Protein AF-0000000081137102 (afdb_homodimer)

Secondary structure (DSSP, 8-state):
------SSSS-PPPPBHHHHHS---GGGSSS--TTHHHHHHHHHHHHHHHHHHHHHH-GGG---SSS------HHHHHHHHHHHHHHHHHHHHHHHTTB-PPPS-HHHHHHTTS---HHHHHHHHTT-SS----TT--SS-HHHHHHHHHHHHHHHTTTT-SHHHHHHHHHHHHHHHHHHHHTTSS-HHHHHHHHHHHHHHHHHHHHHHTTSS-SHHHHHHHHHS--HHHHHHTTSTTS--------------SS--SS--/------SSSS-PPPPBHHHHHS---GGGSTT--TTHHHHHHHHHHHHHHHHHHHHHHSGGG--SSS-S-----HHHHHHHHHHHHHHHHHHHHHHHTTB-PPPS-HHHHHHTTS---HHHHHHHHTT-SS----TT--SS-HHHHHHHHHHHHHHHTTTT-SHHHHHHHHHHHHHHHHHHHHTTSS-HHHHHHHHHHHHHHHHHHHHHHTTSS-SHHHHHHHHHS--HHHHHHTTSTTS--------------SS--SS--

Sequence (522 aa):
MHFERSNRDVPDPLPDFGYEVIPYFCPHIPHVPHGNVQSVVLFILYTIILSGVVLRWTPRFHPKSGTLVSNGDGRLILQHMCHLNCLVFLTRTTTVGLTGLPQPNPKCVEQQHLPVTFENALQFVMGRGFVPHACGDLIYSGHVGCTLICMAVLHRHGFMKNKIVAVGMWIVAAIGIYFTISCRSHYSVDVVLAFYFGYFLPEWYYNRSDGRVMGRVSRWIRKMEVRPEDLQIDDDDDSSSEEGDIKGCPPESKYPMSISVMHFERSNRDVPDPLPDFGYEVIPYFCPHIPHVPHGNVQSVVLFILYTIILSGVVLRWTPRFHPKSGTLVSNGDGRLILQHMCHLNCLVFLTRTTTVGLTGLPQPNPKCVEQQHLPVTFENALQFVMGRGFVPHACGDLIYSGHVGCTLICMAVLHRHGFMKNKIVAVGMWIVAAIGIYFTISCRSHYSVDVVLAFYFGYFLPEWYYNRSDGRVMGRVSRWIRKMEVRPEDLQIDDDDDSSSEEGDIKGCPPESKYPMSISV

Structure (mmCIF, N/CA/C/O backbone):
data_AF-0000000081137102-model_v1
#
loop_
_entity.id
_entity.type
_entity.pdbx_description
1 polymer 'Sphingomyelin synthase family protein'
#
loop_
_atom_site.group_PDB
_atom_site.id
_atom_site.type_symbol
_atom_site.label_atom_id
_atom_site.label_alt_id
_atom_site.label_comp_id
_atom_site.label_asym_id
_atom_site.label_entity_id
_atom_site.label_seq_id
_atom_site.pdbx_PDB_ins_code
_atom_site.Cartn_x
_atom_site.Cartn_y
_atom_site.Cartn_z
_atom_site.occupancy
_atom_site.B_iso_or_equiv
_atom_site.auth_seq_id
_atom_site.auth_comp_id
_atom_site.auth_asym_id
_atom_site.auth_atom_id
_atom_site.pdbx_PDB_model_num
ATOM 1 N N . MET A 1 1 ? -1.708 -7.621 -22.078 1 24.75 1 MET A N 1
ATOM 2 C CA . MET A 1 1 ? -0.619 -8.57 -22.266 1 24.75 1 MET A CA 1
ATOM 3 C C . MET A 1 1 ? -0.605 -9.617 -21.156 1 24.75 1 MET A C 1
ATOM 5 O O . MET A 1 1 ? -0.208 -9.32 -20.031 1 24.75 1 MET A O 1
ATOM 9 N N . HIS A 1 2 ? -1.606 -10.43 -21.203 1 30.25 2 HIS A N 1
ATOM 10 C CA . HIS A 1 2 ? -1.644 -11.594 -20.328 1 30.25 2 HIS A CA 1
ATOM 11 C C . HIS A 1 2 ? -0.41 -12.469 -20.516 1 30.25 2 HIS A C 1
ATOM 13 O O . HIS A 1 2 ? 0.005 -12.719 -21.656 1 30.25 2 HIS A O 1
ATOM 19 N N . PHE A 1 3 ? 0.604 -12.367 -19.75 1 35.81 3 PHE A N 1
ATOM 20 C CA . PHE A 1 3 ? 1.776 -13.234 -19.844 1 35.81 3 PHE A CA 1
ATOM 21 C C . PHE A 1 3 ? 1.371 -14.664 -20.188 1 35.81 3 PHE A C 1
ATOM 23 O O . PHE A 1 3 ? 0.296 -15.117 -19.781 1 35.81 3 PHE A O 1
ATOM 30 N N . GLU A 1 4 ? 1.903 -15.086 -21.391 1 34.84 4 GLU A N 1
ATOM 31 C CA . GLU A 1 4 ? 1.769 -16.484 -21.766 1 34.84 4 GLU A CA 1
ATOM 32 C C . GLU A 1 4 ? 2.008 -17.406 -20.578 1 34.84 4 GLU A C 1
ATOM 34 O O . GLU A 1 4 ? 3.023 -17.281 -19.891 1 34.84 4 GLU A O 1
ATOM 39 N N . ARG A 1 5 ? 0.958 -17.812 -20.016 1 39.78 5 ARG A N 1
ATOM 40 C CA . ARG A 1 5 ? 0.902 -18.781 -18.922 1 39.78 5 ARG A CA 1
ATOM 41 C C . ARG A 1 5 ? 1.78 -19.984 -19.234 1 39.78 5 ARG A C 1
ATOM 43 O O . ARG A 1 5 ? 2.018 -20.312 -20.391 1 39.78 5 ARG A O 1
ATOM 50 N N . SER A 1 6 ? 2.713 -20.234 -18.406 1 38.06 6 SER A N 1
ATOM 51 C CA . SER A 1 6 ? 3.574 -21.406 -18.578 1 38.06 6 SER A CA 1
ATOM 52 C C . SER A 1 6 ? 2.818 -22.547 -19.219 1 38.06 6 SER A C 1
ATOM 54 O O . SER A 1 6 ? 1.613 -22.703 -19.016 1 38.06 6 SER A O 1
ATOM 56 N N . ASN A 1 7 ? 3.248 -22.984 -20.328 1 36.75 7 ASN A N 1
ATOM 57 C CA . ASN A 1 7 ? 2.811 -24.109 -21.156 1 36.75 7 ASN A CA 1
ATOM 58 C C . ASN A 1 7 ? 2.445 -25.328 -20.312 1 36.75 7 ASN A C 1
ATOM 60 O O . ASN A 1 7 ? 2.207 -26.406 -20.859 1 36.75 7 ASN A O 1
ATOM 64 N N . ARG A 1 8 ? 3.029 -25.453 -19.078 1 42.47 8 ARG A N 1
ATOM 65 C CA . ARG A 1 8 ? 2.764 -26.766 -18.484 1 42.47 8 ARG A CA 1
ATOM 66 C C . ARG A 1 8 ? 1.302 -26.891 -18.062 1 42.47 8 ARG A C 1
ATOM 68 O O . ARG A 1 8 ? 0.62 -25.875 -17.859 1 42.47 8 ARG A O 1
ATOM 75 N N . ASP A 1 9 ? 0.658 -28.125 -18.031 1 44.38 9 ASP A N 1
ATOM 76 C CA . ASP A 1 9 ? -0.686 -28.422 -17.562 1 44.38 9 ASP A CA 1
ATOM 77 C C . ASP A 1 9 ? -1.102 -27.453 -16.453 1 44.38 9 ASP A C 1
ATOM 79 O O . ASP A 1 9 ? -0.399 -26.469 -16.172 1 44.38 9 ASP A O 1
ATOM 83 N N . VAL A 1 10 ? -1.873 -27.922 -15.375 1 46.94 10 VAL A N 1
ATOM 84 C CA . VAL A 1 10 ? -2.471 -27.188 -14.273 1 46.94 10 VAL A CA 1
ATOM 85 C C . VAL A 1 10 ? -1.374 -26.688 -13.328 1 46.94 10 VAL A C 1
ATOM 87 O O . VAL A 1 10 ? -0.709 -27.484 -12.664 1 46.94 10 VAL A O 1
ATOM 90 N N . PRO A 1 11 ? -0.691 -25.547 -13.688 1 54.84 11 PRO A N 1
ATOM 91 C CA . PRO A 1 11 ? 0.321 -25.141 -12.711 1 54.84 11 PRO A CA 1
ATOM 92 C C . PRO A 1 11 ? -0.165 -25.266 -11.273 1 54.84 11 PRO A C 1
ATOM 94 O O . PRO A 1 11 ? -1.34 -25.016 -10.984 1 54.84 11 PRO A O 1
ATOM 97 N N . ASP A 1 12 ? 0.522 -26.031 -10.453 1 64.75 12 ASP A N 1
ATOM 98 C CA . ASP A 1 12 ? 0.228 -26.156 -9.031 1 64.75 12 ASP A CA 1
ATOM 99 C C . ASP A 1 12 ? 0.169 -24.797 -8.359 1 64.75 12 ASP A C 1
ATOM 101 O O . ASP A 1 12 ? 0.988 -23.922 -8.648 1 64.75 12 ASP A O 1
ATOM 105 N N . PRO A 1 13 ? -1.028 -24.609 -7.75 1 71.62 13 PRO A N 1
ATOM 106 C CA . PRO A 1 13 ? -1.116 -23.375 -6.988 1 71.62 13 PRO A CA 1
ATOM 107 C C . PRO A 1 13 ? 0.087 -23.156 -6.07 1 71.62 13 PRO A C 1
ATOM 109 O O . PRO A 1 13 ? 0.741 -24.109 -5.668 1 71.62 13 PRO A O 1
ATOM 112 N N . LEU A 1 14 ? 0.454 -21.969 -5.898 1 77.56 14 LEU A N 1
ATOM 113 C CA . LEU A 1 14 ? 1.524 -21.609 -4.977 1 77.56 14 LEU A CA 1
ATOM 114 C C . LEU A 1 14 ? 1.165 -22 -3.545 1 77.56 14 LEU A C 1
ATOM 116 O O . LEU A 1 14 ? -0.014 -22.047 -3.189 1 77.56 14 LEU A O 1
ATOM 120 N N . PRO A 1 15 ? 2.176 -22.406 -2.832 1 79.19 15 PRO A N 1
ATOM 121 C CA . PRO A 1 15 ? 1.889 -22.594 -1.407 1 79.19 15 PRO A CA 1
ATOM 122 C C . PRO A 1 15 ? 1.303 -21.328 -0.755 1 79.19 15 PRO A C 1
ATOM 124 O O . PRO A 1 15 ? 1.811 -20.234 -0.964 1 79.19 15 PRO A O 1
ATOM 127 N N . ASP A 1 16 ? 0.213 -21.578 -0.054 1 85.25 16 ASP A N 1
ATOM 128 C CA . ASP A 1 16 ? -0.523 -20.453 0.514 1 85.25 16 ASP A CA 1
ATOM 129 C C . ASP A 1 16 ? -1.013 -20.766 1.925 1 85.25 16 ASP A C 1
ATOM 131 O O . ASP A 1 16 ? -1.565 -21.844 2.166 1 85.25 16 ASP A O 1
ATOM 135 N N . PHE A 1 17 ? -0.758 -19.812 2.814 1 83.88 17 PHE A N 1
ATOM 136 C CA . PHE A 1 17 ? -1.157 -19.969 4.207 1 83.88 17 PHE A CA 1
ATOM 137 C C . PHE A 1 17 ? -2.668 -20.125 4.324 1 83.88 17 PHE A C 1
ATOM 139 O O . PHE A 1 17 ? -3.152 -20.984 5.055 1 83.88 17 PHE A O 1
ATOM 146 N N . GLY A 1 18 ? -3.482 -19.328 3.65 1 87.19 18 GLY A N 1
ATOM 147 C CA . GLY A 1 18 ? -4.934 -19.406 3.674 1 87.19 18 GLY A CA 1
ATOM 148 C C . GLY A 1 18 ? -5.469 -20.734 3.199 1 87.19 18 GLY A C 1
ATOM 149 O O . GLY A 1 18 ? -6.461 -21.234 3.729 1 87.19 18 GLY A O 1
ATOM 150 N N . TYR A 1 19 ? -4.773 -21.266 2.246 1 83.5 19 TYR A N 1
ATOM 151 C CA . TYR A 1 19 ? -5.195 -22.562 1.709 1 83.5 19 TYR A CA 1
ATOM 152 C C . TYR A 1 19 ? -4.941 -23.672 2.711 1 83.5 19 TYR A C 1
ATOM 154 O O . TYR A 1 19 ? -5.594 -24.719 2.664 1 83.5 19 TYR A O 1
ATOM 162 N N . GLU A 1 20 ? -4.012 -23.469 3.602 1 83.75 20 GLU A N 1
ATOM 163 C CA . GLU A 1 20 ? -3.721 -24.469 4.633 1 83.75 20 GLU A CA 1
ATOM 164 C C . GLU A 1 20 ? -4.715 -24.359 5.789 1 83.75 20 GLU A C 1
ATOM 166 O O . GLU A 1 20 ? -5.031 -25.375 6.426 1 83.75 20 GLU A O 1
ATOM 171 N N . VAL A 1 21 ? -5.18 -23.188 6.047 1 86.38 21 VAL A N 1
ATOM 172 C CA . VAL A 1 21 ? -6.008 -22.938 7.223 1 86.38 21 VAL A CA 1
ATOM 173 C C . VAL A 1 21 ? -7.484 -23.016 6.844 1 86.38 21 VAL A C 1
ATOM 175 O O . VAL A 1 21 ? -8.312 -23.469 7.641 1 86.38 21 VAL A O 1
ATOM 178 N N . ILE A 1 22 ? -7.859 -22.578 5.613 1 87.81 22 ILE A N 1
ATOM 179 C CA . ILE A 1 22 ? -9.25 -22.484 5.18 1 87.81 22 ILE A CA 1
ATOM 180 C C . ILE A 1 22 ? -9.555 -23.625 4.195 1 87.81 22 ILE A C 1
ATOM 182 O O . ILE A 1 22 ? -8.891 -23.75 3.166 1 87.81 22 ILE A O 1
ATOM 186 N N . PRO A 1 23 ? -10.516 -24.422 4.57 1 83.12 23 PRO A N 1
ATOM 187 C CA . PRO A 1 23 ? -10.883 -25.531 3.67 1 83.12 23 PRO A CA 1
ATOM 188 C C . PRO A 1 23 ? -11.445 -25.031 2.342 1 83.12 23 PRO A C 1
ATOM 190 O O . PRO A 1 23 ? -12.023 -23.938 2.275 1 83.12 23 PRO A O 1
ATOM 193 N N . TYR A 1 24 ? -11.164 -25.812 1.28 1 80.56 24 TYR A N 1
ATOM 194 C CA . TYR A 1 24 ? -11.703 -25.547 -0.048 1 80.56 24 TYR A CA 1
ATOM 195 C C . TYR A 1 24 ? -13.203 -25.828 -0.101 1 80.56 24 TYR A C 1
ATOM 197 O O . TYR A 1 24 ? -13.617 -26.984 -0.088 1 80.56 24 TYR A O 1
ATOM 205 N N . PHE A 1 25 ? -14.023 -24.797 -0.009 1 73.94 25 PHE A N 1
ATOM 206 C CA . PHE A 1 25 ? -15.469 -24.953 0.11 1 73.94 25 PHE A CA 1
ATOM 207 C C . PHE A 1 25 ? -16.125 -25.016 -1.266 1 73.94 25 PHE A C 1
ATOM 209 O O . PHE A 1 25 ? -17.172 -25.641 -1.438 1 73.94 25 PHE A O 1
ATOM 216 N N . CYS A 1 26 ? -15.594 -24.375 -2.24 1 66.69 26 CYS A N 1
ATOM 217 C CA . CYS A 1 26 ? -16.328 -24.094 -3.471 1 66.69 26 CYS A CA 1
ATOM 218 C C . CYS A 1 26 ? -16.469 -25.344 -4.32 1 66.69 26 CYS A C 1
ATOM 220 O O . CYS A 1 26 ? -17.391 -25.453 -5.133 1 66.69 26 CYS A O 1
ATOM 222 N N . PRO A 1 27 ? -15.539 -26.328 -4.301 1 58.66 27 PRO A N 1
ATOM 223 C CA . PRO A 1 27 ? -15.938 -27.5 -5.078 1 58.66 27 PRO A CA 1
ATOM 224 C C . PRO A 1 27 ? -17.312 -28.031 -4.691 1 58.66 27 PRO A C 1
ATOM 226 O O . PRO A 1 27 ? -17.984 -28.688 -5.496 1 58.66 27 PRO A O 1
ATOM 229 N N . HIS A 1 28 ? -17.703 -27.781 -3.545 1 55.09 28 HIS A N 1
ATOM 230 C CA . HIS A 1 28 ? -18.953 -28.344 -3.051 1 55.09 28 HIS A CA 1
ATOM 231 C C . HIS A 1 28 ? -20.125 -27.422 -3.375 1 55.09 28 HIS A C 1
ATOM 233 O O . HIS A 1 28 ? -21.281 -27.797 -3.156 1 55.09 28 HIS A O 1
ATOM 239 N N . ILE A 1 29 ? -19.859 -26.266 -3.789 1 51.88 29 ILE A N 1
ATOM 240 C CA . ILE A 1 29 ? -20.969 -25.406 -4.211 1 51.88 29 ILE A CA 1
ATOM 241 C C . ILE A 1 29 ? -21.156 -25.516 -5.719 1 51.88 29 ILE A C 1
ATOM 243 O O . ILE A 1 29 ? -20.281 -25.125 -6.496 1 51.88 29 ILE A O 1
ATOM 247 N N . PRO A 1 30 ? -21.906 -26.547 -6.16 1 45.81 30 PRO A N 1
ATOM 248 C CA . PRO A 1 30 ? -22.078 -26.828 -7.586 1 45.81 30 PRO A CA 1
ATOM 249 C C . PRO A 1 30 ? -21.938 -25.594 -8.461 1 45.81 30 PRO A C 1
ATOM 251 O O . PRO A 1 30 ? -21.359 -25.656 -9.547 1 45.81 30 PRO A O 1
ATOM 254 N N . HIS A 1 31 ? -22.984 -24.656 -8.398 1 42.88 31 HIS A N 1
ATOM 255 C CA . HIS A 1 31 ? -23.281 -23.641 -9.414 1 42.88 31 HIS A CA 1
ATOM 256 C C . HIS A 1 31 ? -22.609 -22.312 -9.078 1 42.88 31 HIS A C 1
ATOM 258 O O . HIS A 1 31 ? -22.906 -21.297 -9.695 1 42.88 31 HIS A O 1
ATOM 264 N N . VAL A 1 32 ? -22.078 -22.172 -7.992 1 46.88 32 VAL A N 1
ATOM 265 C CA . VAL A 1 32 ? -21.625 -20.797 -7.805 1 46.88 32 VAL A CA 1
ATOM 266 C C . VAL A 1 32 ? -20.297 -20.594 -8.523 1 46.88 32 VAL A C 1
ATOM 268 O O . VAL A 1 32 ? -19.297 -21.234 -8.195 1 46.88 32 VAL A O 1
ATOM 271 N N . PRO A 1 33 ? -20.391 -20.188 -9.773 1 45.78 33 PRO A N 1
ATOM 272 C CA . PRO A 1 33 ? -19.141 -19.859 -10.438 1 45.78 33 PRO A CA 1
ATOM 273 C C . PRO A 1 33 ? -18.125 -19.203 -9.508 1 45.78 33 PRO A C 1
ATOM 275 O O . PRO A 1 33 ? -18.516 -18.578 -8.516 1 45.78 33 PRO A O 1
ATOM 278 N N . HIS A 1 34 ? -16.969 -19.469 -9.445 1 45.38 34 HIS A N 1
ATOM 279 C CA . HIS A 1 34 ? -15.766 -18.953 -8.805 1 45.38 34 HIS A CA 1
ATOM 280 C C . HIS A 1 34 ? -15.82 -17.438 -8.641 1 45.38 34 HIS A C 1
ATOM 282 O O . HIS A 1 34 ? -16.094 -16.719 -9.609 1 45.38 34 HIS A O 1
ATOM 288 N N . GLY A 1 35 ? -15.797 -16.891 -7.473 1 53.31 35 GLY A N 1
ATOM 289 C CA . GLY A 1 35 ? -15.766 -15.438 -7.312 1 53.31 35 GLY A CA 1
ATOM 290 C C . GLY A 1 35 ? -17.141 -14.828 -7.156 1 53.31 35 GLY A C 1
ATOM 291 O O . GLY A 1 35 ? -17.266 -13.633 -6.891 1 53.31 35 GLY A O 1
ATOM 292 N N . ASN A 1 36 ? -18.156 -15.719 -7.133 1 66.5 36 ASN A N 1
ATOM 293 C CA . ASN A 1 36 ? -19.516 -15.211 -7.273 1 66.5 36 ASN A CA 1
ATOM 294 C C . ASN A 1 36 ? -20.047 -14.664 -5.953 1 66.5 36 ASN A C 1
ATOM 296 O O . ASN A 1 36 ? -20.719 -13.633 -5.93 1 66.5 36 ASN A O 1
ATOM 300 N N . VAL A 1 37 ? -19.547 -15.32 -4.852 1 79.12 37 VAL A N 1
ATOM 301 C CA . VAL A 1 37 ? -20.078 -14.805 -3.596 1 79.12 37 VAL A CA 1
ATOM 302 C C . VAL A 1 37 ? -19.562 -13.383 -3.365 1 79.12 37 VAL A C 1
ATOM 304 O O . VAL A 1 37 ? -20.328 -12.492 -2.977 1 79.12 37 VAL A O 1
ATOM 307 N N . GLN A 1 38 ? -18.328 -13.227 -3.66 1 84.06 38 GLN A N 1
ATOM 308 C CA . GLN A 1 38 ? -17.75 -11.898 -3.479 1 84.06 38 GLN A CA 1
ATOM 309 C C . GLN A 1 38 ? -18.391 -10.883 -4.414 1 84.06 38 GLN A C 1
ATOM 311 O O . GLN A 1 38 ? -18.578 -9.719 -4.051 1 84.06 38 GLN A O 1
ATOM 316 N N . SER A 1 39 ? -18.75 -11.336 -5.59 1 84.19 39 SER A N 1
ATOM 317 C CA . SER A 1 39 ? -19.422 -10.453 -6.527 1 84.19 39 SER A CA 1
ATOM 318 C C . SER A 1 39 ? -20.812 -10.07 -6.02 1 84.19 39 SER A C 1
ATOM 320 O O . SER A 1 39 ? -21.25 -8.93 -6.184 1 84.19 39 SER A O 1
ATOM 322 N N . VAL A 1 40 ? -21.453 -11.031 -5.426 1 87.19 40 VAL A N 1
ATOM 323 C CA . VAL A 1 40 ? -22.781 -10.773 -4.855 1 87.19 40 VAL A CA 1
ATOM 324 C C . VAL A 1 40 ? -22.656 -9.773 -3.703 1 87.19 40 VAL A C 1
ATOM 326 O O . VAL A 1 40 ? -23.453 -8.844 -3.592 1 87.19 40 VAL A O 1
ATOM 329 N N . VAL A 1 41 ? -21.656 -9.977 -2.867 1 91.31 41 VAL A N 1
ATOM 330 C CA . VAL A 1 41 ? -21.422 -9.07 -1.746 1 91.31 41 VAL A CA 1
ATOM 331 C C . VAL A 1 41 ? -21.172 -7.66 -2.264 1 91.31 41 VAL A C 1
ATOM 333 O O . VAL A 1 41 ? -21.75 -6.695 -1.758 1 91.31 41 VAL A O 1
ATOM 336 N N . LEU A 1 42 ? -20.406 -7.551 -3.291 1 91.94 42 LEU A N 1
ATOM 337 C CA . LEU A 1 42 ? -20.109 -6.246 -3.875 1 91.94 42 LEU A CA 1
ATOM 338 C C . LEU A 1 42 ? -21.375 -5.609 -4.445 1 91.94 42 LEU A C 1
ATOM 340 O O . LEU A 1 42 ? -21.594 -4.406 -4.285 1 91.94 42 LEU A O 1
ATOM 344 N N . PHE A 1 43 ? -22.156 -6.434 -5.051 1 90.5 43 PHE A N 1
ATOM 345 C CA . PHE A 1 43 ? -23.422 -5.949 -5.602 1 90.5 43 PHE A CA 1
ATOM 346 C C . PHE A 1 43 ? -24.312 -5.383 -4.5 1 90.5 43 PHE A C 1
ATOM 348 O O . PHE A 1 43 ? -24.891 -4.309 -4.66 1 90.5 43 PHE A O 1
ATOM 355 N N . ILE A 1 44 ? -24.359 -6.035 -3.428 1 93.81 44 ILE A N 1
ATOM 356 C CA . ILE A 1 44 ? -25.172 -5.598 -2.297 1 93.81 44 ILE A CA 1
ATOM 357 C C . ILE A 1 44 ? -24.641 -4.266 -1.769 1 93.81 44 ILE A C 1
ATOM 359 O O . ILE A 1 44 ? -25.406 -3.32 -1.58 1 93.81 44 ILE A O 1
ATOM 363 N N . LEU A 1 45 ? -23.359 -4.176 -1.593 1 95.44 45 LEU A N 1
ATOM 364 C CA . LEU A 1 45 ? -22.766 -2.971 -1.024 1 95.44 45 LEU A CA 1
ATOM 365 C C . LEU A 1 45 ? -22.938 -1.784 -1.97 1 95.44 45 LEU A C 1
ATOM 367 O O . LEU A 1 45 ? -23.297 -0.687 -1.538 1 95.44 45 LEU A O 1
ATOM 371 N N . TYR A 1 46 ? -22.719 -2.025 -3.258 1 95.5 46 TYR A N 1
ATOM 372 C CA . TYR A 1 46 ? -22.906 -0.949 -4.227 1 95.5 46 TYR A CA 1
ATOM 373 C C . TYR A 1 46 ? -24.359 -0.498 -4.285 1 95.5 46 TYR A C 1
ATOM 375 O O . TYR A 1 46 ? -24.641 0.693 -4.438 1 95.5 46 TYR A O 1
ATOM 383 N N . THR A 1 47 ? -25.266 -1.419 -4.191 1 95.25 47 THR A N 1
ATOM 384 C CA . THR A 1 47 ? -26.688 -1.078 -4.199 1 95.25 47 THR A CA 1
ATOM 385 C C . THR A 1 47 ? -27.047 -0.228 -2.984 1 95.25 47 THR A C 1
ATOM 387 O O . THR A 1 47 ? -27.812 0.735 -3.098 1 95.25 47 THR A O 1
ATOM 390 N N . ILE A 1 48 ? -26.547 -0.57 -1.866 1 94.81 48 ILE A N 1
ATOM 391 C CA . ILE A 1 48 ? -26.797 0.197 -0.652 1 94.81 48 ILE A CA 1
ATOM 392 C C . ILE A 1 48 ? -26.281 1.62 -0.822 1 94.81 48 ILE A C 1
ATOM 394 O O . ILE A 1 48 ? -26.969 2.588 -0.519 1 94.81 48 ILE A O 1
ATOM 398 N N . ILE A 1 49 ? -25.078 1.779 -1.312 1 94.94 49 ILE A N 1
ATOM 399 C CA . ILE A 1 49 ? -24.469 3.094 -1.477 1 94.94 49 ILE A CA 1
ATOM 400 C C . ILE A 1 49 ? -25.25 3.898 -2.516 1 94.94 49 ILE A C 1
ATOM 402 O O . ILE A 1 49 ? -25.562 5.07 -2.293 1 94.94 49 ILE A O 1
ATOM 406 N N . LEU A 1 50 ? -25.594 3.234 -3.646 1 94.69 50 LEU A N 1
ATOM 407 C CA . LEU A 1 50 ? -26.312 3.932 -4.707 1 94.69 50 LEU A CA 1
ATOM 408 C C . LEU A 1 50 ? -27.703 4.355 -4.238 1 94.69 50 LEU A C 1
ATOM 410 O O . LEU A 1 50 ? -28.188 5.426 -4.609 1 94.69 50 LEU A O 1
ATOM 414 N N . SER A 1 51 ? -28.328 3.529 -3.459 1 93.5 51 SER A N 1
ATOM 415 C CA . SER A 1 51 ? -29.609 3.916 -2.871 1 93.5 51 SER A CA 1
ATOM 416 C C . SER A 1 51 ? -29.453 5.137 -1.97 1 93.5 51 SER A C 1
ATOM 418 O O . SER A 1 51 ? -30.297 6.031 -1.979 1 93.5 51 SER A O 1
ATOM 420 N N . GLY A 1 52 ? -28.375 5.121 -1.191 1 90.94 52 GLY A N 1
ATOM 421 C CA . GLY A 1 52 ? -28.109 6.289 -0.368 1 90.94 52 GLY A CA 1
ATOM 422 C C . GLY A 1 52 ? -27.828 7.539 -1.181 1 90.94 52 GLY A C 1
ATOM 423 O O . GLY A 1 52 ? -28.25 8.633 -0.794 1 90.94 52 GLY A O 1
ATOM 424 N N . VAL A 1 53 ? -27.156 7.375 -2.26 1 91 53 VAL A N 1
ATOM 425 C CA . VAL A 1 53 ? -26.859 8.484 -3.16 1 91 53 VAL A CA 1
ATOM 426 C C . VAL A 1 53 ? -28.172 9.086 -3.67 1 91 53 VAL A C 1
ATOM 428 O O . VAL A 1 53 ? -28.359 10.305 -3.633 1 91 53 VAL A O 1
ATOM 431 N N . VAL A 1 54 ? -29.125 8.266 -4.117 1 88.94 54 VAL A N 1
ATOM 432 C CA . VAL A 1 54 ? -30.391 8.711 -4.695 1 88.94 54 VAL A CA 1
ATOM 433 C C . VAL A 1 54 ? -31.234 9.367 -3.613 1 88.94 54 VAL A C 1
ATOM 435 O O . VAL A 1 54 ? -31.828 10.43 -3.838 1 88.94 54 VAL A O 1
ATOM 438 N N . LEU A 1 55 ? -31.266 8.828 -2.484 1 86.88 55 LEU A N 1
ATOM 439 C CA . LEU A 1 55 ? -32.094 9.328 -1.394 1 86.88 55 LEU A CA 1
ATOM 440 C C . LEU A 1 55 ? -31.594 10.672 -0.885 1 86.88 55 LEU A C 1
ATOM 442 O O . LEU A 1 55 ? -32.375 11.523 -0.472 1 86.88 55 LEU A O 1
ATOM 446 N N . ARG A 1 56 ? -30.312 10.805 -0.946 1 82.69 56 ARG A N 1
ATOM 447 C CA . ARG A 1 56 ? -29.703 12.016 -0.403 1 82.69 56 ARG A CA 1
ATOM 448 C C . ARG A 1 56 ? -29.469 13.055 -1.5 1 82.69 56 ARG A C 1
ATOM 450 O O . ARG A 1 56 ? -28.984 14.148 -1.23 1 82.69 56 ARG A O 1
ATOM 457 N N . TRP A 1 57 ? -29.594 12.578 -2.791 1 75.06 57 TRP A N 1
ATOM 458 C CA . TRP A 1 57 ? -29.453 13.484 -3.928 1 75.06 57 TRP A CA 1
ATOM 459 C C . TRP A 1 57 ? -30.641 14.43 -4.023 1 75.06 57 TRP A C 1
ATOM 461 O O . TRP A 1 57 ? -30.5 15.586 -4.422 1 75.06 57 TRP A O 1
ATOM 471 N N . THR A 1 58 ? -31.922 14.109 -3.826 1 61.72 58 THR A N 1
ATOM 472 C CA . THR A 1 58 ? -33.156 14.875 -4.016 1 61.72 58 THR A CA 1
ATOM 473 C C . THR A 1 58 ? -33.344 15.883 -2.883 1 61.72 58 THR A C 1
ATOM 475 O O . THR A 1 58 ? -33.312 15.516 -1.707 1 61.72 58 THR A O 1
ATOM 478 N N . PRO A 1 59 ? -33.062 17.281 -3.156 1 53 59 PRO A N 1
ATOM 479 C CA . PRO A 1 59 ? -33.375 18.312 -2.172 1 53 59 PRO A CA 1
ATOM 480 C C . PRO A 1 59 ? -34.625 17.984 -1.354 1 53 59 PRO A C 1
ATOM 482 O O . PRO A 1 59 ? -34.844 18.562 -0.278 1 53 59 PRO A O 1
ATOM 485 N N . ARG A 1 60 ? -35.625 17.531 -2.012 1 45.97 60 ARG A N 1
ATOM 486 C CA . ARG A 1 60 ? -36.906 17.359 -1.368 1 45.97 60 ARG A CA 1
ATOM 487 C C . ARG A 1 60 ? -36.812 16.516 -0.099 1 45.97 60 ARG A C 1
ATOM 489 O O . ARG A 1 60 ? -37.594 16.672 0.827 1 45.97 60 ARG A O 1
ATOM 496 N N . PHE A 1 61 ? -36.062 15.508 -0.193 1 41.94 61 PHE A N 1
ATOM 497 C CA . PHE A 1 61 ? -35.938 14.703 1.019 1 41.94 61 PHE A CA 1
ATOM 498 C C . PHE A 1 61 ? -34.969 15.336 2.006 1 41.94 61 PHE A C 1
ATOM 500 O O . PHE A 1 61 ? -34.281 14.625 2.748 1 41.94 61 PHE A O 1
ATOM 507 N N . HIS A 1 62 ? -34.562 16.531 1.701 1 38.84 62 HIS A N 1
ATOM 508 C CA . HIS A 1 62 ? -33.906 17.281 2.752 1 38.84 62 HIS A CA 1
ATOM 509 C C . HIS A 1 62 ? -34.781 17.391 3.998 1 38.84 62 HIS A C 1
ATOM 511 O O . HIS A 1 62 ? -35.719 18.188 4.027 1 38.84 62 HIS A O 1
ATOM 517 N N . PRO A 1 63 ? -35.156 16.344 4.723 1 38.06 63 PRO A N 1
ATOM 518 C CA . PRO A 1 63 ? -36 16.656 5.887 1 38.06 63 PRO A CA 1
ATOM 519 C C . PRO A 1 63 ? -35.531 17.938 6.602 1 38.06 63 PRO A C 1
ATOM 521 O O . PRO A 1 63 ? -34.344 18.141 6.785 1 38.06 63 PRO A O 1
ATOM 524 N N . LYS A 1 64 ? -36.25 19.094 6.465 1 36.72 64 LYS A N 1
ATOM 525 C CA . LYS A 1 64 ? -36.094 20.266 7.328 1 36.72 64 LYS A CA 1
ATOM 526 C C . LYS A 1 64 ? -35.594 19.859 8.711 1 36.72 64 LYS A C 1
ATOM 528 O O . LYS A 1 64 ? -35.344 20.719 9.562 1 36.72 64 LYS A O 1
ATOM 533 N N . SER A 1 65 ? -36.25 18.844 9.32 1 32.84 65 SER A N 1
ATOM 534 C CA . SER A 1 65 ? -36.062 18.594 10.742 1 32.84 65 SER A CA 1
ATOM 535 C C . SER A 1 65 ? -34.594 18.344 11.062 1 32.84 65 SER A C 1
ATOM 537 O O . SER A 1 65 ? -33.812 17.922 10.203 1 32.84 65 SER A O 1
ATOM 539 N N . GLY A 1 66 ? -34 18.969 12.156 1 32.97 66 GLY A N 1
ATOM 540 C CA . GLY A 1 66 ? -32.75 18.984 12.898 1 32.97 66 GLY A CA 1
ATOM 541 C C . GLY A 1 66 ? -31.953 17.688 12.797 1 32.97 66 GLY A C 1
ATOM 542 O O . GLY A 1 66 ? -30.875 17.562 13.375 1 32.97 66 GLY A O 1
ATOM 543 N N . THR A 1 67 ? -32.75 16.672 12.859 1 31.44 67 THR A N 1
ATOM 544 C CA . THR A 1 67 ? -32.062 15.461 13.281 1 31.44 67 THR A CA 1
ATOM 545 C C . THR A 1 67 ? -30.984 15.078 12.281 1 31.44 67 THR A C 1
ATOM 547 O O . THR A 1 67 ? -29.844 14.82 12.656 1 31.44 67 THR A O 1
ATOM 550 N N . LEU A 1 68 ? -31.531 14.336 11.156 1 34.34 68 LEU A N 1
ATOM 551 C CA . LEU A 1 68 ? -30.484 13.648 10.406 1 34.34 68 LEU A CA 1
ATOM 552 C C . LEU A 1 68 ? -29.719 14.633 9.531 1 34.34 68 LEU A C 1
ATOM 554 O O . LEU A 1 68 ? -30.172 15 8.445 1 34.34 68 LEU A O 1
ATOM 558 N N . VAL A 1 69 ? -29.516 15.859 9.781 1 35.12 69 VAL A N 1
ATOM 559 C CA . VAL A 1 69 ? -28.5 16.656 9.117 1 35.12 69 VAL A CA 1
ATOM 560 C C . VAL A 1 69 ? -27.422 15.742 8.539 1 35.12 69 VAL A C 1
ATOM 562 O O . VAL A 1 69 ? -26.5 15.32 9.25 1 35.12 69 VAL A O 1
ATOM 565 N N . SER A 1 70 ? -27.719 14.547 8.109 1 41.38 70 SER A N 1
ATOM 566 C CA . SER A 1 70 ? -26.766 13.703 7.418 1 41.38 70 SER A CA 1
ATOM 567 C C . SER A 1 70 ? -26.062 14.469 6.293 1 41.38 70 SER A C 1
ATOM 569 O O . SER A 1 70 ? -26.703 14.844 5.309 1 41.38 70 SER A O 1
ATOM 571 N N . ASN A 1 71 ? -25.25 15.414 6.484 1 45 71 ASN A N 1
ATOM 572 C CA . ASN A 1 71 ? -24.344 16.344 5.809 1 45 71 ASN A CA 1
ATOM 573 C C . ASN A 1 71 ? -23.766 15.727 4.543 1 45 71 ASN A C 1
ATOM 575 O O . ASN A 1 71 ? -22.906 16.344 3.893 1 45 71 ASN A O 1
ATOM 579 N N . GLY A 1 72 ? -24.125 14.5 4.125 1 55.47 72 GLY A N 1
ATOM 580 C CA . GLY A 1 72 ? -23.375 14.18 2.922 1 55.47 72 GLY A CA 1
ATOM 581 C C . GLY A 1 72 ? -24.203 14.25 1.658 1 55.47 72 GLY A C 1
ATOM 582 O O . GLY A 1 72 ? -25.297 13.672 1.595 1 55.47 72 GLY A O 1
ATOM 583 N N . ASP A 1 73 ? -24.141 15.289 0.782 1 74.38 73 ASP A N 1
ATOM 584 C CA . ASP A 1 73 ? -24.656 15.414 -0.577 1 74.38 73 ASP A CA 1
ATOM 585 C C . ASP A 1 73 ? -24.406 14.141 -1.378 1 74.38 73 ASP A C 1
ATOM 587 O O . ASP A 1 73 ? -23.297 13.586 -1.349 1 74.38 73 ASP A O 1
ATOM 591 N N . GLY A 1 74 ? -25.609 13.516 -1.798 1 86.38 74 GLY A N 1
ATOM 592 C CA . GLY A 1 74 ? -25.5 12.312 -2.615 1 86.38 74 GLY A CA 1
ATOM 593 C C . GLY A 1 74 ? -24.453 12.438 -3.705 1 86.38 74 GLY A C 1
ATOM 594 O O . GLY A 1 74 ? -23.812 11.445 -4.078 1 86.38 74 GLY A O 1
ATOM 595 N N . ARG A 1 75 ? -24.297 13.648 -4.141 1 86.31 75 ARG A N 1
ATOM 596 C CA . ARG A 1 75 ? -23.297 13.875 -5.18 1 86.31 75 ARG A CA 1
ATOM 597 C C . ARG A 1 75 ? -21.875 13.641 -4.648 1 86.31 75 ARG A C 1
ATOM 599 O O . ARG A 1 75 ? -21.031 13.102 -5.359 1 86.31 75 ARG A O 1
ATOM 606 N N . LEU A 1 76 ? -21.656 14.055 -3.402 1 89.31 76 LEU A N 1
ATOM 607 C CA . LEU A 1 76 ? -20.359 13.859 -2.783 1 89.31 76 LEU A CA 1
ATOM 608 C C . LEU A 1 76 ? -20.078 12.383 -2.543 1 89.31 76 LEU A C 1
ATOM 610 O O . LEU A 1 76 ? -18.953 11.914 -2.736 1 89.31 76 LEU A O 1
ATOM 614 N N . ILE A 1 77 ? -21.109 11.633 -2.143 1 92.19 77 ILE A N 1
ATOM 615 C CA . ILE A 1 77 ? -20.969 10.195 -1.925 1 92.19 77 ILE A CA 1
ATOM 616 C C . ILE A 1 77 ? -20.578 9.516 -3.23 1 92.19 77 ILE A C 1
ATOM 618 O O . ILE A 1 77 ? -19.641 8.703 -3.256 1 92.19 77 ILE A O 1
ATOM 622 N N . LEU A 1 78 ? -21.266 9.859 -4.297 1 92.69 78 LEU A N 1
ATOM 623 C CA . LEU A 1 78 ? -21 9.281 -5.605 1 92.69 78 LEU A CA 1
ATOM 624 C C . LEU A 1 78 ? -19.578 9.617 -6.062 1 92.69 78 LEU A C 1
ATOM 626 O O . LEU A 1 78 ? -18.875 8.758 -6.602 1 92.69 78 LEU A O 1
ATOM 630 N N . GLN A 1 79 ? -19.188 10.82 -5.844 1 92.31 79 GLN A N 1
ATOM 631 C CA . GLN A 1 79 ? -17.844 11.25 -6.23 1 92.31 79 GLN A CA 1
ATOM 632 C C . GLN A 1 79 ? -16.781 10.484 -5.453 1 92.31 79 GLN A C 1
ATOM 634 O O . GLN A 1 79 ? -15.797 10.016 -6.031 1 92.31 79 GLN A O 1
ATOM 639 N N . HIS A 1 80 ? -16.969 10.398 -4.152 1 94.44 80 HIS A N 1
ATOM 640 C CA . HIS A 1 80 ? -16.016 9.648 -3.332 1 94.44 80 HIS A CA 1
ATOM 641 C C . HIS A 1 80 ? -15.922 8.195 -3.795 1 94.44 80 HIS A C 1
ATOM 643 O O . HIS A 1 80 ? -14.82 7.645 -3.893 1 94.44 80 HIS A O 1
ATOM 649 N N . MET A 1 81 ? -17.062 7.625 -4.098 1 94.62 81 MET A N 1
ATOM 650 C CA . MET A 1 81 ? -17.094 6.242 -4.566 1 94.62 81 MET A CA 1
ATOM 651 C C . MET A 1 81 ? -16.359 6.098 -5.891 1 94.62 81 MET A C 1
ATOM 653 O O . MET A 1 81 ? -15.547 5.184 -6.055 1 94.62 81 MET A O 1
ATOM 657 N N . CYS A 1 82 ? -16.531 7.016 -6.777 1 94.38 82 CYS A N 1
ATOM 658 C CA . CYS A 1 82 ? -15.898 6.965 -8.094 1 94.38 82 CYS A CA 1
ATOM 659 C C . CYS A 1 82 ? -14.398 7.211 -7.988 1 94.38 82 CYS A C 1
ATOM 661 O O . CYS A 1 82 ? -13.602 6.461 -8.562 1 94.38 82 CYS A O 1
ATOM 663 N N . HIS A 1 83 ? -14.047 8.25 -7.242 1 95.25 83 HIS A N 1
ATOM 664 C CA . HIS A 1 83 ? -12.633 8.57 -7.098 1 95.25 83 HIS A CA 1
ATOM 665 C C . HIS A 1 83 ? -11.859 7.426 -6.453 1 95.25 83 HIS A C 1
ATOM 667 O O . HIS A 1 83 ? -10.797 7.039 -6.934 1 95.25 83 HIS A O 1
ATOM 673 N N . LEU A 1 84 ? -12.406 6.875 -5.434 1 96.94 84 LEU A N 1
ATOM 674 C CA . LEU A 1 84 ? -11.703 5.828 -4.695 1 96.94 84 LEU A CA 1
ATOM 675 C C . LEU A 1 84 ? -11.641 4.539 -5.508 1 96.94 84 LEU A C 1
ATOM 677 O O . LEU A 1 84 ? -10.625 3.842 -5.496 1 96.94 84 LEU A O 1
ATOM 681 N N . ASN A 1 85 ? -12.719 4.203 -6.23 1 95.19 85 ASN A N 1
ATOM 682 C CA . ASN A 1 85 ? -12.672 3.035 -7.102 1 95.19 85 ASN A CA 1
ATOM 683 C C . ASN A 1 85 ? -11.656 3.221 -8.227 1 95.19 85 ASN A C 1
ATOM 685 O O . ASN A 1 85 ? -10.953 2.275 -8.594 1 95.19 85 ASN A O 1
ATOM 689 N N . CYS A 1 86 ? -11.57 4.414 -8.711 1 93.75 86 CYS A N 1
ATOM 690 C CA . CYS A 1 86 ? -10.578 4.707 -9.75 1 93.75 86 CYS A CA 1
ATOM 691 C C . CYS A 1 86 ? -9.164 4.516 -9.219 1 93.75 86 CYS A C 1
ATOM 693 O O . CYS A 1 86 ? -8.305 3.986 -9.922 1 93.75 86 CYS A O 1
ATOM 695 N N . LEU A 1 87 ? -8.961 4.949 -8.016 1 95.25 87 LEU A N 1
ATOM 696 C CA . LEU A 1 87 ? -7.645 4.793 -7.414 1 95.25 87 LEU A CA 1
ATOM 697 C C . LEU A 1 87 ? -7.297 3.318 -7.242 1 95.25 87 LEU A C 1
ATOM 699 O O . LEU A 1 87 ? -6.148 2.916 -7.457 1 95.25 87 LEU A O 1
ATOM 703 N N . VAL A 1 88 ? -8.25 2.508 -6.852 1 94.75 88 VAL A N 1
ATOM 704 C CA . VAL A 1 88 ? -8.023 1.071 -6.715 1 94.75 88 VAL A CA 1
ATOM 705 C C . VAL A 1 88 ? -7.668 0.472 -8.07 1 94.75 88 VAL A C 1
ATOM 707 O O . VAL A 1 88 ? -6.703 -0.285 -8.188 1 94.75 88 VAL A O 1
ATOM 710 N N . PHE A 1 89 ? -8.367 0.877 -9.109 1 91.5 89 PHE A N 1
ATOM 711 C CA . PHE A 1 89 ? -8.117 0.34 -10.445 1 91.5 89 PHE A CA 1
ATOM 712 C C . PHE A 1 89 ? -6.762 0.793 -10.969 1 91.5 89 PHE A C 1
ATOM 714 O O . PHE A 1 89 ? -6.055 0.024 -11.617 1 91.5 89 PHE A O 1
ATOM 721 N N . LEU A 1 90 ? -6.43 1.998 -10.695 1 91.69 90 LEU A N 1
ATOM 722 C CA . LEU A 1 90 ? -5.141 2.52 -11.141 1 91.69 90 LEU A CA 1
ATOM 723 C C . LEU A 1 90 ? -3.992 1.767 -10.477 1 91.69 90 LEU A C 1
ATOM 725 O O . LEU A 1 90 ? -3.045 1.354 -11.148 1 91.69 90 LEU A O 1
ATOM 729 N N . THR A 1 91 ? -4.059 1.582 -9.188 1 93.94 91 THR A N 1
ATOM 730 C CA . THR A 1 91 ? -2.992 0.884 -8.477 1 93.94 91 THR A CA 1
ATOM 731 C C . THR A 1 91 ? -2.947 -0.587 -8.875 1 93.94 91 THR A C 1
ATOM 733 O O . THR A 1 91 ? -1.867 -1.16 -9.039 1 93.94 91 THR A O 1
ATOM 736 N N . ARG A 1 92 ? -4.066 -1.177 -9.094 1 90.75 92 ARG A N 1
ATOM 737 C CA . ARG A 1 92 ? -4.129 -2.58 -9.492 1 90.75 92 ARG A CA 1
ATOM 738 C C . ARG A 1 92 ? -3.51 -2.789 -10.867 1 90.75 92 ARG A C 1
ATOM 740 O O . ARG A 1 92 ? -2.852 -3.803 -11.109 1 90.75 92 ARG A O 1
ATOM 747 N N . THR A 1 93 ? -3.816 -1.844 -11.75 1 85.69 93 THR A N 1
ATOM 748 C CA . THR A 1 93 ? -3.275 -1.954 -13.102 1 85.69 93 THR A CA 1
ATOM 749 C C . THR A 1 93 ? -1.751 -1.975 -13.078 1 85.69 93 THR A C 1
ATOM 751 O O . THR A 1 93 ? -1.12 -2.666 -13.883 1 85.69 93 THR A O 1
ATOM 754 N N . THR A 1 94 ? -1.136 -1.365 -12.117 1 89.88 94 THR A N 1
ATOM 755 C CA . THR A 1 94 ? 0.319 -1.3 -12.039 1 89.88 94 THR A CA 1
ATOM 756 C C . THR A 1 94 ? 0.885 -2.572 -11.414 1 89.88 94 THR A C 1
ATOM 758 O O . THR A 1 94 ? 2.082 -2.844 -11.523 1 89.88 94 THR A O 1
ATOM 761 N N . THR A 1 95 ? 0.083 -3.371 -10.789 1 90.25 95 THR A N 1
ATOM 762 C CA . THR A 1 95 ? 0.611 -4.551 -10.109 1 90.25 95 THR A CA 1
ATOM 763 C C . THR A 1 95 ? 0.259 -5.82 -10.875 1 90.25 95 THR A C 1
ATOM 765 O O . THR A 1 95 ? 1.09 -6.723 -11.008 1 90.25 95 THR A O 1
ATOM 768 N N . VAL A 1 96 ? -0.93 -5.879 -11.438 1 84 96 VAL A N 1
ATOM 769 C CA . VAL A 1 96 ? -1.424 -7.105 -12.055 1 84 96 VAL A CA 1
ATOM 770 C C . VAL A 1 96 ? -0.633 -7.398 -13.328 1 84 96 VAL A C 1
ATOM 772 O O . VAL A 1 96 ? -0.402 -8.562 -13.672 1 84 96 VAL A O 1
ATOM 775 N N . GLY A 1 97 ? -0.166 -6.43 -14.016 1 77.88 97 GLY A N 1
ATOM 776 C CA . GLY A 1 97 ? 0.49 -6.625 -15.297 1 77.88 97 GLY A CA 1
ATOM 777 C C . GLY A 1 97 ? 1.986 -6.84 -15.172 1 77.88 97 GLY A C 1
ATOM 778 O O . GLY A 1 97 ? 2.666 -7.098 -16.172 1 77.88 97 GLY A O 1
ATOM 779 N N . LEU A 1 98 ? 2.516 -6.918 -13.961 1 84.69 98 LEU A N 1
ATOM 780 C CA . LEU A 1 98 ? 3.967 -6.938 -13.812 1 84.69 98 LEU A CA 1
ATOM 781 C C . LEU A 1 98 ? 4.477 -8.367 -13.633 1 84.69 98 LEU A C 1
ATOM 783 O O . LEU A 1 98 ? 5.504 -8.734 -14.203 1 84.69 98 LEU A O 1
ATOM 787 N N . THR A 1 99 ? 3.848 -9.148 -12.789 1 82.44 99 THR A N 1
ATOM 788 C CA . THR A 1 99 ? 4.246 -10.516 -12.508 1 82.44 99 THR A CA 1
ATOM 789 C C . THR A 1 99 ? 3.047 -11.461 -12.578 1 82.44 99 THR A C 1
ATOM 791 O O . THR A 1 99 ? 2.02 -11.211 -11.945 1 82.44 99 THR A O 1
ATOM 794 N N . GLY A 1 100 ? 3.199 -12.523 -13.375 1 78.44 100 GLY A N 1
ATOM 795 C CA . GLY A 1 100 ? 2.109 -13.477 -13.523 1 78.44 100 GLY A CA 1
ATOM 796 C C . GLY A 1 100 ? 2.166 -14.609 -12.516 1 78.44 100 GLY A C 1
ATOM 797 O O . GLY A 1 100 ? 3.102 -15.414 -12.523 1 78.44 100 GLY A O 1
ATOM 798 N N . LEU A 1 101 ? 1.203 -14.609 -11.656 1 77.88 101 LEU A N 1
ATOM 799 C CA . LEU A 1 101 ? 1.08 -15.727 -10.719 1 77.88 101 LEU A CA 1
ATOM 800 C C . LEU A 1 101 ? 0.168 -16.812 -11.281 1 77.88 101 LEU A C 1
ATOM 802 O O . LEU A 1 101 ? -0.802 -16.516 -11.977 1 77.88 101 LEU A O 1
ATOM 806 N N . PRO A 1 102 ? 0.519 -18.016 -10.922 1 75.44 102 PRO A N 1
ATOM 807 C CA . PRO A 1 102 ? -0.381 -19.078 -11.359 1 75.44 102 PRO A CA 1
ATOM 808 C C . PRO A 1 102 ? -1.766 -18.984 -10.719 1 75.44 102 PRO A C 1
ATOM 810 O O . PRO A 1 102 ? -1.887 -18.609 -9.555 1 75.44 102 PRO A O 1
ATOM 813 N N . GLN A 1 103 ? -2.689 -19.219 -11.539 1 72.25 103 GLN A N 1
ATOM 814 C CA . GLN A 1 103 ? -4.062 -19.172 -11.047 1 72.25 103 GLN A CA 1
ATOM 815 C C . GLN A 1 103 ? -4.328 -20.297 -10.047 1 72.25 103 GLN A C 1
ATOM 817 O O . GLN A 1 103 ? -4.035 -21.469 -10.32 1 72.25 103 GLN A O 1
ATOM 822 N N . PRO A 1 104 ? -4.812 -19.906 -8.969 1 74.75 104 PRO A N 1
ATOM 823 C CA . PRO A 1 104 ? -5.051 -20.938 -7.961 1 74.75 104 PRO A CA 1
ATOM 824 C C . PRO A 1 104 ? -6.305 -21.766 -8.25 1 74.75 104 PRO A C 1
ATOM 826 O O . PRO A 1 104 ? -6.41 -22.906 -7.793 1 74.75 104 PRO A O 1
ATOM 829 N N . ASN A 1 105 ? -7.207 -21.109 -8.945 1 70.56 105 ASN A N 1
ATOM 830 C CA . ASN A 1 105 ? -8.453 -21.812 -9.227 1 70.56 105 ASN A CA 1
ATOM 831 C C . ASN A 1 105 ? -8.328 -22.734 -10.438 1 70.56 105 ASN A C 1
ATOM 833 O O . ASN A 1 105 ? -8.078 -22.25 -11.547 1 70.56 105 ASN A O 1
ATOM 837 N N . PRO A 1 106 ? -8.508 -23.969 -10.242 1 63.5 106 PRO A N 1
ATOM 838 C CA . PRO A 1 106 ? -8.391 -24.906 -11.359 1 63.5 106 PRO A CA 1
ATOM 839 C C . PRO A 1 106 ? -9.398 -24.625 -12.477 1 63.5 106 PRO A C 1
ATOM 841 O O . PRO A 1 106 ? -9.133 -24.922 -13.641 1 63.5 106 PRO A O 1
ATOM 844 N N . LYS A 1 107 ? -10.531 -24.031 -12.102 1 61.56 107 LYS A N 1
ATOM 845 C CA . LYS A 1 107 ? -11.555 -23.781 -13.102 1 61.56 107 LYS A CA 1
ATOM 846 C C . LYS A 1 107 ? -11.148 -22.625 -14.031 1 61.56 107 LYS A C 1
ATOM 848 O O . LYS A 1 107 ? -11.594 -22.562 -15.18 1 61.56 107 LYS A O 1
ATOM 853 N N . CYS A 1 108 ? -10.336 -21.719 -13.453 1 59.78 108 CYS A N 1
ATOM 854 C CA . CYS A 1 108 ? -9.844 -20.609 -14.258 1 59.78 108 CYS A CA 1
ATOM 855 C C . CYS A 1 108 ? -8.742 -21.062 -15.203 1 59.78 108 CYS A C 1
ATOM 857 O O . CYS A 1 108 ? -8.586 -20.531 -16.297 1 59.78 108 CYS A O 1
ATOM 859 N N . VAL A 1 109 ? -8.023 -21.984 -14.773 1 53.47 109 VAL A N 1
ATOM 860 C CA . VAL A 1 109 ? -6.93 -22.5 -15.594 1 53.47 109 VAL A CA 1
ATOM 861 C C . VAL A 1 109 ? -7.484 -23.094 -16.891 1 53.47 109 VAL A C 1
ATOM 863 O O . VAL A 1 109 ? -6.891 -22.922 -17.953 1 53.47 109 VAL A O 1
ATOM 866 N N . GLU A 1 110 ? -8.633 -23.578 -16.719 1 50.97 110 GLU A N 1
ATOM 867 C CA . GLU A 1 110 ? -9.258 -24.203 -17.891 1 50.97 110 GLU A CA 1
ATOM 868 C C . GLU A 1 110 ? -9.773 -23.141 -18.859 1 50.97 110 GLU A C 1
ATOM 870 O O . GLU A 1 110 ? -9.742 -23.344 -20.078 1 50.97 110 GLU A O 1
ATOM 875 N N . GLN A 1 111 ? -10.078 -21.906 -18.281 1 47.94 111 GLN A N 1
ATOM 876 C CA . GLN A 1 111 ? -10.688 -20.859 -19.125 1 47.94 111 GLN A CA 1
ATOM 877 C C . GLN A 1 111 ? -9.625 -19.922 -19.672 1 47.94 111 GLN A C 1
ATOM 879 O O . GLN A 1 111 ? -9.867 -19.219 -20.656 1 47.94 111 GLN A O 1
ATOM 884 N N . GLN A 1 112 ? -8.453 -19.734 -19.016 1 50.09 112 GLN A N 1
ATOM 885 C CA . GLN A 1 112 ? -7.414 -18.75 -19.328 1 50.09 112 GLN A CA 1
ATOM 886 C C . GLN A 1 112 ? -6.891 -18.938 -20.75 1 50.09 112 GLN A C 1
ATOM 888 O O . GLN A 1 112 ? -6.316 -18 -21.328 1 50.09 112 GLN A O 1
ATOM 893 N N . HIS A 1 113 ? -7.059 -20.016 -21.281 1 43.34 113 HIS A N 1
ATOM 894 C CA . HIS A 1 113 ? -6.516 -20.219 -22.625 1 43.34 113 HIS A CA 1
ATOM 895 C C . HIS A 1 113 ? -7.363 -19.5 -23.672 1 43.34 113 HIS A C 1
ATOM 897 O O . HIS A 1 113 ? -7.137 -19.656 -24.875 1 43.34 113 HIS A O 1
ATOM 903 N N . LEU A 1 114 ? -8.305 -18.672 -23.156 1 44.88 114 LEU A N 1
ATOM 904 C CA . LEU A 1 114 ? -9.047 -18 -24.219 1 44.88 114 LEU A CA 1
ATOM 905 C C . LEU A 1 114 ? -8.438 -16.641 -24.516 1 44.88 114 LEU A C 1
ATOM 907 O O . LEU A 1 114 ? -8.016 -15.922 -23.609 1 44.88 114 LEU A O 1
ATOM 911 N N . PRO A 1 115 ? -8.078 -16.25 -25.766 1 44.59 115 PRO A N 1
ATOM 912 C CA . PRO A 1 115 ? -7.457 -14.992 -26.188 1 44.59 115 PRO A CA 1
ATOM 913 C C . PRO A 1 115 ? -8.18 -13.758 -25.656 1 44.59 115 PRO A C 1
ATOM 915 O O . PRO A 1 115 ? -9.414 -13.742 -25.594 1 44.59 115 PRO A O 1
ATOM 918 N N . VAL A 1 116 ? -7.59 -12.961 -24.797 1 44.91 116 VAL A N 1
ATOM 919 C CA . VAL A 1 116 ? -8.148 -11.703 -24.312 1 44.91 116 VAL A CA 1
ATOM 920 C C . VAL A 1 116 ? -8.305 -10.719 -25.469 1 44.91 116 VAL A C 1
ATOM 922 O O . VAL A 1 116 ? -7.312 -10.273 -26.047 1 44.91 116 VAL A O 1
ATOM 925 N N . THR A 1 117 ? -9.438 -10.633 -26.219 1 45.66 117 THR A N 1
ATOM 926 C CA . THR A 1 117 ? -9.75 -9.594 -27.188 1 45.66 117 THR A CA 1
ATOM 927 C C . THR A 1 117 ? -10.312 -8.359 -26.484 1 45.66 117 THR A C 1
ATOM 929 O O . THR A 1 117 ? -10.758 -8.43 -25.344 1 45.66 117 THR A O 1
ATOM 932 N N . PHE A 1 118 ? -10.062 -7.148 -27.094 1 49.59 118 PHE A N 1
ATOM 933 C CA . PHE A 1 118 ? -10.617 -5.887 -26.609 1 49.59 118 PHE A CA 1
ATOM 934 C C . PHE A 1 118 ? -12.078 -6.059 -26.219 1 49.59 118 PHE A C 1
ATOM 936 O O . PHE A 1 118 ? -12.516 -5.508 -25.203 1 49.59 118 PHE A O 1
ATOM 943 N N . GLU A 1 119 ? -12.75 -6.727 -26.969 1 48.59 119 GLU A N 1
ATOM 944 C CA . GLU A 1 119 ? -14.164 -6.961 -26.719 1 48.59 119 G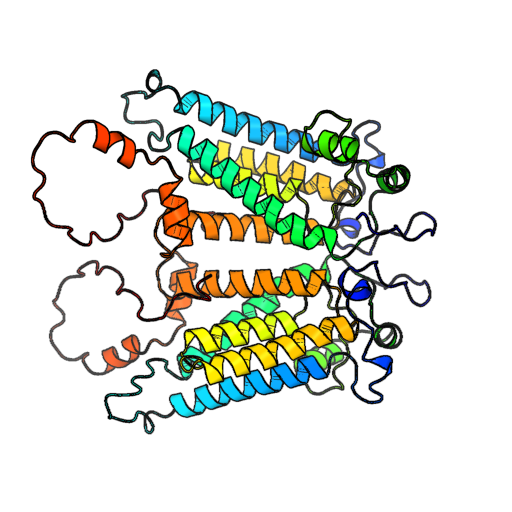LU A CA 1
ATOM 945 C C . GLU A 1 119 ? -14.367 -7.727 -25.406 1 48.59 119 GLU A C 1
ATOM 947 O O . GLU A 1 119 ? -15.273 -7.414 -24.625 1 48.59 119 GLU A O 1
ATOM 952 N N . ASN A 1 120 ? -13.469 -8.625 -25.188 1 49.53 120 ASN A N 1
ATOM 953 C CA . ASN A 1 120 ? -13.617 -9.414 -23.984 1 49.53 120 ASN A CA 1
ATOM 954 C C . ASN A 1 120 ? -13.234 -8.609 -22.734 1 49.53 120 ASN A C 1
ATOM 956 O O . ASN A 1 120 ? -13.867 -8.742 -21.688 1 49.53 120 ASN A O 1
ATOM 960 N N . ALA A 1 121 ? -12.328 -7.77 -23 1 49.5 121 ALA A N 1
ATOM 961 C CA . ALA A 1 121 ? -11.922 -6.887 -21.906 1 49.5 121 ALA A CA 1
ATOM 962 C C . ALA A 1 121 ? -13.039 -5.91 -21.547 1 49.5 121 ALA A C 1
ATOM 964 O O . ALA A 1 121 ? -13.297 -5.668 -20.375 1 49.5 121 ALA A O 1
ATOM 965 N N . LEU A 1 122 ? -13.617 -5.355 -22.594 1 47.5 122 LEU A N 1
ATOM 966 C CA . LEU A 1 122 ? -14.734 -4.441 -22.391 1 47.5 122 LEU A CA 1
ATOM 967 C C . LEU A 1 122 ? -15.922 -5.164 -21.766 1 47.5 122 LEU A C 1
ATOM 969 O O . LEU A 1 122 ? -16.594 -4.613 -20.891 1 47.5 122 LEU A O 1
ATOM 973 N N . GLN A 1 123 ? -16.203 -6.215 -22.297 1 46.38 123 GLN A N 1
ATOM 974 C CA . GLN A 1 123 ? -17.312 -6.984 -21.719 1 46.38 123 GLN A CA 1
ATOM 975 C C . GLN A 1 123 ? -17.031 -7.328 -20.266 1 46.38 123 GLN A C 1
ATOM 977 O O . GLN A 1 123 ? -17.953 -7.398 -19.453 1 46.38 123 GLN A O 1
ATOM 982 N N . PHE A 1 124 ? -15.766 -7.523 -20.078 1 45.44 124 PHE A N 1
ATOM 983 C CA . PHE A 1 124 ? -15.328 -7.805 -18.719 1 45.44 124 PHE A CA 1
ATOM 984 C C . PHE A 1 124 ? -15.617 -6.625 -17.812 1 45.44 124 PHE A C 1
ATOM 986 O O . PHE A 1 124 ? -16.125 -6.801 -16.703 1 45.44 124 PHE A O 1
ATOM 993 N N . VAL A 1 125 ? -15.25 -5.48 -18.25 1 44.56 125 VAL A N 1
ATOM 994 C CA . VAL A 1 125 ? -15.461 -4.262 -17.469 1 44.56 125 VAL A CA 1
ATOM 995 C C . VAL A 1 125 ? -16.953 -3.967 -17.375 1 44.56 125 VAL A C 1
ATOM 997 O O . VAL A 1 125 ? -17.438 -3.455 -16.359 1 44.56 125 VAL A O 1
ATOM 1000 N N . MET A 1 126 ? -17.672 -4.129 -18.484 1 39.12 126 MET A N 1
ATOM 1001 C CA . MET A 1 126 ? -19.062 -3.73 -18.578 1 39.12 126 MET A CA 1
ATOM 1002 C C . MET A 1 126 ? -19.969 -4.734 -17.875 1 39.12 126 MET A C 1
ATOM 1004 O O . MET A 1 126 ? -21.188 -4.629 -17.938 1 39.12 126 MET A O 1
ATOM 1008 N N . GLY A 1 127 ? -19.656 -5.59 -17.125 1 39.19 127 GLY A N 1
ATOM 1009 C CA . GLY A 1 127 ? -20.5 -6.469 -16.328 1 39.19 127 GLY A CA 1
ATOM 1010 C C . GLY A 1 127 ? -21.141 -7.57 -17.156 1 39.19 127 GLY A C 1
ATOM 1011 O O . GLY A 1 127 ? -22 -8.312 -16.656 1 39.19 127 GLY A O 1
ATOM 1012 N N . ARG A 1 128 ? -21.469 -7.352 -18.391 1 38.56 128 ARG A N 1
ATOM 1013 C CA . ARG A 1 128 ? -22.344 -8.258 -19.125 1 38.56 128 ARG A CA 1
ATOM 1014 C C . ARG A 1 128 ? -21.797 -9.688 -19.078 1 38.56 128 ARG A C 1
ATOM 1016 O O . ARG A 1 128 ? -22.531 -10.641 -19.328 1 38.56 128 ARG A O 1
ATOM 1023 N N . GLY A 1 129 ? -20.672 -10.07 -19.828 1 36.38 129 GLY A N 1
ATOM 1024 C CA . GLY A 1 129 ? -20.438 -11.5 -19.938 1 36.38 129 GLY A CA 1
ATOM 1025 C C . GLY A 1 129 ? -20.266 -12.18 -18.594 1 36.38 129 GLY A C 1
ATOM 1026 O O . GLY A 1 129 ? -20.031 -11.516 -17.578 1 36.38 129 GLY A O 1
ATOM 1027 N N . PHE A 1 130 ? -20.781 -13.516 -18.516 1 35.22 130 PHE A N 1
ATOM 1028 C CA . PHE A 1 130 ? -20.422 -14.477 -17.469 1 35.22 130 PHE A CA 1
ATOM 1029 C C . PHE A 1 130 ? -19.062 -14.148 -16.891 1 35.22 130 PHE A C 1
ATOM 1031 O O . PHE A 1 130 ? -18.109 -13.859 -17.625 1 35.22 130 PHE A O 1
ATOM 1038 N N . VAL A 1 131 ? -19.141 -13.523 -15.703 1 40.56 131 VAL A N 1
ATOM 1039 C CA . VAL A 1 131 ? -18.031 -13.016 -14.898 1 40.56 131 VAL A CA 1
ATOM 1040 C C . VAL A 1 131 ? -16.734 -13.727 -15.297 1 40.56 131 VAL A C 1
ATOM 1042 O O . VAL A 1 131 ? -16.562 -14.906 -15.008 1 40.56 131 VAL A O 1
ATOM 1045 N N . PRO A 1 132 ? -16.359 -13.594 -16.531 1 40.75 132 PRO A N 1
ATOM 1046 C CA . PRO A 1 132 ? -15.094 -14.266 -16.812 1 40.75 132 PRO A CA 1
ATOM 1047 C C . PRO A 1 132 ? -14.086 -14.117 -15.672 1 40.75 132 PRO A C 1
ATOM 1049 O O . PRO A 1 132 ? -14.023 -13.062 -15.031 1 40.75 132 PRO A O 1
ATOM 1052 N N . HIS A 1 133 ? -14.023 -15.055 -14.93 1 45.25 133 HIS A N 1
ATOM 1053 C CA . HIS A 1 133 ? -13.016 -15.211 -13.891 1 45.25 133 HIS A CA 1
ATOM 1054 C C . HIS A 1 133 ? -11.68 -14.609 -14.32 1 45.25 133 HIS A C 1
ATOM 1056 O O . HIS A 1 133 ? -11.172 -14.922 -15.406 1 45.25 133 HIS A O 1
ATOM 1062 N N . ALA A 1 134 ? -11.625 -13.352 -14.297 1 48.53 134 ALA A N 1
ATOM 1063 C CA . ALA A 1 134 ? -10.289 -12.812 -14.539 1 48.53 134 ALA A CA 1
ATOM 1064 C C . ALA A 1 134 ? -9.227 -13.633 -13.82 1 48.53 134 ALA A C 1
ATOM 1066 O O . ALA A 1 134 ? -8.867 -13.328 -12.68 1 48.53 134 ALA A O 1
ATOM 1067 N N . CYS A 1 135 ? -9.039 -14.797 -14.25 1 55.81 135 CYS A N 1
ATOM 1068 C CA . CYS A 1 135 ? -8.125 -15.789 -13.695 1 55.81 135 CYS A CA 1
ATOM 1069 C C . CYS A 1 135 ? -6.707 -15.242 -13.609 1 55.81 135 CYS A C 1
ATOM 1071 O O . CYS A 1 135 ? -5.93 -15.648 -12.742 1 55.81 135 CYS A O 1
ATOM 1073 N N . GLY A 1 136 ? -6.562 -14.055 -14.133 1 57.84 136 GLY A N 1
ATOM 1074 C CA . GLY A 1 136 ? -5.191 -13.57 -14.172 1 57.84 136 GLY A CA 1
ATOM 1075 C C . GLY A 1 136 ? -4.996 -12.273 -13.406 1 57.84 136 GLY A C 1
ATOM 1076 O O . GLY A 1 136 ? -3.885 -11.742 -13.352 1 57.84 136 GLY A O 1
ATOM 1077 N N . ASP A 1 137 ? -6.098 -12.023 -12.781 1 65.88 137 ASP A N 1
ATOM 1078 C CA . ASP A 1 137 ? -6.023 -10.742 -12.086 1 65.88 137 ASP A CA 1
ATOM 1079 C C . ASP A 1 137 ? -5.633 -10.93 -10.625 1 65.88 137 ASP A C 1
ATOM 1081 O O . ASP A 1 137 ? -6.473 -10.805 -9.727 1 65.88 137 ASP A O 1
ATOM 1085 N N . LEU A 1 138 ? -4.281 -11.305 -10.609 1 76.94 138 LEU A N 1
ATOM 1086 C CA . LEU A 1 138 ? -3.775 -11.531 -9.266 1 76.94 138 LEU A CA 1
ATOM 1087 C C . LEU A 1 138 ? -2.867 -10.391 -8.82 1 76.94 138 LEU A C 1
ATOM 1089 O O . LEU A 1 138 ? -2.369 -9.633 -9.648 1 76.94 138 LEU A O 1
ATOM 1093 N N . ILE A 1 139 ? -2.732 -10.086 -7.484 1 84.12 139 ILE A N 1
ATOM 1094 C CA . ILE A 1 139 ? -1.954 -9.102 -6.746 1 84.12 139 ILE A CA 1
ATOM 1095 C C . ILE A 1 139 ? -2.469 -7.699 -7.066 1 84.12 139 ILE A C 1
ATOM 1097 O O . ILE A 1 139 ? -1.979 -7.043 -7.988 1 84.12 139 ILE A O 1
ATOM 1101 N N . TYR A 1 140 ? -3.293 -7.293 -6.516 1 89.62 140 TYR A N 1
ATOM 1102 C CA . TYR A 1 140 ? -4.098 -7.777 -5.398 1 89.62 140 TYR A CA 1
ATOM 1103 C C . TYR A 1 140 ? -5.559 -7.941 -5.812 1 89.62 140 TYR A C 1
ATOM 1105 O O . TYR A 1 140 ? -5.922 -7.652 -6.953 1 89.62 140 TYR A O 1
ATOM 1113 N N . SER A 1 141 ? -6.383 -8.43 -4.988 1 89.31 141 SER A N 1
ATOM 1114 C CA . SER A 1 141 ? -7.781 -8.711 -5.293 1 89.31 141 SER A CA 1
ATOM 1115 C C . SER A 1 141 ? -8.578 -7.422 -5.473 1 89.31 141 SER A C 1
ATOM 1117 O O . SER A 1 141 ? -8.727 -6.637 -4.531 1 89.31 141 SER A O 1
ATOM 1119 N N . GLY A 1 142 ? -9.078 -7.258 -6.641 1 88.94 142 GLY A N 1
ATOM 1120 C CA . GLY A 1 142 ? -9.906 -6.094 -6.906 1 88.94 142 GLY A CA 1
ATOM 1121 C C . GLY A 1 142 ? -11.234 -6.117 -6.172 1 88.94 142 GLY A C 1
ATOM 1122 O O . GLY A 1 142 ? -11.695 -5.086 -5.68 1 88.94 142 GLY A O 1
ATOM 1123 N N . HIS A 1 143 ? -11.836 -7.324 -6.086 1 88.81 143 HIS A N 1
ATOM 1124 C CA . HIS A 1 143 ? -13.109 -7.445 -5.395 1 88.81 143 HIS A CA 1
ATOM 1125 C C . HIS A 1 143 ? -12.969 -7.094 -3.916 1 88.81 143 HIS A C 1
ATOM 1127 O O . HIS A 1 143 ? -13.797 -6.355 -3.369 1 88.81 143 HIS A O 1
ATOM 1133 N N . VAL A 1 144 ? -11.945 -7.602 -3.369 1 93.69 144 VAL A N 1
ATOM 1134 C CA . VAL A 1 144 ? -11.734 -7.285 -1.962 1 93.69 144 VAL A CA 1
ATOM 1135 C C . VAL A 1 144 ? -11.398 -5.805 -1.811 1 93.69 144 VAL A C 1
ATOM 1137 O O . VAL A 1 144 ? -11.898 -5.137 -0.901 1 93.69 144 VAL A O 1
ATOM 1140 N N . GLY A 1 145 ? -10.555 -5.305 -2.707 1 94.75 145 GLY A N 1
ATOM 1141 C CA . GLY A 1 145 ? -10.242 -3.883 -2.691 1 94.75 145 GLY A CA 1
ATOM 1142 C C . GLY A 1 145 ? -11.477 -3.004 -2.785 1 94.75 145 GLY A C 1
ATOM 1143 O O . GLY A 1 145 ? -11.648 -2.08 -1.986 1 94.75 145 GLY A O 1
ATOM 1144 N N . CYS A 1 146 ? -12.32 -3.338 -3.686 1 94.5 146 CYS A N 1
ATOM 1145 C CA . CYS A 1 146 ? -13.539 -2.557 -3.875 1 94.5 146 CYS A CA 1
ATOM 1146 C C . CYS A 1 146 ? -14.469 -2.697 -2.678 1 94.5 146 CYS A C 1
ATOM 1148 O O . CYS A 1 146 ? -15.148 -1.741 -2.301 1 94.5 146 CYS A O 1
ATOM 1150 N N . THR A 1 147 ? -14.523 -3.855 -2.117 1 95.81 147 THR A N 1
ATOM 1151 C CA . THR A 1 147 ? -15.328 -4.07 -0.919 1 95.81 147 THR A CA 1
ATOM 1152 C C . THR A 1 147 ? -14.867 -3.162 0.215 1 95.81 147 THR A C 1
ATOM 1154 O O . THR A 1 147 ? -15.688 -2.516 0.873 1 95.81 147 THR A O 1
ATOM 1157 N N . LEU A 1 148 ? -13.594 -3.074 0.372 1 97 148 LEU A N 1
ATOM 1158 C CA . LEU A 1 148 ? -13.055 -2.254 1.451 1 97 148 LEU A CA 1
ATOM 1159 C C . LEU A 1 148 ? -13.258 -0.771 1.16 1 97 148 LEU A C 1
ATOM 1161 O O . LEU A 1 148 ? -13.461 0.024 2.082 1 97 148 LEU A O 1
ATOM 1165 N N . ILE A 1 149 ? -13.188 -0.416 -0.102 1 97.19 149 ILE A N 1
ATOM 1166 C CA . ILE A 1 149 ? -13.492 0.959 -0.481 1 97.19 149 ILE A CA 1
ATOM 1167 C C . ILE A 1 149 ? -14.953 1.274 -0.148 1 97.19 149 ILE A C 1
ATOM 1169 O O . ILE A 1 149 ? -15.258 2.346 0.38 1 97.19 149 ILE A O 1
ATOM 1173 N N . CYS A 1 150 ? -15.859 0.336 -0.468 1 96.62 150 CYS A N 1
ATOM 1174 C CA . CYS A 1 150 ? -17.25 0.518 -0.102 1 96.62 150 CYS A CA 1
ATOM 1175 C C . CYS A 1 150 ? -17.406 0.726 1.4 1 96.62 150 CYS A C 1
ATOM 1177 O O . CYS A 1 150 ? -18.141 1.616 1.839 1 96.62 150 CYS A O 1
ATOM 1179 N N . MET A 1 151 ? -16.688 -0.068 2.127 1 96.62 151 MET A N 1
ATOM 1180 C CA . MET A 1 151 ? -16.766 0.047 3.58 1 96.62 151 MET A CA 1
ATOM 1181 C C . MET A 1 151 ? -16.25 1.409 4.043 1 96.62 151 MET A C 1
ATOM 1183 O O . MET A 1 151 ? -16.828 2.01 4.957 1 96.62 151 MET A O 1
ATOM 1187 N N . ALA A 1 152 ? -15.211 1.894 3.432 1 95.75 152 ALA A N 1
ATOM 1188 C CA . ALA A 1 152 ? -14.672 3.205 3.779 1 95.75 152 ALA A CA 1
ATOM 1189 C C . ALA A 1 152 ? -15.68 4.312 3.479 1 95.75 152 ALA A C 1
ATOM 1191 O O . ALA A 1 152 ? -15.859 5.234 4.277 1 95.75 152 ALA A O 1
ATOM 1192 N N . VAL A 1 153 ? -16.328 4.215 2.361 1 94.94 153 VAL A N 1
ATOM 1193 C CA . VAL A 1 153 ? -17.312 5.223 1.963 1 94.94 153 VAL A CA 1
ATOM 1194 C C . VAL A 1 153 ? -18.516 5.18 2.904 1 94.94 153 VAL A C 1
ATOM 1196 O O . VAL A 1 153 ? -19 6.223 3.336 1 94.94 153 VAL A O 1
ATOM 1199 N N . LEU A 1 154 ? -18.938 3.973 3.225 1 94.19 154 LEU A N 1
ATOM 1200 C CA . LEU A 1 154 ? -20.078 3.816 4.137 1 94.19 154 LEU A CA 1
ATOM 1201 C C . LEU A 1 154 ? -19.75 4.398 5.508 1 94.19 154 LEU A C 1
ATOM 1203 O O . LEU A 1 154 ? -20.594 5.039 6.133 1 94.19 154 LEU A O 1
ATOM 1207 N N . HIS A 1 155 ? -18.516 4.184 5.922 1 91.5 155 HIS A N 1
ATOM 1208 C CA . HIS A 1 155 ? -18.094 4.75 7.199 1 91.5 155 HIS A CA 1
ATOM 1209 C C . HIS A 1 155 ? -18 6.27 7.125 1 91.5 155 HIS A C 1
ATOM 1211 O O . HIS A 1 155 ? -18.484 6.969 8.023 1 91.5 155 HIS A O 1
ATOM 1217 N N . ARG A 1 156 ? -17.484 6.773 6.066 1 89.69 156 ARG A N 1
ATOM 1218 C CA . ARG A 1 156 ? -17.25 8.203 5.879 1 89.69 156 ARG A CA 1
ATOM 1219 C C . ARG A 1 156 ? -18.562 8.977 5.859 1 89.69 156 ARG A C 1
ATOM 1221 O O . ARG A 1 156 ? -18.641 10.078 6.402 1 89.69 156 ARG A O 1
ATOM 1228 N N . HIS A 1 157 ? -19.578 8.414 5.312 1 88.88 157 HIS A N 1
ATOM 1229 C CA . HIS A 1 157 ? -20.797 9.172 5.074 1 88.88 157 HIS A CA 1
ATOM 1230 C C . HIS A 1 157 ? -21.891 8.773 6.055 1 88.88 157 HIS A C 1
ATOM 1232 O O . HIS A 1 157 ? -23.078 9.055 5.82 1 88.88 157 HIS A O 1
ATOM 1238 N N . GLY A 1 158 ? -21.562 8.047 7.074 1 87.69 158 GLY A N 1
ATOM 1239 C CA . GLY A 1 158 ? -22.438 7.875 8.227 1 87.69 158 GLY A CA 1
ATOM 1240 C C . GLY A 1 158 ? -23.469 6.777 8.031 1 87.69 158 GLY A C 1
ATOM 1241 O O . GLY A 1 158 ? -24.5 6.762 8.703 1 87.69 158 GLY A O 1
ATOM 1242 N N . PHE A 1 159 ? -23.266 5.883 7.09 1 89.75 159 PHE A N 1
ATOM 1243 C CA . PHE A 1 159 ? -24.172 4.758 6.914 1 89.75 159 PHE A CA 1
ATOM 1244 C C . PHE A 1 159 ? -24.062 3.787 8.078 1 89.75 159 PHE A C 1
ATOM 1246 O O . PHE A 1 159 ? -24.953 2.961 8.289 1 89.75 159 PHE A O 1
ATOM 1253 N N . MET A 1 160 ? -22.969 3.918 8.812 1 90.5 160 MET A N 1
ATOM 1254 C CA . MET A 1 160 ? -22.672 2.938 9.852 1 90.5 160 MET A CA 1
ATOM 1255 C C . MET A 1 160 ? -22.656 3.588 11.234 1 90.5 160 MET A C 1
ATOM 1257 O O . MET A 1 160 ? -21.859 3.217 12.094 1 90.5 160 MET A O 1
ATOM 1261 N N . LYS A 1 161 ? -23.484 4.551 11.453 1 86.81 161 LYS A N 1
ATOM 1262 C CA . LYS A 1 161 ? -23.609 5.207 12.75 1 86.81 161 LYS A CA 1
ATOM 1263 C C . LYS A 1 161 ? -24.25 4.273 13.781 1 86.81 161 LYS A C 1
ATOM 1265 O O . LYS A 1 161 ? -23.844 4.266 14.945 1 86.81 161 LYS A O 1
ATOM 1270 N N . ASN A 1 162 ? -25.234 3.539 13.266 1 90.69 162 ASN A N 1
ATOM 1271 C CA . ASN A 1 162 ? -25.844 2.508 14.102 1 90.69 162 ASN A CA 1
ATOM 1272 C C . ASN A 1 162 ? -24.953 1.275 14.211 1 90.69 162 ASN A C 1
ATOM 1274 O O . ASN A 1 162 ? -24.578 0.688 13.195 1 90.69 162 ASN A O 1
ATOM 1278 N N . LYS A 1 163 ? -24.641 0.837 15.414 1 92.12 163 LYS A N 1
ATOM 1279 C CA . LYS A 1 163 ? -23.703 -0.253 15.672 1 92.12 163 LYS A CA 1
ATOM 1280 C C . LYS A 1 163 ? -24.188 -1.554 15.031 1 92.12 163 LYS A C 1
ATOM 1282 O O . LYS A 1 163 ? -23.391 -2.352 14.547 1 92.12 163 LYS A O 1
ATOM 1287 N N . ILE A 1 164 ? -25.469 -1.787 15.117 1 93.31 164 ILE A N 1
ATOM 1288 C CA . ILE A 1 164 ? -26.031 -3.016 14.562 1 93.31 164 ILE A CA 1
ATOM 1289 C C . ILE A 1 164 ? -25.828 -3.037 13.047 1 93.31 164 ILE A C 1
ATOM 1291 O O . ILE A 1 164 ? -25.438 -4.062 12.484 1 93.31 164 ILE A O 1
ATOM 1295 N N . VAL A 1 165 ? -26.078 -1.892 12.422 1 91.56 165 VAL A N 1
ATOM 1296 C CA . VAL A 1 165 ? -25.906 -1.781 10.977 1 91.56 165 VAL A CA 1
ATOM 1297 C C . VAL A 1 165 ? -24.422 -1.916 10.625 1 91.56 165 VAL A C 1
ATOM 1299 O O . VAL A 1 165 ? -24.062 -2.609 9.672 1 91.56 165 VAL A O 1
ATOM 1302 N N . ALA A 1 166 ? -23.641 -1.288 11.461 1 94.31 166 ALA A N 1
ATOM 1303 C CA . ALA A 1 166 ? -22.188 -1.342 11.242 1 94.31 166 ALA A CA 1
ATOM 1304 C C . ALA A 1 166 ? -21.688 -2.777 11.305 1 94.31 166 ALA A C 1
ATOM 1306 O O . ALA A 1 166 ? -20.938 -3.223 10.43 1 94.31 166 ALA A O 1
ATOM 1307 N N . VAL A 1 167 ? -22.078 -3.496 12.312 1 94.81 167 VAL A N 1
ATOM 1308 C CA . VAL A 1 167 ? -21.656 -4.879 12.5 1 94.81 167 VAL A CA 1
ATOM 1309 C C . VAL A 1 167 ? -22.203 -5.742 11.359 1 94.81 167 VAL A C 1
ATOM 1311 O O . VAL A 1 167 ? -21.484 -6.594 10.828 1 94.81 167 VAL A O 1
ATOM 1314 N N . GLY A 1 168 ? -23.422 -5.484 11 1 95.56 168 GLY A N 1
ATOM 1315 C CA . GLY A 1 168 ? -24.016 -6.219 9.891 1 95.56 168 GLY A CA 1
ATOM 1316 C C . GLY A 1 168 ? -23.266 -6.023 8.578 1 95.56 168 GLY A C 1
ATOM 1317 O O . GLY A 1 168 ? -23.016 -6.988 7.855 1 95.56 168 GLY A O 1
ATOM 1318 N N . MET A 1 169 ? -22.891 -4.801 8.297 1 95.19 169 MET A N 1
ATOM 1319 C CA . MET A 1 169 ? -22.172 -4.5 7.07 1 95.19 169 MET A CA 1
ATOM 1320 C C . MET A 1 169 ? -20.781 -5.16 7.078 1 95.19 169 MET A C 1
ATOM 1322 O O . MET A 1 169 ? -20.344 -5.688 6.059 1 95.19 169 MET A O 1
ATOM 1326 N N . TRP A 1 170 ? -20.125 -5.188 8.219 1 95.88 170 TRP A N 1
ATOM 1327 C CA . TRP A 1 170 ? -18.812 -5.801 8.328 1 95.88 170 TRP A CA 1
ATOM 1328 C C . TRP A 1 170 ? -18.906 -7.316 8.188 1 95.88 170 TRP A C 1
ATOM 1330 O O . TRP A 1 170 ? -18 -7.957 7.656 1 95.88 170 TRP A O 1
ATOM 1340 N N . ILE A 1 171 ? -20.016 -7.875 8.633 1 96.5 171 ILE A N 1
ATOM 1341 C CA . ILE A 1 171 ? -20.219 -9.312 8.484 1 96.5 171 ILE A CA 1
ATOM 1342 C C . ILE A 1 171 ? -20.375 -9.664 7.012 1 96.5 171 ILE A C 1
ATOM 1344 O O . ILE A 1 171 ? -19.781 -10.625 6.527 1 96.5 171 ILE A O 1
ATOM 1348 N N . VAL A 1 172 ? -21.156 -8.875 6.359 1 95.44 172 VAL A N 1
ATOM 1349 C CA . VAL A 1 172 ? -21.359 -9.094 4.934 1 95.44 172 VAL A CA 1
ATOM 1350 C C . VAL A 1 172 ? -20.031 -9 4.195 1 95.44 172 VAL A C 1
ATOM 1352 O O . VAL A 1 172 ? -19.703 -9.859 3.375 1 95.44 172 VAL A O 1
ATOM 1355 N N . ALA A 1 173 ? -19.25 -7.973 4.492 1 96.38 173 ALA A N 1
ATOM 1356 C CA . ALA A 1 173 ? -17.938 -7.801 3.869 1 96.38 173 ALA A CA 1
ATOM 1357 C C . ALA A 1 173 ? -17.031 -8.977 4.184 1 96.38 173 ALA A C 1
ATOM 1359 O O . ALA A 1 173 ? -16.328 -9.492 3.303 1 96.38 173 ALA A O 1
ATOM 1360 N N . ALA A 1 174 ? -17.062 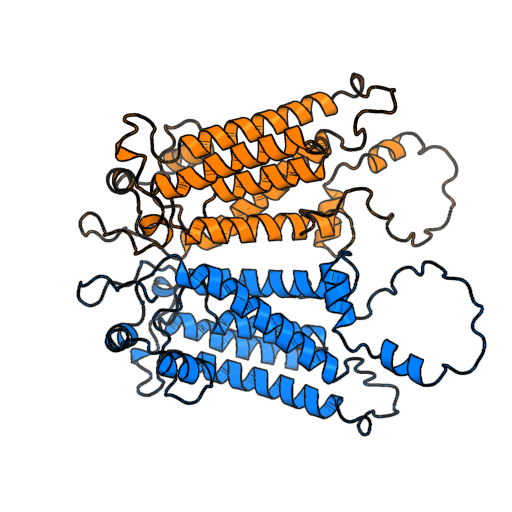-9.461 5.434 1 96.12 174 ALA A N 1
ATOM 1361 C CA . ALA A 1 174 ? -16.203 -10.555 5.879 1 96.12 174 ALA A CA 1
ATOM 1362 C C . ALA A 1 174 ? -16.547 -11.852 5.16 1 96.12 174 ALA A C 1
ATOM 1364 O O . ALA A 1 174 ? -15.672 -12.648 4.84 1 96.12 174 ALA A O 1
ATOM 1365 N N . ILE A 1 175 ? -17.781 -12.062 4.918 1 93.06 175 ILE A N 1
ATOM 1366 C CA . ILE A 1 175 ? -18.234 -13.258 4.207 1 93.06 175 ILE A CA 1
ATOM 1367 C C . ILE A 1 175 ? -17.656 -13.266 2.795 1 93.06 175 ILE A C 1
ATOM 1369 O O . ILE A 1 175 ? -17.125 -14.281 2.342 1 93.06 175 ILE A O 1
ATOM 1373 N N . GLY A 1 176 ? -17.75 -12.133 2.139 1 91.62 176 GLY A N 1
ATOM 1374 C CA . GLY A 1 176 ? -17.188 -12.047 0.802 1 91.62 176 GLY A CA 1
ATOM 1375 C C . GLY A 1 176 ? -15.695 -12.281 0.77 1 91.62 176 GLY A C 1
ATOM 1376 O O . GLY A 1 176 ? -15.195 -13.008 -0.094 1 91.62 176 GLY A O 1
ATOM 1377 N N . ILE A 1 177 ? -14.984 -11.727 1.71 1 93.44 177 ILE A N 1
ATOM 1378 C CA . ILE A 1 177 ? -13.531 -11.852 1.774 1 93.44 177 ILE A CA 1
ATOM 1379 C C . ILE A 1 177 ? -13.156 -13.297 2.094 1 93.44 177 ILE A C 1
ATOM 1381 O O . ILE A 1 177 ? -12.234 -13.852 1.492 1 93.44 177 ILE A O 1
ATOM 1385 N N . TYR A 1 178 ? -13.93 -13.914 3 1 92.25 178 TYR A N 1
ATOM 1386 C CA . TYR A 1 178 ? -13.695 -15.305 3.375 1 92.25 178 TYR A CA 1
ATOM 1387 C C . TYR A 1 178 ? -13.836 -16.234 2.168 1 92.25 178 TYR A C 1
ATOM 1389 O O . TYR A 1 178 ? -12.984 -17.094 1.942 1 92.25 178 TYR A O 1
ATOM 1397 N N . PHE A 1 179 ? -14.773 -16 1.387 1 89.19 179 PHE A N 1
ATOM 1398 C CA . PHE A 1 179 ? -15.047 -16.891 0.271 1 89.19 179 PHE A CA 1
ATOM 1399 C C . PHE A 1 179 ? -14.086 -16.641 -0.88 1 89.19 179 PHE A C 1
ATOM 1401 O O . PHE A 1 179 ? -13.906 -17.484 -1.753 1 89.19 179 PHE A O 1
ATOM 1408 N N . THR A 1 180 ? -13.453 -15.461 -0.891 1 88.75 180 THR A N 1
ATOM 1409 C CA . THR A 1 180 ? -12.414 -15.203 -1.884 1 88.75 180 THR A CA 1
ATOM 1410 C C . THR A 1 180 ? -11.25 -16.172 -1.71 1 88.75 180 THR A C 1
ATOM 1412 O O . THR A 1 180 ? -10.688 -16.656 -2.693 1 88.75 180 THR A O 1
ATOM 1415 N N . ILE A 1 181 ? -10.938 -16.516 -0.447 1 88.81 181 ILE A N 1
ATOM 1416 C CA . ILE A 1 181 ? -9.844 -17.438 -0.153 1 88.81 181 ILE A CA 1
ATOM 1417 C C . ILE A 1 181 ? -10.352 -18.875 -0.191 1 88.81 181 ILE A C 1
ATOM 1419 O O . ILE A 1 181 ? -9.695 -19.75 -0.751 1 88.81 181 ILE A O 1
ATOM 1423 N N . SER A 1 182 ? -11.562 -19.094 0.351 1 87.94 182 SER A N 1
ATOM 1424 C CA . SER A 1 182 ? -12.102 -20.453 0.453 1 87.94 182 SER A CA 1
ATOM 1425 C C . SER A 1 182 ? -12.367 -21.047 -0.927 1 87.94 182 SER A C 1
ATOM 1427 O O . SER A 1 182 ? -12.234 -22.25 -1.118 1 87.94 182 SER A O 1
ATOM 1429 N N . CYS A 1 183 ? -12.672 -20.203 -1.871 1 81.88 183 CYS A N 1
ATOM 1430 C CA . CYS A 1 183 ? -12.938 -20.703 -3.219 1 81.88 183 CYS A CA 1
ATOM 1431 C C . CYS A 1 183 ? -11.672 -20.672 -4.07 1 81.88 183 CYS A C 1
ATOM 1433 O O . CYS A 1 183 ? -11.719 -20.953 -5.266 1 81.88 183 CYS A O 1
ATOM 1435 N N . ARG A 1 184 ? -10.555 -20.297 -3.488 1 83.38 184 ARG A N 1
ATOM 1436 C CA . ARG A 1 184 ? -9.25 -20.266 -4.141 1 83.38 184 ARG A CA 1
ATOM 1437 C C . ARG A 1 184 ? -9.266 -19.359 -5.359 1 83.38 184 ARG A C 1
ATOM 1439 O O . ARG A 1 184 ? -8.703 -19.688 -6.406 1 83.38 184 ARG A O 1
ATOM 1446 N N . SER A 1 185 ? -10.023 -18.25 -5.18 1 81.75 185 SER A N 1
ATOM 1447 C CA . SER A 1 185 ? -10.039 -17.266 -6.25 1 81.75 185 SER A CA 1
ATOM 1448 C C . SER A 1 185 ? -8.797 -16.391 -6.211 1 81.75 185 SER A C 1
ATOM 1450 O O . SER A 1 185 ? -8.344 -15.891 -7.246 1 81.75 185 SER A O 1
ATOM 1452 N N . HIS A 1 186 ? -8.312 -16.172 -5.035 1 87.44 186 HIS A N 1
ATOM 1453 C CA . HIS A 1 186 ? -7.109 -15.375 -4.816 1 87.44 186 HIS A CA 1
ATOM 1454 C C . HIS A 1 186 ? -6.234 -15.992 -3.727 1 87.44 186 HIS A C 1
ATOM 1456 O O . HIS A 1 186 ? -6.723 -16.75 -2.887 1 87.44 186 HIS A O 1
ATOM 1462 N N . TYR A 1 187 ? -4.992 -15.703 -3.848 1 89.25 187 TYR A N 1
ATOM 1463 C CA . TYR A 1 187 ? -4.074 -16.062 -2.775 1 89.25 187 TYR A CA 1
ATOM 1464 C C . TYR A 1 187 ? -4.277 -15.18 -1.556 1 89.25 187 TYR A C 1
ATOM 1466 O O . TYR A 1 187 ? -4.84 -14.086 -1.662 1 89.25 187 TYR A O 1
ATOM 1474 N N . SER A 1 188 ? -3.811 -15.625 -0.389 1 91.44 188 SER A N 1
ATOM 1475 C CA . SER A 1 188 ? -3.93 -14.867 0.851 1 91.44 188 SER A CA 1
ATOM 1476 C C . SER A 1 188 ? -3.215 -13.523 0.748 1 91.44 188 SER A C 1
ATOM 1478 O O . SER A 1 188 ? -3.686 -12.523 1.29 1 91.44 188 SER A O 1
ATOM 1480 N N . VAL A 1 189 ? -2.086 -13.516 0.043 1 92.81 189 VAL A N 1
ATOM 1481 C CA . VAL A 1 189 ? -1.326 -12.281 -0.069 1 92.81 189 VAL A CA 1
ATOM 1482 C C . VAL A 1 189 ? -2.135 -11.25 -0.855 1 92.81 189 VAL A C 1
ATOM 1484 O O . VAL A 1 189 ? -2.041 -10.047 -0.594 1 92.81 189 VAL A O 1
ATOM 1487 N N . ASP A 1 190 ? -2.971 -11.703 -1.802 1 93.12 190 ASP A N 1
ATOM 1488 C CA . ASP A 1 190 ? -3.828 -10.805 -2.568 1 93.12 190 ASP A CA 1
ATOM 1489 C C . ASP A 1 190 ? -4.828 -10.094 -1.659 1 93.12 190 ASP A C 1
ATOM 1491 O O . ASP A 1 190 ? -5.102 -8.906 -1.843 1 93.12 190 ASP A O 1
ATOM 1495 N N . VAL A 1 191 ? -5.285 -10.82 -0.75 1 94.62 191 VAL A N 1
ATOM 1496 C CA . VAL A 1 191 ? -6.293 -10.297 0.164 1 94.62 191 VAL A CA 1
ATOM 1497 C C . VAL A 1 191 ? -5.645 -9.328 1.151 1 94.62 191 VAL A C 1
ATOM 1499 O O . VAL A 1 191 ? -6.164 -8.242 1.397 1 94.62 191 VAL A O 1
ATOM 1502 N N . VAL A 1 192 ? -4.508 -9.648 1.686 1 95.94 192 VAL A N 1
ATOM 1503 C CA . VAL A 1 192 ? -3.826 -8.797 2.65 1 95.94 192 VAL A CA 1
ATOM 1504 C C . VAL A 1 192 ? -3.379 -7.504 1.972 1 95.94 192 VAL A C 1
ATOM 1506 O O . VAL A 1 192 ? -3.504 -6.418 2.543 1 95.94 192 VAL A O 1
ATOM 1509 N N . LEU A 1 193 ? -2.842 -7.617 0.826 1 96.38 193 LEU A N 1
ATOM 1510 C CA . LEU A 1 193 ? -2.477 -6.418 0.08 1 96.38 193 LEU A CA 1
ATOM 1511 C C . LEU A 1 193 ? -3.701 -5.547 -0.185 1 96.38 193 LEU A C 1
ATOM 1513 O O . LEU A 1 193 ? -3.619 -4.32 -0.121 1 96.38 193 LEU A O 1
ATOM 1517 N N . ALA A 1 194 ? -4.812 -6.195 -0.476 1 96.31 194 ALA A N 1
ATOM 1518 C CA . ALA A 1 194 ? -6.047 -5.438 -0.668 1 96.31 194 ALA A CA 1
ATOM 1519 C C . ALA A 1 194 ? -6.43 -4.684 0.603 1 96.31 194 ALA A C 1
ATOM 1521 O O . ALA A 1 194 ? -6.953 -3.57 0.537 1 96.31 194 ALA A O 1
ATOM 1522 N N . PHE A 1 195 ? -6.215 -5.254 1.729 1 96.88 195 PHE A N 1
ATOM 1523 C CA . PHE A 1 195 ? -6.48 -4.578 2.992 1 96.88 195 PHE A CA 1
ATOM 1524 C C . PHE A 1 195 ? -5.586 -3.352 3.148 1 96.88 195 PHE A C 1
ATOM 1526 O O . PHE A 1 195 ? -6.043 -2.299 3.598 1 96.88 195 PHE A O 1
ATOM 1533 N N . TYR A 1 196 ? -4.336 -3.506 2.797 1 96.88 196 TYR A N 1
ATOM 1534 C CA . TYR A 1 196 ? -3.432 -2.365 2.889 1 96.88 196 TYR A CA 1
ATOM 1535 C C . TYR A 1 196 ? -3.871 -1.245 1.953 1 96.88 196 TYR A C 1
ATOM 1537 O O . TYR A 1 196 ? -3.984 -0.09 2.369 1 96.88 196 TYR A O 1
ATOM 1545 N N . PHE A 1 197 ? -4.121 -1.556 0.729 1 96.75 197 PHE A N 1
ATOM 1546 C CA . PHE A 1 197 ? -4.547 -0.536 -0.222 1 96.75 197 PHE A CA 1
ATOM 1547 C C . PHE A 1 197 ? -5.914 0.025 0.16 1 96.75 197 PHE A C 1
ATOM 1549 O O . PHE A 1 197 ? -6.164 1.222 0.004 1 96.75 197 PHE A O 1
ATOM 1556 N N . GLY A 1 198 ? -6.812 -0.871 0.667 1 96.12 198 GLY A N 1
ATOM 1557 C CA . GLY A 1 198 ? -8.125 -0.439 1.123 1 96.12 198 GLY A CA 1
ATOM 1558 C C . GLY A 1 198 ? -8.062 0.527 2.289 1 96.12 198 GLY A C 1
ATOM 1559 O O . GLY A 1 198 ? -9.016 1.27 2.539 1 96.12 198 GLY A O 1
ATOM 1560 N N . TYR A 1 199 ? -6.938 0.494 2.98 1 96.06 199 TYR A N 1
ATOM 1561 C CA . TYR A 1 199 ? -6.742 1.42 4.09 1 96.06 199 TYR A CA 1
ATOM 1562 C C . TYR A 1 199 ? -6.012 2.676 3.631 1 96.06 199 TYR A C 1
ATOM 1564 O O . TYR A 1 199 ? -6.445 3.795 3.918 1 96.06 199 TYR A O 1
ATOM 1572 N N . PHE A 1 200 ? -4.957 2.527 2.854 1 96.94 200 PHE A N 1
ATOM 1573 C CA . PHE A 1 200 ? -4.078 3.641 2.518 1 96.94 200 PHE A CA 1
ATOM 1574 C C . PHE A 1 200 ? -4.734 4.559 1.491 1 96.94 200 PHE A C 1
ATOM 1576 O O . PHE A 1 200 ? -4.578 5.777 1.552 1 96.94 200 PHE A O 1
ATOM 1583 N N . LEU A 1 201 ? -5.473 3.988 0.593 1 96.75 201 LEU A N 1
ATOM 1584 C CA . LEU A 1 201 ? -6.023 4.797 -0.488 1 96.75 201 LEU A CA 1
ATOM 1585 C C . LEU A 1 201 ? -7.09 5.754 0.038 1 96.75 201 LEU A C 1
ATOM 1587 O O . LEU A 1 201 ? -7.016 6.961 -0.198 1 96.75 201 LEU A O 1
ATOM 1591 N N . PRO A 1 202 ? -8.047 5.246 0.809 1 96.19 202 PRO A N 1
ATOM 1592 C CA . PRO A 1 202 ? -9.008 6.195 1.371 1 96.19 202 PRO A CA 1
ATOM 1593 C C . PRO A 1 202 ? -8.359 7.203 2.318 1 96.19 202 PRO A C 1
ATOM 1595 O O . PRO A 1 202 ? -8.75 8.375 2.344 1 96.19 202 PRO A O 1
ATOM 1598 N N . GLU A 1 203 ? -7.395 6.75 3.1 1 93.69 203 GLU A N 1
ATOM 1599 C CA . GLU A 1 203 ? -6.703 7.68 3.986 1 93.69 203 GLU A CA 1
ATOM 1600 C C . GLU A 1 203 ? -6 8.781 3.195 1 93.69 203 GLU A C 1
ATOM 1602 O O . GLU A 1 203 ? -6.074 9.953 3.555 1 93.69 203 GLU A O 1
ATOM 1607 N N . TRP A 1 204 ? -5.316 8.391 2.201 1 94.69 204 TRP A N 1
ATOM 1608 C CA . TRP A 1 204 ? -4.629 9.328 1.314 1 94.69 204 TRP A CA 1
ATOM 1609 C C . TRP A 1 204 ? -5.613 10.297 0.675 1 94.69 204 TRP A C 1
ATOM 1611 O O . TRP A 1 204 ? -5.375 11.508 0.651 1 94.69 204 TRP A O 1
ATOM 1621 N N . TYR A 1 205 ? -6.703 9.812 0.199 1 94.5 205 TYR A N 1
ATOM 1622 C CA . TYR A 1 205 ? -7.711 10.602 -0.503 1 94.5 205 TYR A CA 1
ATOM 1623 C C . TYR A 1 205 ? -8.43 11.547 0.454 1 94.5 205 TYR A C 1
ATOM 1625 O O . TYR A 1 205 ? -8.523 12.75 0.192 1 94.5 205 TYR A O 1
ATOM 1633 N N . TYR A 1 206 ? -8.875 11.078 1.608 1 92.44 206 TYR A N 1
ATOM 1634 C CA . TYR A 1 206 ? -9.688 11.875 2.521 1 92.44 206 TYR A CA 1
ATOM 1635 C C . TYR A 1 206 ? -8.844 12.914 3.242 1 92.44 206 TYR A C 1
ATOM 1637 O O . TYR A 1 206 ? -9.32 14 3.561 1 92.44 206 TYR A O 1
ATOM 1645 N N . ASN A 1 207 ? -7.586 12.609 3.525 1 90.12 207 ASN A N 1
ATOM 1646 C CA . ASN A 1 207 ? -6.715 13.625 4.102 1 90.12 207 ASN A CA 1
ATOM 1647 C C . ASN A 1 207 ? -6.551 14.82 3.168 1 90.12 207 ASN A C 1
ATOM 1649 O O . ASN A 1 207 ? -6.457 15.961 3.623 1 90.12 207 ASN A O 1
ATOM 1653 N N . ARG A 1 208 ? -6.566 14.578 1.978 1 89.88 208 ARG A N 1
ATOM 1654 C CA . ARG A 1 208 ? -6.406 15.641 0.992 1 89.88 208 ARG A CA 1
ATOM 1655 C C . ARG A 1 208 ? -7.738 16.328 0.7 1 89.88 208 ARG A C 1
ATOM 1657 O O . ARG A 1 208 ? -7.793 17.547 0.527 1 89.88 208 ARG A O 1
ATOM 1664 N N . SER A 1 209 ? -8.766 15.469 0.64 1 88.25 209 SER A N 1
ATOM 1665 C CA . SER A 1 209 ? -10.102 16.031 0.452 1 88.25 209 SER A CA 1
ATOM 1666 C C . SER A 1 209 ? -10.484 16.953 1.609 1 88.25 209 SER A C 1
ATOM 1668 O O . SER A 1 209 ? -11.094 18 1.401 1 88.25 209 SER A O 1
ATOM 1670 N N . ASP A 1 210 ? -10.062 16.562 2.875 1 86 210 ASP A N 1
ATOM 1671 C CA . ASP A 1 210 ? -10.414 17.312 4.074 1 86 210 ASP A CA 1
ATOM 1672 C C . ASP A 1 210 ? -9.477 18.5 4.27 1 86 210 ASP A C 1
ATOM 1674 O O . ASP A 1 210 ? -9.719 19.359 5.129 1 86 210 ASP A O 1
ATOM 1678 N N . GLY A 1 211 ? -8.414 18.578 3.541 1 82.62 211 GLY A N 1
ATOM 1679 C CA . GLY A 1 211 ? -7.504 19.703 3.633 1 82.62 211 GLY A CA 1
ATOM 1680 C C . GLY A 1 211 ? -6.422 19.5 4.676 1 82.62 211 GLY A C 1
ATOM 1681 O O . GLY A 1 211 ? -5.75 20.469 5.07 1 82.62 211 GLY A O 1
ATOM 1682 N N . ARG A 1 212 ? -6.328 18.375 5.172 1 83.56 212 ARG A N 1
ATOM 1683 C CA . ARG A 1 212 ? -5.273 18.094 6.141 1 83.56 212 ARG A CA 1
ATOM 1684 C C . ARG A 1 212 ? -3.9 18.094 5.473 1 83.56 212 ARG A C 1
ATOM 1686 O O . ARG A 1 212 ? -2.908 18.5 6.082 1 83.56 212 ARG A O 1
ATOM 1693 N N . VAL A 1 213 ? -3.893 17.578 4.293 1 85.81 213 VAL A N 1
ATOM 1694 C CA . VAL A 1 213 ? -2.703 17.625 3.451 1 85.81 213 VAL A CA 1
ATOM 1695 C C . VAL A 1 213 ? -2.941 18.578 2.279 1 85.81 213 VAL A C 1
ATOM 1697 O O . VAL A 1 213 ? -3.949 18.469 1.578 1 85.81 213 VAL A O 1
ATOM 1700 N N . MET A 1 214 ? -2.08 19.469 2.18 1 82.88 214 MET A N 1
ATOM 1701 C CA . MET A 1 214 ? -2.236 20.469 1.135 1 82.88 214 MET A CA 1
ATOM 1702 C C . MET A 1 214 ? -1.282 20.203 -0.024 1 82.88 214 MET A C 1
ATOM 1704 O O . MET A 1 214 ? -0.297 19.484 0.13 1 82.88 214 MET A O 1
ATOM 1708 N N . GLY A 1 215 ? -1.636 20.656 -1.176 1 83.44 215 GLY A N 1
ATOM 1709 C CA . GLY A 1 215 ? -0.829 20.5 -2.375 1 83.44 215 GLY A CA 1
ATOM 1710 C C . GLY A 1 215 ? -1.636 20.609 -3.656 1 83.44 215 GLY A C 1
ATOM 1711 O O . GLY A 1 215 ? -2.824 20.938 -3.621 1 83.44 215 GLY A O 1
ATOM 1712 N N . ARG A 1 216 ? -0.972 20.359 -4.664 1 83.94 216 ARG A N 1
ATOM 1713 C CA . ARG A 1 216 ? -1.613 20.484 -5.969 1 83.94 216 ARG A CA 1
ATOM 1714 C C . ARG A 1 216 ? -2.721 19.453 -6.141 1 83.94 216 ARG A C 1
ATOM 1716 O O . ARG A 1 216 ? -3.811 19.7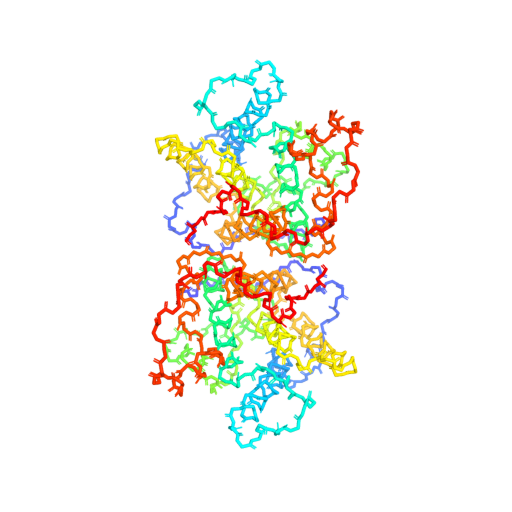81 -6.617 1 83.94 216 ARG A O 1
ATOM 1723 N N . VAL A 1 217 ? -2.41 18.25 -5.695 1 87.94 217 VAL A N 1
ATOM 1724 C CA . VAL A 1 217 ? -3.379 17.172 -5.84 1 87.94 217 VAL A CA 1
ATOM 1725 C C . VAL A 1 217 ? -4.59 17.438 -4.949 1 87.94 217 VAL A C 1
ATOM 1727 O O . VAL A 1 217 ? -5.73 17.188 -5.348 1 87.94 217 VAL A O 1
ATOM 1730 N N . SER A 1 218 ? -4.316 17.922 -3.795 1 87.44 218 SER A N 1
ATOM 1731 C CA . SER A 1 218 ? -5.398 18.266 -2.877 1 87.44 218 SER A CA 1
ATOM 1732 C C . SER A 1 218 ? -6.316 19.328 -3.465 1 87.44 218 SER A C 1
ATOM 1734 O O . SER A 1 218 ? -7.539 19.25 -3.346 1 87.44 218 SER A O 1
ATOM 1736 N N . ARG A 1 219 ? -5.695 20.328 -4.082 1 84.75 219 ARG A N 1
ATOM 1737 C CA . ARG A 1 219 ? -6.477 21.391 -4.707 1 84.75 219 ARG A CA 1
ATOM 1738 C C . ARG A 1 219 ? -7.34 20.844 -5.84 1 84.75 219 ARG A C 1
ATOM 1740 O O . ARG A 1 219 ? -8.5 21.234 -5.988 1 84.75 219 ARG A O 1
ATOM 1747 N N . TRP A 1 220 ? -6.742 20 -6.512 1 87.38 220 TRP A N 1
ATOM 1748 C CA . TRP A 1 220 ? -7.473 19.391 -7.613 1 87.38 220 TRP A CA 1
ATOM 1749 C C . TRP A 1 220 ? -8.648 18.562 -7.094 1 87.38 220 TRP A C 1
ATOM 1751 O O . TRP A 1 220 ? -9.766 18.672 -7.625 1 87.38 220 TRP A O 1
ATOM 1761 N N . ILE A 1 221 ? -8.477 17.781 -6.102 1 88.81 221 ILE A N 1
ATOM 1762 C CA . ILE A 1 221 ? -9.531 16.953 -5.512 1 88.81 221 ILE A CA 1
ATOM 1763 C C . ILE A 1 221 ? -10.648 17.844 -4.977 1 88.81 221 ILE A C 1
ATOM 1765 O O . ILE A 1 221 ? -11.828 17.594 -5.223 1 88.81 221 ILE A O 1
ATOM 1769 N N . ARG A 1 222 ? -10.312 18.891 -4.363 1 84.94 222 ARG A N 1
ATOM 1770 C CA . ARG A 1 222 ? -11.297 19.781 -3.754 1 84.94 222 ARG A CA 1
ATOM 1771 C C . ARG A 1 222 ? -12.062 20.562 -4.816 1 84.94 222 ARG A C 1
ATOM 1773 O O . ARG A 1 222 ? -13.242 20.875 -4.645 1 84.94 222 ARG A O 1
ATOM 1780 N N . LYS A 1 223 ? -11.32 20.844 -5.871 1 82.88 223 LYS A N 1
ATOM 1781 C CA . LYS A 1 223 ? -11.977 21.547 -6.973 1 82.88 223 LYS A CA 1
ATOM 1782 C C . LYS A 1 223 ? -13.008 20.641 -7.652 1 82.88 223 LYS A C 1
ATOM 1784 O O . LYS A 1 223 ? -14.039 21.125 -8.125 1 82.88 223 LYS A O 1
ATOM 1789 N N . MET A 1 224 ? -12.766 19.359 -7.598 1 82.38 224 MET A N 1
ATOM 1790 C CA . MET A 1 224 ? -13.656 18.406 -8.266 1 82.38 224 MET A CA 1
ATOM 1791 C C . MET A 1 224 ? -14.844 18.062 -7.367 1 82.38 224 MET A C 1
ATOM 1793 O O . MET A 1 224 ? -15.883 17.609 -7.852 1 82.38 224 MET A O 1
ATOM 1797 N N . GLU A 1 225 ? -14.664 18.25 -6.133 1 81.5 225 GLU A N 1
ATOM 1798 C CA . GLU A 1 225 ? -15.695 17.844 -5.188 1 81.5 225 GLU A CA 1
ATOM 1799 C C . GLU A 1 225 ? -16.781 18.891 -5.062 1 81.5 225 GLU A C 1
ATOM 1801 O O . GLU A 1 225 ? -16.484 20.094 -5.012 1 81.5 225 GLU A O 1
ATOM 1806 N N . VAL A 1 226 ? -18.016 18.5 -5.254 1 70 226 VAL A N 1
ATOM 1807 C CA . VAL A 1 226 ? -19.156 19.375 -5.031 1 70 226 VAL A CA 1
ATOM 1808 C C . VAL A 1 226 ? -19.484 19.438 -3.539 1 70 226 VAL A C 1
ATOM 1810 O O . VAL A 1 226 ? -19.969 18.469 -2.965 1 70 226 VAL A O 1
ATOM 1813 N N . ARG A 1 227 ? -18.906 20.406 -2.91 1 65.31 227 ARG A N 1
ATOM 1814 C CA . ARG A 1 227 ? -19.141 20.5 -1.472 1 65.31 227 ARG A CA 1
ATOM 1815 C C . ARG A 1 227 ? -20.359 21.359 -1.166 1 65.31 227 ARG A C 1
ATOM 1817 O O . ARG A 1 227 ? -20.688 22.266 -1.927 1 65.31 227 ARG A O 1
ATOM 1824 N N . PRO A 1 228 ? -21.141 20.844 -0.236 1 57.25 228 PRO A N 1
ATOM 1825 C CA . PRO A 1 228 ? -22.344 21.609 0.107 1 57.25 228 PRO A CA 1
ATOM 1826 C C . PRO A 1 228 ? -22.047 23.078 0.368 1 57.25 228 PRO A C 1
ATOM 1828 O O . PRO A 1 228 ? -22.891 23.938 0.103 1 57.25 228 PRO A O 1
ATOM 1831 N N . GLU A 1 229 ? -20.875 23.312 0.905 1 54.03 229 GLU A N 1
ATOM 1832 C CA . GLU A 1 229 ? -20.578 24.703 1.174 1 54.03 229 GLU A CA 1
ATOM 1833 C C . GLU A 1 229 ? -20.5 25.516 -0.118 1 54.03 229 GLU A C 1
ATOM 1835 O O . GLU A 1 229 ? -20.781 26.719 -0.121 1 54.03 229 GLU A O 1
ATOM 1840 N N . ASP A 1 230 ? -20.188 24.922 -1.179 1 51.47 230 ASP A N 1
ATOM 1841 C CA . ASP A 1 230 ? -20.078 25.609 -2.461 1 51.47 230 ASP A CA 1
ATOM 1842 C C . ASP A 1 230 ? -21.469 25.891 -3.037 1 51.47 230 ASP A C 1
ATOM 1844 O O . ASP A 1 230 ? -21.641 26.828 -3.834 1 51.47 230 ASP A O 1
ATOM 1848 N N . LEU A 1 231 ? -22.406 25.109 -2.627 1 47.53 231 LEU A N 1
ATOM 1849 C CA . LEU A 1 231 ? -23.766 25.328 -3.09 1 47.53 231 LEU A CA 1
ATOM 1850 C C . LEU A 1 231 ? -24.406 26.516 -2.385 1 47.53 231 LEU A C 1
ATOM 1852 O O . LEU A 1 231 ? -25.281 27.188 -2.943 1 47.53 231 LEU A O 1
ATOM 1856 N N . GLN A 1 232 ? -23.969 26.828 -1.234 1 44.19 232 GLN A N 1
ATOM 1857 C CA . GLN A 1 232 ? -24.609 27.953 -0.561 1 44.19 232 GLN A CA 1
ATOM 1858 C C . GLN A 1 232 ? -24.094 29.281 -1.104 1 44.19 232 GLN A C 1
ATOM 1860 O O . GLN A 1 232 ? -24.781 30.297 -1.059 1 44.19 232 GLN A O 1
ATOM 1865 N N . ILE A 1 233 ? -22.891 29.328 -1.65 1 43.78 233 ILE A N 1
ATOM 1866 C CA . ILE A 1 233 ? -22.438 30.641 -2.08 1 43.78 233 ILE A CA 1
ATOM 1867 C C . ILE A 1 233 ? -23.25 31.109 -3.291 1 43.78 233 ILE A C 1
ATOM 1869 O O . ILE A 1 233 ? -23.328 32.312 -3.568 1 43.78 233 ILE A O 1
ATOM 1873 N N . ASP A 1 234 ? -23.828 30.281 -4.098 1 40.5 234 ASP A N 1
ATOM 1874 C CA . ASP A 1 234 ? -24.516 30.906 -5.227 1 40.5 234 ASP A CA 1
ATOM 1875 C C . ASP A 1 234 ? -25.688 31.75 -4.75 1 40.5 234 ASP A C 1
ATOM 1877 O O . ASP A 1 234 ? -26.25 32.531 -5.52 1 40.5 234 ASP A O 1
ATOM 1881 N N . ASP A 1 235 ? -26.328 31.484 -3.633 1 38.66 235 ASP A N 1
ATOM 1882 C CA . ASP A 1 235 ? -27.453 32.406 -3.404 1 38.66 235 ASP A CA 1
ATOM 1883 C C . ASP A 1 235 ? -26.969 33.75 -2.939 1 38.66 235 ASP A C 1
ATOM 1885 O O . ASP A 1 235 ? -27.641 34.781 -3.145 1 38.66 235 ASP A O 1
ATOM 1889 N N . ASP A 1 236 ? -26.016 33.875 -1.936 1 37.84 236 ASP A N 1
ATOM 1890 C CA . ASP A 1 236 ? -25.812 35.188 -1.373 1 37.84 236 ASP A CA 1
ATOM 1891 C C . ASP A 1 236 ? -24.812 36 -2.197 1 37.84 236 ASP A C 1
ATOM 1893 O O . ASP A 1 236 ? -24.188 36.938 -1.688 1 37.84 236 ASP A O 1
ATOM 1897 N N . ASP A 1 237 ? -24.562 35.75 -3.457 1 37.84 237 ASP A N 1
ATOM 1898 C CA . ASP A 1 237 ? -23.656 36.656 -4.152 1 37.84 237 ASP A CA 1
ATOM 1899 C C . ASP A 1 237 ? -24.125 38.094 -4.023 1 37.84 237 ASP A C 1
ATOM 1901 O O . ASP A 1 237 ? -23.547 39 -4.648 1 37.84 237 ASP A O 1
ATOM 1905 N N . ASP A 1 238 ? -25.406 38.438 -3.699 1 35.88 238 ASP A N 1
ATOM 1906 C CA . ASP A 1 238 ? -25.5 39.844 -3.969 1 35.88 238 ASP A CA 1
ATOM 1907 C C . ASP A 1 238 ? -24.562 40.656 -3.072 1 35.88 238 ASP A C 1
ATOM 1909 O O . ASP A 1 238 ? -24.188 41.781 -3.406 1 35.88 238 ASP A O 1
ATOM 1913 N N . SER A 1 239 ? -24.75 40.594 -1.633 1 34.16 239 SER A N 1
ATOM 1914 C CA . SER A 1 239 ? -24.344 41.812 -0.982 1 34.16 239 SER A CA 1
ATOM 1915 C C . SER A 1 239 ? -22.828 41.938 -0.916 1 34.16 239 SER A C 1
ATOM 1917 O O . SER A 1 239 ? -22.25 42.906 -1.382 1 34.16 239 SER A O 1
ATOM 1919 N N . SER A 1 240 ? -22.172 42.25 0.451 1 34.97 240 SER A N 1
ATOM 1920 C CA . SER A 1 240 ? -21.047 43.062 0.875 1 34.97 240 SER A CA 1
ATOM 1921 C C . SER A 1 240 ? -19.719 42.344 0.654 1 34.97 240 SER A C 1
ATOM 1923 O O . SER A 1 240 ? -19.547 41.219 1.123 1 34.97 240 SER A O 1
ATOM 1925 N N . SER A 1 241 ? -18.953 42.5 -0.5 1 34.56 241 SER A N 1
ATOM 1926 C CA . SER A 1 241 ? -17.688 42.125 -1.122 1 34.56 241 SER A CA 1
ATOM 1927 C C . SER A 1 241 ? -16.531 42.25 -0.133 1 34.56 241 SER A C 1
ATOM 1929 O O . SER A 1 241 ? -15.398 41.844 -0.448 1 34.56 241 SER A O 1
ATOM 1931 N N . GLU A 1 242 ? -16.547 43.156 0.903 1 28.98 242 GLU A N 1
ATOM 1932 C CA . GLU A 1 242 ? -15.266 43.688 1.345 1 28.98 242 GLU A CA 1
ATOM 1933 C C . GLU A 1 242 ? -14.516 42.688 2.215 1 28.98 242 GLU A C 1
ATOM 1935 O O . GLU A 1 242 ? -13.438 42.969 2.732 1 28.98 242 GLU A O 1
ATOM 1940 N N . GLU A 1 243 ? -15.266 41.781 2.916 1 32.62 243 GLU A N 1
ATOM 1941 C CA . GLU A 1 243 ? -14.508 41.406 4.105 1 32.62 243 GLU A CA 1
ATOM 1942 C C . GLU A 1 243 ? -13.273 40.562 3.734 1 32.62 243 GLU A C 1
ATOM 1944 O O . GLU A 1 243 ? -13.328 39.719 2.838 1 32.62 243 GLU A O 1
ATOM 1949 N N . GLY A 1 244 ? -11.984 40.969 4.113 1 29.75 244 GLY A N 1
ATOM 1950 C CA . GLY A 1 244 ? -10.586 40.562 4.051 1 29.75 244 GLY A CA 1
ATOM 1951 C C . GLY A 1 244 ? -10.375 39.094 4.281 1 29.75 244 GLY A C 1
ATOM 1952 O O . GLY A 1 244 ? -11.211 38.438 4.902 1 29.75 244 GLY A O 1
ATOM 1953 N N . ASP A 1 245 ? -9.609 38.438 3.4 1 33.34 245 ASP A N 1
ATOM 1954 C CA . ASP A 1 245 ? -9.047 37.094 3.27 1 33.34 245 ASP A CA 1
ATOM 1955 C C . ASP A 1 245 ? -8.57 36.562 4.621 1 33.34 245 ASP A C 1
ATOM 1957 O O . ASP A 1 245 ? -7.449 36.844 5.047 1 33.34 245 ASP A O 1
ATOM 1961 N N . ILE A 1 246 ? -9.383 36.656 5.727 1 30.2 246 ILE A N 1
ATOM 1962 C CA . ILE A 1 246 ? -8.844 36 6.91 1 30.2 246 ILE A CA 1
ATOM 1963 C C . ILE A 1 246 ? -8.453 34.562 6.574 1 30.2 246 ILE A C 1
ATOM 1965 O O . ILE A 1 246 ? -9.25 33.812 6 1 30.2 246 ILE A O 1
ATOM 1969 N N . LYS A 1 247 ? -7.176 34.219 6.344 1 36.75 247 LYS A N 1
ATOM 1970 C CA . LYS A 1 247 ? -6.484 32.938 6.305 1 36.75 247 LYS A CA 1
ATOM 1971 C C . LYS A 1 247 ? -7.125 31.922 7.266 1 36.75 247 LYS A C 1
ATOM 1973 O O . LYS A 1 247 ? -6.801 31.906 8.453 1 36.75 247 LYS A O 1
ATOM 1978 N N . GLY A 1 248 ? -8.508 31.719 7.168 1 30.56 248 GLY A N 1
ATOM 1979 C CA . GLY A 1 248 ? -9.258 30.828 8.047 1 30.56 248 GLY A CA 1
ATOM 1980 C C . GLY A 1 248 ? -8.641 29.453 8.172 1 30.56 248 GLY A C 1
ATOM 1981 O O . GLY A 1 248 ? -8.039 28.953 7.219 1 30.56 248 GLY A O 1
ATOM 1982 N N . CYS A 1 249 ? -8.195 29.047 9.391 1 34.47 249 CYS A N 1
ATOM 1983 C CA . CYS A 1 249 ? -7.91 27.672 9.773 1 34.47 249 CYS A CA 1
ATOM 1984 C C . CYS A 1 249 ? -8.898 26.703 9.117 1 34.47 249 CYS A C 1
ATOM 1986 O O . CYS A 1 249 ? -10.102 26.953 9.117 1 34.47 249 CYS A O 1
ATOM 1988 N N . PRO A 1 250 ? -8.43 26.047 8.086 1 36.97 250 PRO A N 1
ATOM 1989 C CA . PRO A 1 250 ? -9.422 25.156 7.473 1 36.97 250 PRO A CA 1
ATOM 1990 C C . PRO A 1 250 ? -10.398 24.578 8.492 1 36.97 250 PRO A C 1
ATOM 1992 O O . PRO A 1 250 ? -10.016 24.281 9.625 1 36.97 250 PRO A O 1
ATOM 1995 N N . PRO A 1 251 ? -11.633 24.922 8.469 1 35.06 251 PRO A N 1
ATOM 1996 C CA . PRO A 1 251 ? -12.633 24.359 9.375 1 35.06 251 PRO A CA 1
ATOM 1997 C C . PRO A 1 251 ? -12.406 22.875 9.664 1 35.06 251 PRO A C 1
ATOM 1999 O O . PRO A 1 251 ? -11.82 22.156 8.844 1 35.06 251 PRO A O 1
ATOM 2002 N N . GLU A 1 252 ? -12.195 22.406 11.008 1 37.41 252 GLU A N 1
ATOM 2003 C CA . GLU A 1 252 ? -12.195 21.016 11.445 1 37.41 252 GLU A CA 1
ATOM 2004 C C . GLU A 1 252 ? -13.164 20.172 10.617 1 37.41 252 GLU A C 1
ATOM 2006 O O . GLU A 1 252 ? -14.352 20.5 10.531 1 37.41 252 GLU A O 1
ATOM 2011 N N . SER A 1 253 ? -12.719 19.719 9.562 1 38.97 253 SER A N 1
ATOM 2012 C CA . SER A 1 253 ? -13.602 18.891 8.734 1 38.97 253 SER A CA 1
ATOM 2013 C C . SER A 1 253 ? -14.477 17.984 9.594 1 38.97 253 SER A C 1
ATOM 2015 O O . SER A 1 253 ? -13.992 17.359 10.539 1 38.97 253 SER A O 1
ATOM 2017 N N . LYS A 1 254 ? -15.711 18.25 9.719 1 40.88 254 LYS A N 1
ATOM 2018 C CA . LYS A 1 254 ? -16.797 17.547 10.406 1 40.88 254 LYS A CA 1
ATOM 2019 C C . LYS A 1 254 ? -16.781 16.062 10.07 1 40.88 254 LYS A C 1
ATOM 2021 O O . LYS A 1 254 ? -17.625 15.305 10.562 1 40.88 254 LYS A O 1
ATOM 2026 N N . TYR A 1 255 ? -16.062 15.625 9.141 1 36.94 255 TYR A N 1
ATOM 2027 C CA . TYR A 1 255 ? -16.188 14.219 8.766 1 36.94 255 TYR A CA 1
ATOM 2028 C C . TYR A 1 255 ? -15.18 13.367 9.531 1 36.94 255 TYR A C 1
ATOM 2030 O O . TYR A 1 255 ? -14.031 13.766 9.719 1 36.94 255 TYR A O 1
ATOM 2038 N N . PRO A 1 256 ? -15.75 12.383 10.336 1 34.44 256 PRO A N 1
ATOM 2039 C CA . PRO A 1 256 ? -14.867 11.484 11.078 1 34.44 256 PRO A CA 1
ATOM 2040 C C . PRO A 1 256 ? -13.758 10.898 10.219 1 34.44 256 PRO A C 1
ATOM 2042 O O . PRO A 1 256 ? -13.914 10.781 9 1 34.44 256 PRO A O 1
ATOM 2045 N N . MET A 1 257 ? -12.594 11.047 10.703 1 38.34 257 MET A N 1
ATOM 2046 C CA . MET A 1 257 ? -11.406 10.453 10.094 1 38.34 257 MET A CA 1
ATOM 2047 C C . MET A 1 257 ? -11.68 9.023 9.648 1 38.34 257 MET A C 1
ATOM 2049 O O . MET A 1 257 ? -12.57 8.359 10.18 1 38.34 257 MET A O 1
ATOM 2053 N N . SER A 1 258 ? -11.055 8.555 8.609 1 37.41 258 SER A N 1
ATOM 2054 C CA . SER A 1 258 ? -11.141 7.168 8.164 1 37.41 258 SER A CA 1
ATOM 2055 C C . SER A 1 258 ? -11.164 6.207 9.344 1 37.41 258 SER A C 1
ATOM 2057 O O . SER A 1 258 ? -11.086 6.633 10.5 1 37.41 258 SER A O 1
ATOM 2059 N N . ILE A 1 259 ? -11.117 4.781 9.117 1 34 259 ILE A N 1
ATOM 2060 C CA . ILE A 1 259 ? -11.195 3.725 10.117 1 34 259 ILE A CA 1
ATOM 2061 C C . ILE A 1 259 ? -10.227 4.023 11.258 1 34 259 ILE A C 1
ATOM 2063 O O . ILE A 1 259 ? -9.016 4.086 11.047 1 34 259 ILE A O 1
ATOM 2067 N N . SER A 1 260 ? -10.617 4.891 12.117 1 32.56 260 SER A N 1
ATOM 2068 C CA . SER A 1 260 ? -9.828 5.152 13.32 1 32.56 260 SER A CA 1
ATOM 2069 C C . SER A 1 260 ? -9.25 3.861 13.891 1 32.56 260 SER A C 1
ATOM 2071 O O . SER A 1 260 ? -10 2.994 14.352 1 32.56 260 SER A O 1
ATOM 2073 N N . VAL A 1 261 ? -8.273 3.416 13.273 1 25.89 261 VAL A N 1
ATOM 2074 C CA . VAL A 1 261 ? -7.59 2.375 14.039 1 25.89 261 VAL A CA 1
ATOM 2075 C C . VAL A 1 261 ? -6.844 3.002 15.211 1 25.89 261 VAL A C 1
ATOM 2077 O O . VAL A 1 261 ? -6.172 4.027 15.055 1 25.89 261 VAL A O 1
ATOM 2080 N N . MET B 1 1 ? 8.164 -20.406 9.062 1 24.44 1 MET B N 1
ATOM 2081 C CA . MET B 1 1 ? 7.477 -21.438 8.305 1 24.44 1 MET B CA 1
ATOM 2082 C C . MET B 1 1 ? 7.668 -21.25 6.805 1 24.44 1 MET B C 1
ATOM 2084 O O . MET B 1 1 ? 7.031 -20.375 6.203 1 24.44 1 MET B O 1
ATOM 2088 N N . HIS B 1 2 ? 8.875 -21.406 6.422 1 29.53 2 HIS B N 1
ATOM 2089 C CA . HIS B 1 2 ? 9.203 -21.406 5 1 29.53 2 HIS B CA 1
ATOM 2090 C C . HIS B 1 2 ? 8.391 -22.453 4.246 1 29.53 2 HIS B C 1
ATOM 2092 O O . HIS B 1 2 ? 8.266 -23.578 4.699 1 29.53 2 HIS B O 1
ATOM 2098 N N . PHE B 1 3 ? 7.301 -22.141 3.65 1 34.62 3 PHE B N 1
ATOM 2099 C CA . PHE B 1 3 ? 6.52 -23.094 2.861 1 34.62 3 PHE B CA 1
ATOM 2100 C C . PHE B 1 3 ? 7.434 -24.016 2.066 1 34.62 3 PHE B C 1
ATOM 2102 O O . PHE B 1 3 ? 8.531 -23.625 1.664 1 34.62 3 PHE B O 1
ATOM 2109 N N . GLU B 1 4 ? 7.297 -25.328 2.412 1 34.09 4 GLU B N 1
ATOM 2110 C CA . GLU B 1 4 ? 7.945 -26.359 1.622 1 34.09 4 GLU B CA 1
ATOM 2111 C C . GLU B 1 4 ? 7.879 -26.047 0.131 1 34.09 4 GLU B C 1
ATOM 2113 O O . GLU B 1 4 ? 6.797 -25.812 -0.411 1 34.09 4 GLU B O 1
ATOM 2118 N N . ARG B 1 5 ? 8.898 -25.438 -0.307 1 39.19 5 ARG B N 1
ATOM 2119 C CA . ARG B 1 5 ? 9.125 -25.141 -1.718 1 39.19 5 ARG B CA 1
ATOM 2120 C C . ARG B 1 5 ? 8.852 -26.375 -2.584 1 39.19 5 ARG B C 1
ATOM 2122 O O . ARG B 1 5 ? 8.977 -27.5 -2.121 1 39.19 5 ARG B O 1
ATOM 2129 N N . SER B 1 6 ? 7.922 -26.266 -3.461 1 37.5 6 SER B N 1
ATOM 2130 C CA . SER B 1 6 ? 7.602 -27.359 -4.363 1 37.5 6 SER B CA 1
ATOM 2131 C C . SER B 1 6 ? 8.844 -28.188 -4.703 1 37.5 6 SER B C 1
ATOM 2133 O O . SER B 1 6 ? 9.938 -27.641 -4.812 1 37.5 6 SER B O 1
ATOM 2135 N N . ASN B 1 7 ? 8.906 -29.359 -4.312 1 35.88 7 ASN B N 1
ATOM 2136 C CA . ASN B 1 7 ? 9.875 -30.406 -4.566 1 35.88 7 ASN B CA 1
ATOM 2137 C C . ASN B 1 7 ? 10.383 -30.375 -6.004 1 35.88 7 ASN B C 1
ATOM 2139 O O . ASN B 1 7 ? 11.055 -31.297 -6.453 1 35.88 7 ASN B O 1
ATOM 2143 N N . ARG B 1 8 ? 9.57 -29.812 -6.969 1 41.25 8 ARG B N 1
ATOM 2144 C CA . ARG B 1 8 ? 10.078 -30.062 -8.312 1 41.25 8 ARG B CA 1
ATOM 2145 C C . ARG B 1 8 ? 11.375 -29.297 -8.555 1 41.25 8 ARG B C 1
ATOM 2147 O O . ARG B 1 8 ? 11.672 -28.328 -7.855 1 41.25 8 ARG B O 1
ATOM 2154 N N . ASP B 1 9 ? 12.289 -29.703 -9.484 1 43.19 9 ASP B N 1
ATOM 2155 C CA . ASP B 1 9 ? 13.469 -28.984 -9.969 1 43.19 9 ASP B CA 1
ATOM 2156 C C . ASP B 1 9 ? 13.281 -27.469 -9.875 1 43.19 9 ASP B C 1
ATOM 2158 O O . ASP B 1 9 ? 12.203 -27 -9.5 1 43.19 9 ASP B O 1
ATOM 2162 N N . VAL B 1 10 ? 14.133 -26.641 -10.641 1 46.47 10 VAL B N 1
ATOM 2163 C CA . VAL B 1 10 ? 14.227 -25.188 -10.672 1 46.47 10 VAL B CA 1
ATOM 2164 C C . VAL B 1 10 ? 12.883 -24.578 -11.094 1 46.47 10 VAL B C 1
ATOM 2166 O O . VAL B 1 10 ? 12.453 -24.75 -12.234 1 46.47 10 VAL B O 1
ATOM 2169 N N . PRO B 1 11 ? 11.914 -24.5 -10.117 1 53.91 11 PRO B N 1
ATOM 2170 C CA . PRO B 1 11 ? 10.68 -23.891 -10.617 1 53.91 11 PRO B CA 1
ATOM 2171 C C . PRO B 1 11 ? 10.93 -22.703 -11.547 1 53.91 11 PRO B C 1
ATOM 2173 O O . PRO B 1 11 ? 11.891 -21.953 -11.336 1 53.91 11 PRO B O 1
ATOM 2176 N N . A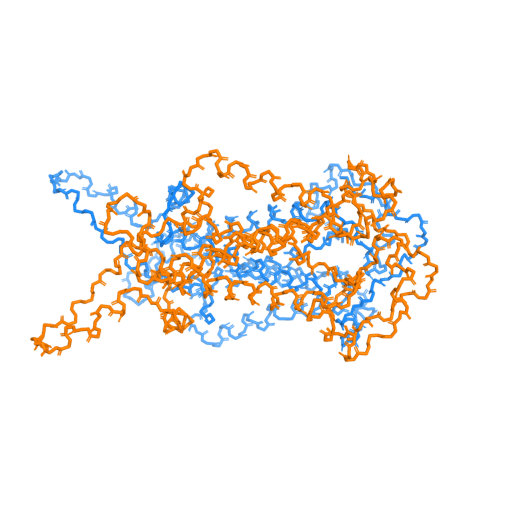SP B 1 12 ? 10.477 -22.781 -12.766 1 64.19 12 ASP B N 1
ATOM 2177 C CA . ASP B 1 12 ? 10.547 -21.672 -13.711 1 64.19 12 ASP B CA 1
ATOM 2178 C C . ASP B 1 12 ? 10.023 -20.375 -13.094 1 64.19 12 ASP B C 1
ATOM 2180 O O . ASP B 1 12 ? 9.008 -20.375 -12.398 1 64.19 12 ASP B O 1
ATOM 2184 N N . PRO B 1 13 ? 10.992 -19.422 -13.125 1 71.56 13 PRO B N 1
ATOM 2185 C CA . PRO B 1 13 ? 10.516 -18.125 -12.648 1 71.56 13 PRO B CA 1
ATOM 2186 C C . PRO B 1 13 ? 9.18 -17.719 -13.266 1 71.56 13 PRO B C 1
ATOM 2188 O O . PRO B 1 13 ? 8.836 -18.188 -14.359 1 71.56 13 PRO B O 1
ATOM 2191 N N . LEU B 1 14 ? 8.414 -17.062 -12.516 1 77.62 14 LEU B N 1
ATOM 2192 C CA . LEU B 1 14 ? 7.148 -16.531 -13.008 1 77.62 14 LEU B CA 1
ATOM 2193 C C . LEU B 1 14 ? 7.375 -15.562 -14.156 1 77.62 14 LEU B C 1
ATOM 2195 O O . LEU B 1 14 ? 8.43 -14.922 -14.234 1 77.62 14 LEU B O 1
ATOM 2199 N N . PRO B 1 15 ? 6.469 -15.617 -15.086 1 79.44 15 PRO B N 1
ATOM 2200 C CA . PRO B 1 15 ? 6.562 -14.555 -16.094 1 79.44 15 PRO B CA 1
ATOM 2201 C C . PRO B 1 15 ? 6.562 -13.156 -15.484 1 79.44 15 PRO B C 1
ATOM 2203 O O . PRO B 1 15 ? 5.746 -12.859 -14.609 1 79.44 15 PRO B O 1
ATOM 2206 N N . ASP B 1 16 ? 7.531 -12.391 -15.93 1 85.5 16 ASP B N 1
ATOM 2207 C CA . ASP B 1 16 ? 7.727 -11.07 -15.336 1 85.5 16 ASP B CA 1
ATOM 2208 C C . ASP B 1 16 ? 8.055 -10.031 -16.406 1 85.5 16 ASP B C 1
ATOM 2210 O O . ASP B 1 16 ? 8.898 -10.266 -17.266 1 85.5 16 ASP B O 1
ATOM 2214 N N . PHE B 1 17 ? 7.34 -8.922 -16.312 1 84.75 17 PHE B N 1
ATOM 2215 C CA . PHE B 1 17 ? 7.535 -7.832 -17.266 1 84.75 17 PHE B CA 1
ATOM 2216 C C . PHE B 1 17 ? 8.961 -7.309 -17.203 1 84.75 17 PHE B C 1
ATOM 2218 O O . PHE B 1 17 ? 9.594 -7.082 -18.234 1 84.75 17 PHE B O 1
ATOM 2225 N N . GLY B 1 18 ? 9.547 -7.059 -16.031 1 87.12 18 GLY B N 1
ATOM 2226 C CA . GLY B 1 18 ? 10.914 -6.578 -15.859 1 87.12 18 GLY B CA 1
ATOM 2227 C C . GLY B 1 18 ? 11.953 -7.504 -16.453 1 87.12 18 GLY B C 1
ATOM 2228 O O . GLY B 1 18 ? 12.953 -7.043 -17 1 87.12 18 GLY B O 1
ATOM 2229 N N . TYR B 1 19 ? 11.656 -8.75 -16.344 1 83.38 19 TYR B N 1
ATOM 2230 C CA . TYR B 1 19 ? 12.586 -9.734 -16.891 1 83.38 19 TYR B CA 1
ATOM 2231 C C . TYR B 1 19 ? 12.578 -9.711 -18.406 1 83.38 19 TYR B C 1
ATOM 2233 O O . TYR B 1 19 ? 13.562 -10.102 -19.047 1 83.38 19 TYR B O 1
ATOM 2241 N N . GLU B 1 20 ? 11.5 -9.258 -18.984 1 83.62 20 GLU B N 1
ATOM 2242 C CA . GLU B 1 20 ? 11.406 -9.156 -20.438 1 83.62 20 GLU B CA 1
ATOM 2243 C C . GLU B 1 20 ? 12.102 -7.891 -20.938 1 83.62 20 GLU B C 1
ATOM 2245 O O . GLU B 1 20 ? 12.648 -7.875 -22.047 1 83.62 20 GLU B O 1
ATOM 2250 N N . VAL B 1 21 ? 12.055 -6.863 -20.156 1 86.38 21 VAL B N 1
ATOM 2251 C CA . VAL B 1 21 ? 12.539 -5.562 -20.594 1 86.38 21 VAL B CA 1
ATOM 2252 C C . VAL B 1 21 ? 13.992 -5.379 -20.172 1 86.38 21 VAL B C 1
ATOM 2254 O O . VAL B 1 21 ? 14.781 -4.754 -20.875 1 86.38 21 VAL B O 1
ATOM 2257 N N . ILE B 1 22 ? 14.398 -5.926 -18.984 1 87.75 22 ILE B N 1
ATOM 2258 C CA . ILE B 1 22 ? 15.727 -5.719 -18.422 1 87.75 22 ILE B CA 1
ATOM 2259 C C . ILE B 1 22 ? 16.562 -6.984 -18.578 1 87.75 22 ILE B C 1
ATOM 2261 O O . ILE B 1 22 ? 16.156 -8.062 -18.125 1 87.75 22 ILE B O 1
ATOM 2265 N N . PRO B 1 23 ? 17.672 -6.824 -19.25 1 82.69 23 PRO B N 1
ATOM 2266 C CA . PRO B 1 23 ? 18.531 -7.992 -19.438 1 82.69 23 PRO B CA 1
ATOM 2267 C C . PRO B 1 23 ? 19.109 -8.516 -18.125 1 82.69 23 PRO B C 1
ATOM 2269 O O . PRO B 1 23 ? 19.266 -7.754 -17.156 1 82.69 23 PRO B O 1
ATOM 2272 N N . TYR B 1 24 ? 19.297 -9.836 -18.078 1 79.75 24 TYR B N 1
ATOM 2273 C CA . TYR B 1 24 ? 19.906 -10.492 -16.938 1 79.75 24 TYR B CA 1
ATOM 2274 C C . TYR B 1 24 ? 21.406 -10.188 -16.859 1 79.75 24 TYR B C 1
ATOM 2276 O O . TYR B 1 24 ? 22.188 -10.719 -17.656 1 79.75 24 TYR B O 1
ATOM 2284 N N . PHE B 1 25 ? 21.734 -9.227 -16.047 1 73.38 25 PHE B N 1
ATOM 2285 C CA . PHE B 1 25 ? 23.109 -8.734 -16 1 73.38 25 PHE B CA 1
ATOM 2286 C C . PHE B 1 25 ? 23.969 -9.578 -15.07 1 73.38 25 PHE B C 1
ATOM 2288 O O . PHE B 1 25 ? 25.172 -9.703 -15.273 1 73.38 25 PHE B O 1
ATOM 2295 N N . CYS B 1 26 ? 23.422 -10.148 -14.047 1 65.88 26 CYS B N 1
ATOM 2296 C CA . CYS B 1 26 ? 24.219 -10.656 -12.93 1 65.88 26 CYS B CA 1
ATOM 2297 C C . CYS B 1 26 ? 24.922 -11.953 -13.297 1 65.88 26 CYS B C 1
ATOM 2299 O O . CYS B 1 26 ? 25.922 -12.328 -12.672 1 65.88 26 CYS B O 1
ATOM 2301 N N . PRO B 1 27 ? 24.406 -12.828 -14.219 1 58.47 27 PRO B N 1
ATOM 2302 C CA . PRO B 1 27 ? 25.297 -13.945 -14.516 1 58.47 27 PRO B CA 1
ATOM 2303 C C . PRO B 1 27 ? 26.703 -13.484 -14.891 1 58.47 27 PRO B C 1
ATOM 2305 O O . PRO B 1 27 ? 27.672 -14.234 -14.727 1 58.47 27 PRO B O 1
ATOM 2308 N N . HIS B 1 28 ? 26.844 -12.367 -15.398 1 54.06 28 HIS B N 1
ATOM 2309 C CA . HIS B 1 28 ? 28.125 -11.906 -15.906 1 54.06 28 HIS B CA 1
ATOM 2310 C C . HIS B 1 28 ? 28.938 -11.242 -14.805 1 54.06 28 HIS B C 1
ATOM 2312 O O . HIS B 1 28 ? 30.109 -10.906 -15.008 1 54.06 28 HIS B O 1
ATOM 2318 N N . ILE B 1 29 ? 28.375 -10.961 -13.734 1 50.66 29 ILE B N 1
ATOM 2319 C CA . ILE B 1 29 ? 29.156 -10.43 -12.625 1 50.66 29 ILE B CA 1
ATOM 2320 C C . ILE B 1 29 ? 29.562 -11.57 -11.688 1 50.66 29 ILE B C 1
ATOM 2322 O O . ILE B 1 29 ? 28.703 -12.195 -11.055 1 50.66 29 ILE B O 1
ATOM 2326 N N . PRO B 1 30 ? 30.703 -12.242 -11.992 1 46.28 30 PRO B N 1
ATOM 2327 C CA . PRO B 1 30 ? 31.109 -13.445 -11.266 1 46.28 30 PRO B CA 1
ATOM 2328 C C . PRO B 1 30 ? 30.609 -13.461 -9.828 1 46.28 30 PRO B C 1
ATOM 2330 O O . PRO B 1 30 ? 30.219 -14.516 -9.32 1 46.28 30 PRO B O 1
ATOM 2333 N N . HIS B 1 31 ? 31.25 -12.539 -8.938 1 42.28 31 HIS B N 1
ATOM 2334 C CA . HIS B 1 31 ? 31.234 -12.625 -7.48 1 42.28 31 HIS B CA 1
ATOM 2335 C C . HIS B 1 31 ? 30.125 -11.766 -6.891 1 42.28 31 HIS B C 1
ATOM 2337 O O . HIS B 1 31 ? 30.141 -11.461 -5.695 1 42.28 31 HIS B O 1
ATOM 2343 N N . VAL B 1 32 ? 29.484 -11.047 -7.625 1 46.66 32 VAL B N 1
ATOM 2344 C CA . VAL B 1 32 ? 28.562 -10.227 -6.848 1 46.66 32 VAL B CA 1
ATOM 2345 C C . VAL B 1 32 ? 27.391 -11.086 -6.367 1 46.66 32 VAL B C 1
ATOM 2347 O O . VAL B 1 32 ? 26.609 -11.594 -7.176 1 46.66 32 VAL B O 1
ATOM 2350 N N . PRO B 1 33 ? 27.578 -11.742 -5.27 1 45.72 33 PRO B N 1
ATOM 2351 C CA . PRO B 1 33 ? 26.391 -12.414 -4.719 1 45.72 33 PRO B CA 1
ATOM 2352 C C . PRO B 1 33 ? 25.094 -11.648 -4.992 1 45.72 33 PRO B C 1
ATOM 2354 O O . PRO B 1 33 ? 25.125 -10.438 -5.195 1 45.72 33 PRO B O 1
ATOM 2357 N N . HIS B 1 34 ? 24.062 -12.219 -5.281 1 46.31 34 HIS B N 1
ATOM 2358 C CA . HIS B 1 34 ? 22.656 -11.883 -5.5 1 46.31 34 HIS B CA 1
ATOM 2359 C C . HIS B 1 34 ? 22.188 -10.805 -4.527 1 46.31 34 HIS B C 1
ATOM 2361 O 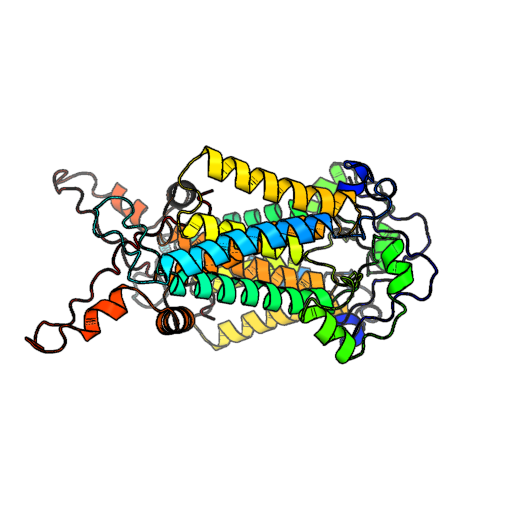O . HIS B 1 34 ? 22.266 -10.984 -3.311 1 46.31 34 HIS B O 1
ATOM 2367 N N . GLY B 1 35 ? 21.812 -9.617 -4.98 1 54.06 35 GLY B N 1
ATOM 2368 C CA . GLY B 1 35 ? 21.281 -8.594 -4.094 1 54.06 35 GLY B CA 1
ATOM 2369 C C . GLY B 1 35 ? 22.359 -7.688 -3.516 1 54.06 35 GLY B C 1
ATOM 2370 O O . GLY B 1 35 ? 22.062 -6.809 -2.701 1 54.06 35 GLY B O 1
ATOM 2371 N N . ASN B 1 36 ? 23.594 -7.887 -3.998 1 65.12 36 ASN B N 1
ATOM 2372 C CA . ASN B 1 36 ? 24.719 -7.238 -3.33 1 65.12 36 ASN B CA 1
ATOM 2373 C C . ASN B 1 36 ? 24.781 -5.754 -3.678 1 65.12 36 ASN B C 1
ATOM 2375 O O . ASN B 1 36 ? 25.078 -4.922 -2.812 1 65.12 36 ASN B O 1
ATOM 2379 N N . VAL B 1 37 ? 24.375 -5.52 -4.953 1 79.19 37 VAL B N 1
ATOM 2380 C CA . VAL B 1 37 ? 24.469 -4.102 -5.289 1 79.19 37 VAL B CA 1
ATOM 2381 C C . VAL B 1 37 ? 23.469 -3.309 -4.453 1 79.19 37 VAL B C 1
ATOM 2383 O O . VAL B 1 37 ? 23.797 -2.246 -3.92 1 79.19 37 VAL B O 1
ATOM 2386 N N . GLN B 1 38 ? 22.328 -3.885 -4.34 1 84 38 GLN B N 1
ATOM 2387 C CA . GLN B 1 38 ? 21.312 -3.201 -3.559 1 84 38 GLN B CA 1
ATOM 2388 C C . GLN B 1 38 ? 21.719 -3.104 -2.09 1 84 38 GLN B C 1
ATOM 2390 O O . GLN B 1 38 ? 21.422 -2.111 -1.423 1 84 38 GLN B O 1
ATOM 2395 N N . SER B 1 39 ? 22.391 -4.121 -1.617 1 84.31 39 SER B N 1
ATOM 2396 C CA . SER B 1 39 ? 22.875 -4.086 -0.24 1 84.31 39 SER B CA 1
ATOM 2397 C C . SER B 1 39 ? 23.938 -3.008 -0.053 1 84.31 39 SER B C 1
ATOM 2399 O O . SER B 1 39 ? 23.969 -2.332 0.977 1 84.31 39 SER B O 1
ATOM 2401 N N . VAL B 1 40 ? 24.766 -2.875 -1.026 1 87.19 40 VAL B N 1
ATOM 2402 C CA . VAL B 1 40 ? 25.797 -1.845 -0.984 1 87.19 40 VAL B CA 1
ATOM 2403 C C . VAL B 1 40 ? 25.141 -0.462 -1.001 1 87.19 40 VAL B C 1
ATOM 2405 O O . VAL B 1 40 ? 25.547 0.427 -0.246 1 87.19 40 VAL B O 1
ATOM 2408 N N . VAL B 1 41 ? 24.156 -0.292 -1.856 1 91.12 41 VAL B N 1
ATOM 2409 C CA . VAL B 1 41 ? 23.438 0.977 -1.943 1 91.12 41 VAL B CA 1
ATOM 2410 C C . VAL B 1 41 ? 22.797 1.304 -0.594 1 91.12 41 VAL B C 1
ATOM 2412 O O . VAL B 1 41 ? 22.906 2.432 -0.105 1 91.12 41 VAL B O 1
ATOM 2415 N N . LEU B 1 42 ? 22.219 0.32 0.018 1 92.12 42 LEU B N 1
ATOM 2416 C CA . LEU B 1 42 ? 21.594 0.521 1.319 1 92.12 42 LEU B CA 1
ATOM 2417 C C . LEU B 1 42 ? 22.625 0.896 2.373 1 92.12 42 LEU B C 1
ATOM 2419 O O . LEU B 1 42 ? 22.391 1.773 3.203 1 92.12 42 LEU B O 1
ATOM 2423 N N . PHE B 1 43 ? 23.75 0.246 2.283 1 90.56 43 PHE B N 1
ATOM 2424 C CA . PHE B 1 43 ? 24.828 0.55 3.207 1 90.56 43 PHE B CA 1
ATOM 2425 C C . PHE B 1 43 ? 25.266 2.004 3.068 1 90.56 43 PHE B C 1
ATOM 2427 O O . PHE B 1 43 ? 25.469 2.697 4.07 1 90.56 43 PHE B O 1
ATOM 2434 N N . ILE B 1 44 ? 25.375 2.453 1.901 1 93.88 44 ILE B N 1
ATOM 2435 C CA . ILE B 1 44 ? 25.781 3.828 1.633 1 93.88 44 ILE B CA 1
ATOM 2436 C C . ILE B 1 44 ? 24.734 4.793 2.201 1 93.88 44 ILE B C 1
ATOM 2438 O O . ILE B 1 44 ? 25.078 5.738 2.914 1 93.88 44 ILE B O 1
ATOM 2442 N N . LEU B 1 45 ? 23.484 4.535 1.943 1 95.44 45 LEU B N 1
ATOM 2443 C CA . LEU B 1 45 ? 22.422 5.434 2.381 1 95.44 45 LEU B CA 1
ATOM 2444 C C . LEU B 1 45 ? 22.328 5.457 3.902 1 95.44 45 LEU B C 1
ATOM 2446 O O . LEU B 1 45 ? 22.203 6.523 4.504 1 95.44 45 LEU B O 1
ATOM 2450 N N . TYR B 1 46 ? 22.438 4.277 4.516 1 95.62 46 TYR B N 1
ATOM 2451 C CA . TYR B 1 46 ? 22.375 4.223 5.973 1 95.62 46 TYR B CA 1
ATOM 2452 C C . TYR B 1 46 ? 23.578 4.941 6.59 1 95.62 46 TYR B C 1
ATOM 2454 O O . TYR B 1 46 ? 23.438 5.605 7.621 1 95.62 46 TYR B O 1
ATOM 2462 N N . THR B 1 47 ? 24.719 4.816 5.992 1 95.31 47 THR B N 1
ATOM 2463 C CA . THR B 1 47 ? 25.906 5.496 6.492 1 95.31 47 THR B CA 1
ATOM 2464 C C . THR B 1 47 ? 25.75 7.012 6.402 1 95.31 47 THR B C 1
ATOM 2466 O O . THR B 1 47 ? 26.125 7.734 7.32 1 95.31 47 THR B O 1
ATOM 2469 N N . ILE B 1 48 ? 25.219 7.484 5.344 1 94.81 48 ILE B N 1
ATOM 2470 C CA . ILE B 1 48 ? 24.984 8.914 5.176 1 94.81 48 ILE B CA 1
ATOM 2471 C C . ILE B 1 48 ? 24.031 9.414 6.262 1 94.81 48 ILE B C 1
ATOM 2473 O O . ILE B 1 48 ? 24.297 10.43 6.902 1 94.81 48 ILE B O 1
ATOM 2477 N N . ILE B 1 49 ? 22.953 8.711 6.508 1 94.88 49 ILE B N 1
ATOM 2478 C CA . ILE B 1 49 ? 21.969 9.117 7.492 1 94.88 49 ILE B CA 1
ATOM 2479 C C . ILE B 1 49 ? 22.578 9.07 8.891 1 94.88 49 ILE B C 1
ATOM 2481 O O . ILE B 1 49 ? 22.422 10.008 9.68 1 94.88 49 ILE B O 1
ATOM 2485 N N . LEU B 1 50 ? 23.312 7.973 9.18 1 94.75 50 LEU B N 1
ATOM 2486 C CA . LEU B 1 50 ? 23.922 7.824 10.508 1 94.75 50 LEU B CA 1
ATOM 2487 C C . LEU B 1 50 ? 24.969 8.906 10.75 1 94.75 50 LEU B C 1
ATOM 2489 O O . LEU B 1 50 ? 25.109 9.406 11.867 1 94.75 50 LEU B O 1
ATOM 2493 N N . SER B 1 51 ? 25.703 9.227 9.727 1 93.25 51 SER B N 1
ATOM 2494 C CA . SER B 1 51 ? 26.641 10.336 9.844 1 93.25 51 SER B CA 1
ATOM 2495 C C . SER B 1 51 ? 25.938 11.648 10.156 1 93.25 51 SER B C 1
ATOM 2497 O O . SER B 1 51 ? 26.406 12.438 10.969 1 93.25 51 SER B O 1
ATOM 2499 N N . GLY B 1 52 ? 24.828 11.852 9.469 1 90.81 52 GLY B N 1
ATOM 2500 C CA . GLY B 1 52 ? 24.016 13.031 9.766 1 90.81 52 GLY B CA 1
ATOM 2501 C C . GLY B 1 52 ? 23.469 13.039 11.188 1 90.81 52 GLY B C 1
ATOM 2502 O O . GLY B 1 52 ? 23.406 14.086 11.828 1 90.81 52 GLY B O 1
ATOM 2503 N N . VAL B 1 53 ? 23.078 11.883 11.641 1 90.94 53 VAL B N 1
ATOM 2504 C CA . VAL B 1 53 ? 22.594 11.742 13.008 1 90.94 53 VAL B CA 1
ATOM 2505 C C . VAL B 1 53 ? 23.672 12.156 14 1 90.94 53 VAL B C 1
ATOM 2507 O O . VAL B 1 53 ? 23.422 12.938 14.914 1 90.94 53 VAL B O 1
ATOM 2510 N N . VAL B 1 54 ? 24.906 11.688 13.836 1 88.69 54 VAL B N 1
ATOM 2511 C CA . VAL B 1 54 ? 26.016 11.953 14.742 1 88.69 54 VAL B CA 1
ATOM 2512 C C . VAL B 1 54 ? 26.391 13.43 14.68 1 88.69 54 VAL B C 1
ATOM 2514 O O . VAL B 1 54 ? 26.609 14.062 15.711 1 88.69 54 VAL B O 1
ATOM 2517 N N . LEU B 1 55 ? 26.422 13.977 13.547 1 86.5 55 LEU B N 1
ATOM 2518 C CA . LEU B 1 55 ? 26.828 15.359 13.352 1 86.5 55 LEU B CA 1
ATOM 2519 C C . LEU B 1 55 ? 25.797 16.312 13.945 1 86.5 55 LEU B C 1
ATOM 2521 O O . LEU B 1 55 ? 26.156 17.391 14.453 1 86.5 55 LEU B O 1
ATOM 2525 N N . ARG B 1 56 ? 24.578 15.914 13.875 1 82.44 56 ARG B N 1
ATOM 2526 C CA . ARG B 1 56 ? 23.516 16.797 14.336 1 82.44 56 ARG B CA 1
ATOM 2527 C C . ARG B 1 56 ? 23.125 16.469 15.773 1 82.44 56 ARG B C 1
ATOM 2529 O O . ARG B 1 56 ? 22.25 17.125 16.344 1 82.44 56 ARG B O 1
ATOM 2536 N N . TRP B 1 57 ? 23.625 15.281 16.281 1 74.75 57 TRP B N 1
ATOM 2537 C CA . TRP B 1 57 ? 23.375 14.891 17.656 1 74.75 57 TRP B CA 1
ATOM 2538 C C . TRP B 1 57 ? 24.141 15.781 18.625 1 74.75 57 TRP B C 1
ATOM 2540 O O . TRP B 1 57 ? 23.656 16.078 19.719 1 74.75 57 TRP B O 1
ATOM 2550 N N . THR B 1 58 ? 25.422 16.203 18.438 1 61.16 58 THR B N 1
ATOM 2551 C CA . THR B 1 58 ? 26.312 16.922 19.328 1 61.16 58 THR B CA 1
ATOM 2552 C C . THR B 1 58 ? 25.922 18.406 19.391 1 61.16 58 THR B C 1
ATOM 2554 O O . THR B 1 58 ? 25.797 19.047 18.344 1 61.16 58 THR B O 1
ATOM 2557 N N . PRO B 1 59 ? 25.25 18.891 20.547 1 52.41 59 PRO B N 1
ATOM 2558 C CA . PRO B 1 59 ? 25.016 20.328 20.734 1 52.41 59 PRO B CA 1
ATOM 2559 C C . PRO B 1 59 ? 26.125 21.188 20.141 1 52.41 59 PRO B C 1
ATOM 2561 O O . PRO B 1 59 ? 25.922 22.375 19.875 1 52.41 59 PRO B O 1
ATOM 2564 N N . ARG B 1 60 ? 27.328 20.781 20.344 1 47.19 60 ARG B N 1
ATOM 2565 C CA . ARG B 1 60 ? 28.469 21.625 19.984 1 47.19 60 ARG B CA 1
ATOM 2566 C C . ARG B 1 60 ? 28.422 22.016 18.516 1 47.19 60 ARG B C 1
ATOM 2568 O O . ARG B 1 60 ? 29 23.031 18.125 1 47.19 60 ARG B O 1
ATOM 2575 N N . PHE B 1 61 ? 28.078 21.047 17.719 1 42.88 61 PHE B N 1
ATOM 2576 C CA . PHE B 1 61 ? 28.047 21.406 16.297 1 42.88 61 PHE B CA 1
ATOM 2577 C C . PHE B 1 61 ? 26.766 22.156 15.961 1 42.88 61 PHE B C 1
ATOM 2579 O O . PHE B 1 61 ? 26.281 22.078 14.828 1 42.88 61 PHE B O 1
ATOM 2586 N N . HIS B 1 62 ? 26 22.453 16.953 1 39.38 62 HIS B N 1
ATOM 2587 C CA . HIS B 1 62 ? 24.938 23.406 16.672 1 39.38 62 HIS B CA 1
ATOM 2588 C C . HIS B 1 62 ? 25.5 24.688 16.047 1 39.38 62 HIS B C 1
ATOM 2590 O O . HIS B 1 62 ? 26.047 25.531 16.766 1 39.38 62 HIS B O 1
ATOM 2596 N N . PRO B 1 63 ? 26.156 24.688 14.828 1 38.56 63 PRO B N 1
ATOM 2597 C CA . PRO B 1 63 ? 26.625 26 14.398 1 38.56 63 PRO B CA 1
ATOM 2598 C C . PRO B 1 63 ? 25.656 27.125 14.75 1 38.56 63 PRO B C 1
ATOM 2600 O O . PRO B 1 63 ? 24.438 26.953 14.609 1 38.56 63 PRO B O 1
ATOM 2603 N N . LYS B 1 64 ? 25.938 27.984 15.742 1 37.91 64 LYS B N 1
ATOM 2604 C CA . LYS B 1 64 ? 25.25 29.25 15.906 1 37.91 64 LYS B CA 1
ATOM 2605 C C . LYS B 1 64 ? 24.75 29.781 14.57 1 37.91 64 LYS B C 1
ATOM 2607 O O . LYS B 1 64 ? 24.078 30.828 14.516 1 37.91 64 LYS B O 1
ATOM 2612 N N . SER B 1 65 ? 25.641 29.797 13.516 1 33.19 65 SER B N 1
ATOM 2613 C CA . SER B 1 65 ? 25.375 30.547 12.297 1 33.19 65 SER B CA 1
ATOM 2614 C C . SER B 1 65 ? 24.109 30.047 11.609 1 33.19 65 SER B C 1
ATOM 2616 O O . SER B 1 65 ? 23.719 28.875 11.781 1 33.19 65 SER B O 1
ATOM 2618 N N . GLY B 1 66 ? 23.141 30.922 11.109 1 33.5 66 GLY B N 1
ATOM 2619 C CA . GLY B 1 66 ? 21.891 30.953 10.367 1 33.5 66 GLY B CA 1
ATOM 2620 C C . GLY B 1 66 ? 21.766 29.812 9.367 1 33.5 66 GLY B C 1
ATOM 2621 O O . GLY B 1 66 ? 20.781 29.75 8.625 1 33.5 66 GLY B O 1
ATOM 2622 N N . THR B 1 67 ? 22.859 29.578 8.734 1 31.11 67 THR B N 1
ATOM 2623 C CA . THR B 1 67 ? 22.688 28.922 7.445 1 31.11 67 THR B CA 1
ATOM 2624 C C . THR B 1 67 ? 22.156 27.5 7.625 1 31.11 67 THR B C 1
ATOM 2626 O O . THR B 1 67 ? 21.406 27 6.789 1 31.11 67 THR B O 1
ATOM 2629 N N . LEU B 1 68 ? 23.125 26.594 8.062 1 35.56 68 LEU B N 1
ATOM 2630 C CA . LEU B 1 68 ? 22.734 25.203 7.824 1 35.56 68 LEU B CA 1
ATOM 2631 C C . LEU B 1 68 ? 21.422 24.891 8.555 1 35.56 68 LEU B C 1
ATOM 2633 O O . LEU B 1 68 ? 21.172 25.422 9.641 1 35.56 68 LEU B O 1
ATOM 2637 N N . VAL B 1 69 ? 20.516 24 7.871 1 37.19 69 VAL B N 1
ATOM 2638 C CA . VAL B 1 69 ? 19.156 23.531 8.148 1 37.19 69 VAL B CA 1
ATOM 2639 C C . VAL B 1 69 ? 19.078 22.984 9.562 1 37.19 69 VAL B C 1
ATOM 2641 O O . VAL B 1 69 ? 19.672 21.938 9.867 1 37.19 69 VAL B O 1
ATOM 2644 N N . SER B 1 70 ? 19.328 23.688 10.672 1 39.97 70 SER B N 1
ATOM 2645 C CA . SER B 1 70 ? 19.188 23.562 12.117 1 39.97 70 SER B CA 1
ATOM 2646 C C . SER B 1 70 ? 18.188 22.469 12.492 1 39.97 70 SER B C 1
ATOM 2648 O O . SER B 1 70 ? 18.25 21.906 13.586 1 39.97 70 SER B O 1
ATOM 2650 N N . ASN B 1 71 ? 16.875 22.438 11.977 1 45.09 71 ASN B N 1
ATOM 2651 C CA . ASN B 1 71 ? 15.711 22.016 12.742 1 45.09 71 ASN B CA 1
ATOM 2652 C C . ASN B 1 71 ? 15.688 20.5 12.93 1 45.09 71 ASN B C 1
ATOM 2654 O O . ASN B 1 71 ? 14.711 19.953 13.453 1 45.09 71 ASN B O 1
ATOM 2658 N N . GLY B 1 72 ? 16.719 19.719 12.5 1 55.06 72 GLY B N 1
ATOM 2659 C CA . GLY B 1 72 ? 16.344 18.375 12.914 1 55.06 72 GLY B CA 1
ATOM 2660 C C . GLY B 1 72 ? 17.328 17.75 13.875 1 55.06 72 GLY B C 1
ATOM 2661 O O . GLY B 1 72 ? 18.531 17.719 13.617 1 55.06 72 GLY B O 1
ATOM 2662 N N . ASP B 1 73 ? 17.078 17.625 15.211 1 73.56 73 ASP B N 1
ATOM 2663 C CA . ASP B 1 73 ? 17.766 16.859 16.25 1 73.56 73 ASP B CA 1
ATOM 2664 C C . ASP B 1 73 ? 18.109 15.461 15.758 1 73.56 73 ASP B C 1
ATOM 2666 O O . ASP B 1 73 ? 17.266 14.789 15.156 1 73.56 73 ASP B O 1
ATOM 2670 N N . GLY B 1 74 ? 19.484 15.188 15.719 1 86.31 74 GLY B N 1
ATOM 2671 C CA . GLY B 1 74 ? 19.922 13.859 15.328 1 86.31 74 GLY B CA 1
ATOM 2672 C C . GLY B 1 74 ? 19.109 12.75 15.945 1 86.31 74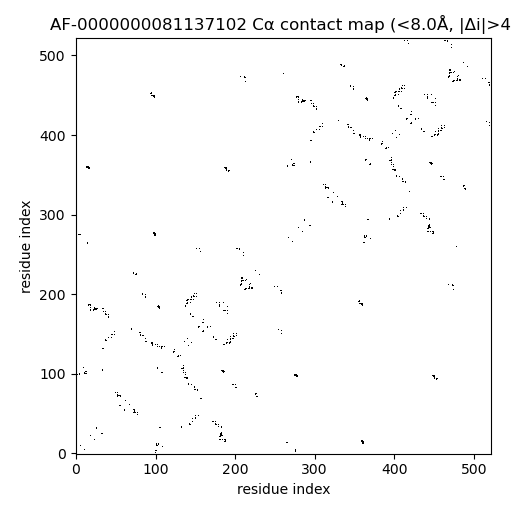 GLY B C 1
ATOM 2673 O O . GLY B 1 74 ? 18.938 11.688 15.336 1 86.31 74 GLY B O 1
ATOM 2674 N N . ARG B 1 75 ? 18.594 13.047 17.078 1 86.12 75 ARG B N 1
ATOM 2675 C CA . ARG B 1 75 ? 17.766 12.047 17.75 1 86.12 75 ARG B CA 1
ATOM 2676 C C . ARG B 1 75 ? 16.453 11.82 17 1 86.12 75 ARG B C 1
ATOM 2678 O O . ARG B 1 75 ? 15.977 10.688 16.906 1 86.12 75 ARG B O 1
ATOM 2685 N N . LEU B 1 76 ? 15.898 12.906 16.469 1 89.25 76 LEU B N 1
ATOM 2686 C CA . LEU B 1 76 ? 14.656 12.797 15.711 1 89.25 76 LEU B CA 1
ATOM 2687 C C . LEU B 1 76 ? 14.883 12.047 14.406 1 89.25 76 LEU B C 1
ATOM 2689 O O . LEU B 1 76 ? 14.031 11.25 13.992 1 89.25 76 LEU B O 1
ATOM 2693 N N . ILE B 1 77 ? 16.016 12.289 13.766 1 92.19 77 ILE B N 1
ATOM 2694 C CA . ILE B 1 77 ? 16.359 11.586 12.531 1 92.19 77 ILE B CA 1
ATOM 2695 C C . ILE B 1 77 ? 16.438 10.086 12.789 1 92.19 77 ILE B C 1
ATOM 2697 O O . ILE B 1 77 ? 15.875 9.289 12.047 1 92.19 77 ILE B O 1
ATOM 2701 N N . LEU B 1 78 ? 17.141 9.727 13.844 1 92.69 78 LEU B N 1
ATOM 2702 C CA . LEU B 1 78 ? 17.312 8.328 14.211 1 92.69 78 LEU B CA 1
ATOM 2703 C C . LEU B 1 78 ? 15.953 7.684 14.516 1 92.69 78 LEU B C 1
ATOM 2705 O O . LEU B 1 78 ? 15.695 6.547 14.109 1 92.69 78 LEU B O 1
ATOM 2709 N N . GLN B 1 79 ? 15.148 8.391 15.211 1 92.38 79 GLN B N 1
ATOM 2710 C CA . GLN B 1 79 ? 13.82 7.875 15.555 1 92.38 79 GLN B CA 1
ATOM 2711 C C . GLN B 1 79 ? 12.977 7.656 14.305 1 92.38 79 GLN B C 1
ATOM 2713 O O . GLN B 1 79 ? 12.328 6.617 14.164 1 92.38 79 GLN B O 1
ATOM 2718 N N . HIS B 1 80 ? 12.961 8.656 13.43 1 94.44 80 HIS B N 1
ATOM 2719 C CA . HIS B 1 80 ? 12.227 8.516 12.18 1 94.44 80 HIS B CA 1
ATOM 2720 C C . HIS B 1 80 ? 12.711 7.309 11.383 1 94.44 80 HIS B C 1
ATOM 2722 O O . HIS B 1 80 ? 11.906 6.539 10.852 1 94.44 80 HIS B O 1
ATOM 2728 N N . MET B 1 81 ? 14.016 7.156 11.344 1 94.56 81 MET B N 1
ATOM 2729 C CA . MET B 1 81 ? 14.602 6.031 10.617 1 94.56 81 MET B CA 1
ATOM 2730 C C . MET B 1 81 ? 14.188 4.703 11.242 1 94.56 81 MET B C 1
ATOM 2732 O O . MET B 1 81 ? 13.781 3.781 10.531 1 94.56 81 MET B O 1
ATOM 2736 N N . CYS B 1 82 ? 14.18 4.617 12.523 1 94.38 82 CYS B N 1
ATOM 2737 C CA . CYS B 1 82 ? 13.836 3.383 13.227 1 94.38 82 CYS B CA 1
ATOM 2738 C C . CYS B 1 82 ? 12.352 3.078 13.094 1 94.38 82 CYS B C 1
ATOM 2740 O O . CYS B 1 82 ? 11.969 1.951 12.773 1 94.38 82 CYS B O 1
ATOM 2742 N N . HIS B 1 83 ? 11.539 4.102 13.336 1 95.31 83 HIS B N 1
ATOM 2743 C CA . HIS B 1 83 ? 10.102 3.895 13.258 1 95.31 83 HIS B CA 1
ATOM 2744 C C . HIS B 1 83 ? 9.688 3.457 11.852 1 95.31 83 HIS B C 1
ATOM 2746 O O . HIS B 1 83 ? 8.914 2.506 11.703 1 95.31 83 HIS B O 1
ATOM 2752 N N . LEU B 1 84 ? 10.188 4.105 10.883 1 97 84 LEU B N 1
ATOM 2753 C CA . LEU B 1 84 ? 9.781 3.816 9.508 1 97 84 LEU B CA 1
ATOM 2754 C C . LEU B 1 84 ? 10.312 2.459 9.055 1 97 84 LEU B C 1
ATOM 2756 O O . LEU B 1 84 ? 9.617 1.716 8.359 1 97 84 LEU B O 1
ATOM 2760 N N . ASN B 1 85 ? 11.547 2.107 9.438 1 95.19 85 ASN B N 1
ATOM 2761 C CA . ASN B 1 85 ? 12.055 0.776 9.117 1 95.19 85 ASN B CA 1
ATOM 2762 C C . ASN B 1 85 ? 11.242 -0.314 9.812 1 95.19 85 ASN B C 1
ATOM 2764 O O . ASN B 1 85 ? 10.984 -1.369 9.227 1 95.19 85 ASN B O 1
ATOM 2768 N N . CYS B 1 86 ? 10.836 -0.038 11.008 1 93.94 86 CYS B N 1
ATOM 2769 C CA . CYS B 1 86 ? 9.992 -0.987 11.727 1 93.94 86 CYS B CA 1
ATOM 2770 C C . CYS B 1 86 ? 8.664 -1.195 11.008 1 93.94 86 CYS B C 1
ATOM 2772 O O . CYS B 1 86 ? 8.172 -2.322 10.922 1 93.94 86 CYS B O 1
ATOM 2774 N N . LEU B 1 87 ? 8.117 -0.117 10.539 1 95.19 87 LEU B N 1
ATOM 2775 C CA . LEU B 1 87 ? 6.848 -0.214 9.82 1 95.19 87 LEU B CA 1
ATOM 2776 C C . LEU B 1 87 ? 7.008 -1.04 8.547 1 95.19 87 LEU B C 1
ATOM 2778 O O . LEU B 1 87 ? 6.125 -1.826 8.203 1 95.19 87 LEU B O 1
ATOM 2782 N N . VAL B 1 88 ? 8.102 -0.873 7.848 1 94.75 88 VAL B N 1
ATOM 2783 C CA . VAL B 1 88 ? 8.367 -1.661 6.648 1 94.75 88 VAL B CA 1
ATOM 2784 C C . VAL B 1 88 ? 8.469 -3.141 7.012 1 94.75 88 VAL B C 1
ATOM 2786 O O . VAL B 1 88 ? 7.855 -3.99 6.359 1 94.75 88 VAL B O 1
ATOM 2789 N N . PHE B 1 89 ? 9.141 -3.447 8.094 1 91.62 89 PHE B N 1
ATOM 2790 C CA . PHE B 1 89 ? 9.32 -4.832 8.508 1 91.62 89 PHE B CA 1
ATOM 2791 C C . PHE B 1 89 ? 8 -5.438 8.969 1 91.62 89 PHE B C 1
ATOM 2793 O O . PHE B 1 89 ? 7.723 -6.609 8.695 1 91.62 89 PHE B O 1
ATOM 2800 N N . LEU B 1 90 ? 7.234 -4.664 9.641 1 91.75 90 LEU B N 1
ATOM 2801 C CA . LEU B 1 90 ? 5.938 -5.148 10.109 1 91.75 90 LEU B CA 1
ATOM 2802 C C . LEU B 1 90 ? 5.027 -5.477 8.93 1 91.75 90 LEU B C 1
ATOM 2804 O O . LEU B 1 90 ? 4.402 -6.539 8.906 1 91.75 90 LEU B O 1
ATOM 2808 N N . THR B 1 91 ? 4.941 -4.598 7.969 1 93.94 91 THR B N 1
ATOM 2809 C CA . THR B 1 91 ? 4.082 -4.832 6.812 1 93.94 91 THR B CA 1
ATOM 2810 C C . THR B 1 91 ? 4.617 -5.98 5.965 1 93.94 91 THR B C 1
ATOM 2812 O O . THR B 1 91 ? 3.844 -6.797 5.457 1 93.94 91 THR B O 1
ATOM 2815 N N . ARG B 1 92 ? 5.883 -6.086 5.848 1 90.75 92 ARG B N 1
ATOM 2816 C CA . ARG B 1 92 ? 6.496 -7.152 5.062 1 90.75 92 ARG B CA 1
ATOM 2817 C C . ARG B 1 92 ? 6.227 -8.516 5.684 1 90.75 92 ARG B C 1
ATOM 2819 O O . ARG B 1 92 ? 6.012 -9.5 4.973 1 90.75 92 ARG B O 1
ATOM 2826 N N . THR B 1 93 ? 6.34 -8.531 7.016 1 85.88 93 THR B N 1
ATOM 2827 C CA . THR B 1 93 ? 6.105 -9.797 7.711 1 85.88 93 THR B CA 1
ATOM 2828 C C . THR B 1 93 ? 4.703 -10.32 7.422 1 85.88 93 THR B C 1
ATOM 2830 O O . THR B 1 93 ? 4.496 -11.531 7.312 1 85.88 93 THR B O 1
ATOM 2833 N N . THR B 1 94 ? 3.756 -9.484 7.164 1 89.94 94 THR B N 1
ATOM 2834 C CA . THR B 1 94 ? 2.379 -9.898 6.926 1 89.94 94 THR B CA 1
ATOM 2835 C C . THR B 1 94 ? 2.189 -10.336 5.477 1 89.94 94 THR B C 1
ATOM 2837 O O . THR B 1 94 ? 1.192 -10.977 5.141 1 89.94 94 THR B O 1
ATOM 2840 N N . THR B 1 95 ? 3.107 -10.039 4.602 1 90.31 95 THR B N 1
ATOM 2841 C CA . THR B 1 95 ? 2.92 -10.383 3.197 1 90.31 95 THR B CA 1
ATOM 2842 C C . THR B 1 95 ? 3.812 -11.547 2.799 1 90.31 95 THR B C 1
ATOM 2844 O O . THR B 1 95 ? 3.379 -12.453 2.078 1 90.31 95 THR B O 1
ATOM 2847 N N . VAL B 1 96 ? 5.023 -11.586 3.311 1 83.94 96 VAL B N 1
ATOM 2848 C CA . VAL B 1 96 ? 6.008 -12.57 2.875 1 83.94 96 VAL B CA 1
ATOM 2849 C C . VAL B 1 96 ? 5.59 -13.961 3.348 1 83.94 96 VAL B C 1
ATOM 2851 O O . VAL B 1 96 ? 5.836 -14.961 2.66 1 83.94 96 VAL B O 1
ATOM 2854 N N . GLY B 1 97 ? 4.945 -14.094 4.438 1 77.94 97 GLY B N 1
ATOM 2855 C CA . GLY B 1 97 ? 4.621 -15.391 5.008 1 77.94 97 GLY B CA 1
ATOM 2856 C C . GLY B 1 97 ? 3.293 -15.945 4.523 1 77.94 97 GLY B C 1
ATOM 2857 O O . GLY B 1 97 ? 2.922 -17.062 4.859 1 77.94 97 GLY B O 1
ATOM 2858 N N . LEU B 1 98 ? 2.635 -15.258 3.592 1 84.81 98 LEU B N 1
ATOM 2859 C CA . LEU B 1 98 ? 1.278 -15.664 3.242 1 84.81 98 LEU B CA 1
ATOM 2860 C C . LEU B 1 98 ? 1.274 -16.516 1.981 1 84.81 98 LEU B C 1
ATOM 2862 O O . LEU B 1 98 ? 0.551 -17.516 1.904 1 84.81 98 LEU B O 1
ATOM 2866 N N . THR B 1 99 ? 1.977 -16.109 0.967 1 82.5 99 THR B N 1
ATOM 2867 C CA . THR B 1 99 ? 2.037 -16.828 -0.306 1 82.5 99 THR B CA 1
ATOM 2868 C C . THR B 1 99 ? 3.484 -16.984 -0.764 1 82.5 99 THR B C 1
ATOM 2870 O O . THR B 1 99 ? 4.238 -16.016 -0.82 1 82.5 99 THR B O 1
ATOM 2873 N N . GLY B 1 100 ? 3.848 -18.234 -1.074 1 78.25 100 GLY B N 1
ATOM 2874 C CA . GLY B 1 100 ? 5.211 -18.5 -1.505 1 78.25 100 GLY B CA 1
ATOM 2875 C C . GLY B 1 100 ? 5.391 -18.406 -3.008 1 78.25 100 GLY B C 1
ATOM 2876 O O . GLY B 1 100 ? 4.84 -19.219 -3.754 1 78.25 100 GLY B O 1
ATOM 2877 N N . LEU B 1 101 ? 6.125 -17.422 -3.414 1 77.81 101 LEU B N 1
ATOM 2878 C CA . LEU B 1 101 ? 6.473 -17.312 -4.828 1 77.81 101 LEU B CA 1
ATOM 2879 C C . LEU B 1 101 ? 7.781 -18.047 -5.121 1 77.81 101 LEU B C 1
ATOM 2881 O O . LEU B 1 101 ? 8.688 -18.062 -4.285 1 77.81 101 LEU B O 1
ATOM 2885 N N . PRO B 1 102 ? 7.809 -18.578 -6.316 1 75.38 102 PRO B N 1
ATOM 2886 C CA . PRO B 1 102 ? 9.078 -19.203 -6.684 1 75.38 102 PRO B CA 1
ATOM 2887 C C . PRO B 1 102 ? 10.227 -18.188 -6.789 1 75.38 102 PRO B C 1
ATOM 2889 O O . PRO B 1 102 ? 10.016 -17.062 -7.246 1 75.38 102 PRO B O 1
ATOM 2892 N N . GLN B 1 103 ? 11.297 -18.625 -6.297 1 72.19 103 GLN B N 1
ATOM 2893 C CA . GLN B 1 103 ? 12.469 -17.75 -6.352 1 72.19 103 GLN B CA 1
ATOM 2894 C C . GLN B 1 103 ? 12.945 -17.562 -7.789 1 72.19 103 GLN B C 1
ATOM 2896 O O . GLN B 1 103 ? 13.125 -18.531 -8.531 1 72.19 103 GLN B O 1
ATOM 2901 N N . PRO B 1 104 ? 13.07 -16.359 -8.102 1 74.75 104 PRO B N 1
ATOM 2902 C CA . PRO B 1 104 ? 13.484 -16.109 -9.484 1 74.75 104 PRO B CA 1
ATOM 2903 C C . PRO B 1 104 ? 14.969 -16.359 -9.711 1 74.75 104 PRO B C 1
ATOM 2905 O O . PRO B 1 104 ? 15.391 -16.641 -10.844 1 74.75 104 PRO B O 1
ATOM 2908 N N . ASN B 1 105 ? 15.688 -16.203 -8.633 1 70.44 105 ASN B N 1
ATOM 2909 C CA . ASN B 1 105 ? 17.125 -16.375 -8.781 1 70.44 105 ASN B CA 1
ATOM 2910 C C . ASN B 1 105 ? 17.531 -17.844 -8.703 1 70.44 105 ASN B C 1
ATOM 2912 O O . ASN B 1 105 ? 17.297 -18.5 -7.68 1 70.44 105 ASN B O 1
ATOM 2916 N N . PRO B 1 106 ? 18.078 -18.344 -9.734 1 63.62 106 PRO B N 1
ATOM 2917 C CA . PRO B 1 106 ? 18.484 -19.75 -9.734 1 63.62 106 PRO B CA 1
ATOM 2918 C C . PRO B 1 106 ? 19.5 -20.078 -8.641 1 63.62 106 PRO B C 1
ATOM 2920 O O . PRO B 1 106 ? 19.547 -21.203 -8.148 1 63.62 106 PRO B O 1
ATOM 2923 N N . LYS B 1 107 ? 20.281 -19.078 -8.25 1 61.56 107 LYS B N 1
ATOM 2924 C CA . LYS B 1 107 ? 21.297 -19.328 -7.242 1 61.56 107 LYS B CA 1
ATOM 2925 C C . LYS B 1 107 ? 20.688 -19.516 -5.859 1 61.56 107 LYS B C 1
ATOM 2927 O O . LYS B 1 107 ? 21.25 -20.188 -5.004 1 61.56 107 LYS B O 1
ATOM 2932 N N . CYS B 1 108 ? 19.531 -18.828 -5.676 1 59.81 108 CYS B N 1
ATOM 2933 C CA . CYS B 1 108 ? 18.828 -18.969 -4.406 1 59.81 108 CYS B CA 1
ATOM 2934 C C . CYS B 1 108 ? 18.109 -20.312 -4.324 1 59.81 108 CYS B C 1
ATOM 2936 O O . CYS B 1 108 ? 17.953 -20.875 -3.24 1 59.81 108 CYS B O 1
ATOM 2938 N N . VAL B 1 109 ? 17.688 -20.766 -5.41 1 53.84 109 VAL B N 1
ATOM 2939 C CA . VAL B 1 109 ? 16.984 -22.031 -5.449 1 53.84 109 VAL B CA 1
ATOM 2940 C C . VAL B 1 109 ? 17.906 -23.156 -4.965 1 53.84 109 VAL B C 1
ATOM 2942 O O . VAL B 1 109 ? 17.469 -24.062 -4.25 1 53.84 109 VAL B O 1
ATOM 2945 N N . GLU B 1 110 ? 19.109 -22.938 -5.277 1 51.16 110 GLU B N 1
ATOM 2946 C CA . GLU B 1 110 ? 20.094 -23.953 -4.891 1 51.16 110 GLU B CA 1
ATOM 2947 C C . GLU B 1 110 ? 20.375 -23.906 -3.395 1 51.16 110 GLU B C 1
ATOM 2949 O O . GLU B 1 110 ? 20.625 -24.938 -2.77 1 51.16 110 GLU B O 1
ATOM 2954 N N . GLN B 1 111 ? 20.156 -22.656 -2.799 1 48.59 111 GLN B N 1
ATOM 2955 C CA . GLN B 1 111 ? 20.516 -22.484 -1.396 1 48.59 111 GLN B CA 1
ATOM 2956 C C . GLN B 1 111 ? 19.297 -22.703 -0.489 1 48.59 111 GLN B C 1
ATOM 2958 O O . GLN B 1 111 ? 19.453 -22.938 0.713 1 48.59 111 GLN B O 1
ATOM 2963 N N . GLN B 1 112 ? 18.047 -22.547 -0.976 1 50.06 112 GLN B N 1
ATOM 2964 C CA . GLN B 1 112 ? 16.797 -22.578 -0.217 1 50.06 112 GLN B CA 1
ATOM 2965 C C . GLN B 1 112 ? 16.609 -23.906 0.504 1 50.06 112 GLN B C 1
ATOM 2967 O O . GLN B 1 112 ? 15.867 -23.984 1.486 1 50.06 112 GLN B O 1
ATOM 2972 N N . HIS B 1 113 ? 17.219 -24.891 0.078 1 43.28 113 HIS B N 1
ATOM 2973 C CA . HIS B 1 113 ? 17 -26.188 0.714 1 43.28 113 HIS B CA 1
ATOM 2974 C C . HIS B 1 113 ? 17.75 -26.281 2.039 1 43.28 113 HIS B C 1
ATOM 2976 O O . HIS B 1 113 ? 17.812 -27.344 2.648 1 43.28 113 HIS B O 1
ATOM 2982 N N . LEU B 1 114 ? 18.266 -25.125 2.467 1 45.09 114 LEU B N 1
ATOM 2983 C CA . LEU B 1 114 ? 18.938 -25.297 3.758 1 45.09 114 LEU B CA 1
ATOM 2984 C C . LEU B 1 114 ? 17.969 -24.984 4.902 1 45.09 114 LEU B C 1
ATOM 2986 O O . LEU B 1 114 ? 17.156 -24.062 4.812 1 45.09 114 LEU B O 1
ATOM 2990 N N . PRO B 1 115 ? 17.719 -25.844 5.926 1 44.78 115 PRO B N 1
ATOM 2991 C CA . PRO B 1 115 ? 16.797 -25.688 7.062 1 44.78 115 PRO B CA 1
ATOM 2992 C C . PRO B 1 115 ? 16.953 -24.344 7.766 1 44.78 115 PRO B C 1
ATOM 2994 O O . PRO B 1 115 ? 18.078 -23.844 7.922 1 44.78 115 PRO B O 1
ATOM 2997 N N . VAL B 1 116 ? 15.969 -23.469 7.766 1 44.97 116 VAL B N 1
ATOM 2998 C CA . VAL B 1 116 ? 15.977 -22.219 8.5 1 44.97 116 VAL B CA 1
ATOM 2999 C C . VAL B 1 116 ? 16.016 -22.484 10 1 44.97 116 VAL B C 1
ATOM 3001 O O . VAL B 1 116 ? 15.062 -23.031 10.562 1 44.97 116 VAL B O 1
ATOM 3004 N N . THR B 1 117 ? 17.156 -22.625 10.68 1 46.12 117 THR B N 1
ATOM 3005 C CA . THR B 1 117 ? 17.281 -22.688 12.133 1 46.12 117 THR B CA 1
ATOM 3006 C C . THR B 1 117 ? 17.25 -21.281 12.727 1 46.12 117 THR B C 1
ATOM 3008 O O . THR B 1 117 ? 17.469 -20.297 12.016 1 46.12 117 THR B O 1
ATOM 3011 N N . PHE B 1 118 ? 16.75 -21.156 13.992 1 49.91 118 PHE B N 1
ATOM 3012 C CA . PHE B 1 118 ? 16.734 -19.906 14.742 1 49.91 118 PHE B CA 1
ATOM 3013 C C . PHE B 1 118 ? 18.047 -19.156 14.57 1 49.91 118 PHE B C 1
ATOM 3015 O O . PHE B 1 118 ? 18.047 -17.938 14.414 1 49.91 118 PHE B O 1
ATOM 3022 N N . GLU B 1 119 ? 19.047 -19.828 14.633 1 49.03 119 GLU B N 1
ATOM 3023 C CA . GLU B 1 119 ? 20.375 -19.234 14.492 1 49.03 119 GLU B CA 1
ATOM 3024 C C . GLU B 1 119 ? 20.547 -18.609 13.117 1 49.03 119 GLU B C 1
ATOM 3026 O O . GLU B 1 119 ? 21.109 -17.516 12.992 1 49.03 119 GLU B O 1
ATOM 3031 N N . ASN B 1 120 ? 20 -19.281 12.164 1 50 120 ASN B N 1
ATOM 3032 C CA . ASN B 1 120 ? 20.156 -18.75 10.812 1 50 120 ASN B CA 1
ATOM 3033 C C . ASN B 1 120 ? 19.281 -17.531 10.586 1 50 120 ASN B C 1
ATOM 3035 O O . ASN B 1 120 ? 19.688 -16.578 9.914 1 50 120 ASN B O 1
ATOM 3039 N N . ALA B 1 121 ? 18.203 -17.594 11.266 1 49.53 121 ALA B N 1
ATOM 3040 C CA . ALA B 1 121 ? 17.312 -16.453 11.195 1 49.53 121 ALA B CA 1
ATOM 3041 C C . ALA B 1 121 ? 17.922 -15.234 11.883 1 49.53 121 ALA B C 1
ATOM 3043 O O . ALA B 1 121 ? 17.828 -14.117 11.367 1 49.53 121 ALA B O 1
ATOM 3044 N N . LEU B 1 122 ? 18.453 -15.492 13.055 1 47.62 122 LEU B N 1
ATOM 3045 C CA . LEU B 1 122 ? 19.125 -14.422 13.789 1 47.62 122 LEU B CA 1
ATOM 3046 C C . LEU B 1 122 ? 20.328 -13.898 13.016 1 47.62 122 LEU B C 1
ATOM 3048 O O . LEU B 1 122 ? 20.578 -12.695 12.984 1 47.62 122 LEU B O 1
ATOM 3052 N N . GLN B 1 123 ? 21.078 -14.766 12.594 1 46.78 123 GLN B N 1
ATOM 3053 C CA . GLN B 1 123 ? 22.219 -14.344 11.797 1 46.78 123 GLN B CA 1
ATOM 3054 C C . GLN B 1 123 ? 21.781 -13.539 10.578 1 46.78 123 GLN B C 1
ATOM 3056 O O . GLN B 1 123 ? 22.469 -12.609 10.156 1 46.78 123 GLN B O 1
ATOM 3061 N N . PHE B 1 124 ? 20.672 -13.984 10.156 1 45.44 124 PHE B N 1
ATOM 3062 C CA . PHE B 1 124 ? 20.078 -13.273 9.031 1 45.44 124 PHE B CA 1
ATOM 3063 C C . PHE B 1 124 ? 19.75 -11.836 9.406 1 45.44 124 PHE B C 1
ATOM 3065 O O . PHE B 1 124 ? 20.047 -10.906 8.656 1 45.44 124 PHE B O 1
ATOM 3072 N N . VAL B 1 125 ? 19.109 -11.688 10.516 1 44.34 125 VAL B N 1
ATOM 3073 C CA . VAL B 1 125 ? 18.719 -10.367 11.008 1 44.34 125 VAL B CA 1
ATOM 3074 C C . VAL B 1 125 ? 19.969 -9.57 11.391 1 44.34 125 VAL B C 1
ATOM 3076 O O . VAL B 1 125 ? 20.016 -8.352 11.211 1 44.34 125 VAL B O 1
ATOM 3079 N N . MET B 1 126 ? 20.906 -10.227 12.047 1 39.06 126 MET B N 1
ATOM 3080 C CA . MET B 1 126 ? 22.062 -9.555 12.617 1 39.06 126 MET B CA 1
ATOM 3081 C C . MET B 1 126 ? 23.078 -9.227 11.539 1 39.06 126 MET B C 1
ATOM 3083 O O . MET B 1 126 ? 24.188 -8.758 11.836 1 39.06 126 MET B O 1
ATOM 3087 N N . GLY B 1 127 ? 22.938 -9.234 10.375 1 38.91 127 GLY B N 1
ATOM 3088 C CA . GLY B 1 127 ? 23.859 -8.82 9.32 1 38.91 127 GLY B CA 1
ATOM 3089 C C . GLY B 1 127 ? 25 -9.797 9.102 1 38.91 127 GLY B C 1
ATOM 3090 O O . GLY B 1 127 ? 25.922 -9.516 8.336 1 38.91 127 GLY B O 1
ATOM 3091 N N . ARG B 1 128 ? 25.516 -10.453 10.117 1 37.72 128 ARG B N 1
ATOM 3092 C CA . ARG B 1 128 ? 26.781 -11.18 10.039 1 37.72 128 ARG B CA 1
ATOM 3093 C C . ARG B 1 128 ? 26.75 -12.188 8.891 1 37.72 128 ARG B C 1
ATOM 3095 O O . ARG B 1 128 ? 27.797 -12.688 8.469 1 37.72 128 ARG B O 1
ATOM 3102 N N . GLY B 1 129 ? 25.984 -13.32 8.938 1 36.44 129 GLY B N 1
ATOM 3103 C CA . GLY B 1 129 ? 26.234 -14.312 7.906 1 36.44 129 GLY B CA 1
ATOM 3104 C C . GLY B 1 129 ? 26.109 -13.758 6.5 1 36.44 129 GLY B C 1
ATOM 3105 O O . GLY B 1 129 ? 25.516 -12.695 6.297 1 36.44 129 GLY B O 1
ATOM 3106 N N . PHE B 1 130 ? 27.109 -14.172 5.586 1 34.62 130 PHE B N 1
ATOM 3107 C CA . PHE B 1 130 ? 26.953 -14.102 4.137 1 34.62 130 PHE B CA 1
ATOM 3108 C C . PHE B 1 130 ? 25.469 -14.07 3.762 1 34.62 130 PHE B C 1
ATOM 3110 O O . PHE B 1 130 ? 24.672 -14.852 4.277 1 34.62 130 PHE B O 1
ATOM 3117 N N . VAL B 1 131 ? 25.047 -12.836 3.51 1 39.97 131 VAL B N 1
ATOM 3118 C CA . VAL B 1 131 ? 23.688 -12.398 3.215 1 39.97 131 VAL B CA 1
ATOM 3119 C C . VAL B 1 131 ? 22.859 -13.578 2.688 1 39.97 131 VAL B C 1
ATOM 3121 O O . VAL B 1 131 ? 23.109 -14.055 1.578 1 39.97 131 VAL B O 1
ATOM 3124 N N . PRO B 1 132 ? 22.734 -14.57 3.494 1 40.56 132 PRO B N 1
ATOM 3125 C CA . PRO B 1 132 ? 21.875 -15.609 2.918 1 40.56 132 PRO B CA 1
ATOM 3126 C C . PRO B 1 132 ? 20.688 -15.023 2.139 1 40.56 132 PRO B C 1
ATOM 3128 O O . PRO B 1 132 ? 20.141 -13.992 2.529 1 40.56 132 PRO B O 1
ATOM 3131 N N . HIS B 1 133 ? 20.828 -15 0.954 1 44.72 133 HIS B N 1
ATOM 3132 C CA . HIS B 1 133 ? 19.797 -14.648 -0.012 1 44.72 133 HIS B CA 1
ATOM 3133 C C . HIS B 1 133 ? 18.422 -15.07 0.477 1 44.72 133 HIS B C 1
ATOM 3135 O O . HIS B 1 133 ? 18.203 -16.234 0.833 1 44.72 133 HIS B O 1
ATOM 3141 N N . ALA B 1 134 ? 17.922 -14.352 1.38 1 48.59 134 ALA B N 1
ATOM 3142 C CA . ALA B 1 134 ? 16.531 -14.672 1.711 1 48.59 134 ALA B CA 1
ATOM 3143 C C . ALA B 1 134 ? 15.719 -14.953 0.452 1 48.59 134 ALA B C 1
ATOM 3145 O O . ALA B 1 134 ? 15.086 -14.055 -0.103 1 48.59 134 ALA B O 1
ATOM 3146 N N . CYS B 1 135 ? 16.047 -15.984 -0.218 1 55.88 135 CYS B N 1
ATOM 3147 C CA . CYS B 1 135 ? 15.461 -16.438 -1.477 1 55.88 135 CYS B CA 1
ATOM 3148 C C . CYS B 1 135 ? 13.945 -16.531 -1.368 1 55.88 135 CYS B C 1
ATOM 3150 O O . CYS B 1 135 ? 13.234 -16.375 -2.361 1 55.88 135 CYS B O 1
ATOM 3152 N N . GLY B 1 136 ? 13.484 -16.328 -0.147 1 58.25 136 GLY B N 1
ATOM 3153 C CA . GLY B 1 136 ? 12.055 -16.547 0.007 1 58.25 136 GLY B CA 1
ATOM 3154 C C . GLY B 1 136 ? 11.312 -15.297 0.452 1 58.25 136 GLY B C 1
ATOM 3155 O O . GLY B 1 136 ? 10.094 -15.328 0.627 1 58.25 136 GLY B O 1
ATOM 3156 N N . ASP B 1 137 ? 12.164 -14.312 0.427 1 66 137 ASP B N 1
ATOM 3157 C CA . ASP B 1 137 ? 11.562 -13.078 0.928 1 66 137 ASP B CA 1
ATOM 3158 C C . ASP B 1 137 ? 11.023 -12.227 -0.218 1 66 137 ASP B C 1
ATOM 3160 O O . ASP B 1 137 ? 11.633 -11.211 -0.579 1 66 137 ASP B O 1
ATOM 3164 N N . LEU B 1 138 ? 9.883 -12.891 -0.717 1 76.5 138 LEU B N 1
ATOM 3165 C CA . LEU B 1 138 ? 9.273 -12.188 -1.844 1 76.5 138 LEU B CA 1
ATOM 3166 C C . LEU B 1 138 ? 7.973 -11.516 -1.426 1 76.5 138 LEU B C 1
ATOM 3168 O O . LEU B 1 138 ? 7.406 -11.844 -0.381 1 76.5 138 LEU B O 1
ATOM 3172 N N . ILE B 1 139 ? 7.492 -10.406 -2.092 1 83.56 139 ILE B N 1
ATOM 3173 C CA . ILE B 1 139 ? 6.312 -9.555 -1.959 1 83.56 139 ILE B CA 1
ATOM 3174 C C . ILE B 1 139 ? 6.355 -8.82 -0.625 1 83.56 139 ILE B C 1
ATOM 3176 O O . ILE B 1 139 ? 5.832 -9.305 0.38 1 83.56 139 ILE B O 1
ATOM 3180 N N . TYR B 1 140 ? 6.906 -7.895 -0.529 1 89.5 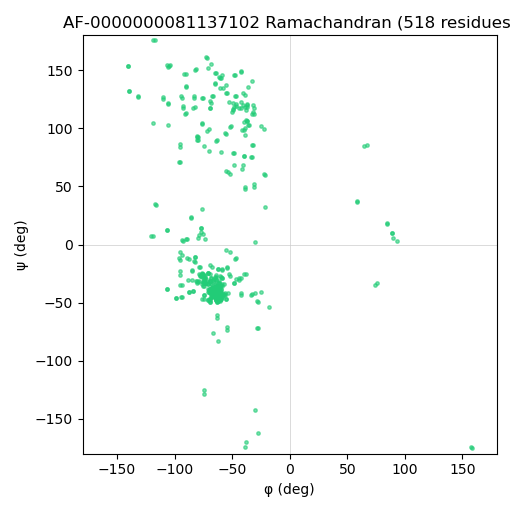140 TYR B N 1
ATOM 3181 C CA . TYR B 1 140 ? 7.629 -7.055 -1.476 1 89.5 140 TYR B CA 1
ATOM 3182 C C . TYR B 1 140 ? 9.102 -6.949 -1.094 1 89.5 140 TYR B C 1
ATOM 3184 O O . TYR B 1 140 ? 9.531 -7.512 -0.083 1 89.5 140 TYR B O 1
ATOM 3192 N N . SER B 1 141 ? 9.883 -6.32 -1.858 1 89.19 141 SER B N 1
ATOM 3193 C CA . SER B 1 141 ? 11.328 -6.219 -1.641 1 89.19 141 SER B CA 1
ATOM 3194 C C . SER B 1 141 ? 11.641 -5.348 -0.428 1 89.19 141 SER B C 1
ATOM 3196 O O . SER B 1 141 ? 11.344 -4.152 -0.422 1 89.19 141 SER B O 1
ATOM 3198 N N . GLY B 1 142 ? 12.25 -5.957 0.521 1 88.88 142 GLY B N 1
ATOM 3199 C CA . GLY B 1 142 ? 12.648 -5.211 1.703 1 88.88 142 GLY B CA 1
ATOM 3200 C C . GLY B 1 142 ? 13.758 -4.211 1.434 1 88.88 142 GLY B C 1
ATOM 3201 O O . GLY B 1 142 ? 13.742 -3.1 1.967 1 88.88 142 GLY B O 1
ATOM 3202 N N . HIS B 1 143 ? 14.711 -4.625 0.58 1 88.75 143 HIS B N 1
ATOM 3203 C CA . HIS B 1 143 ? 15.812 -3.73 0.257 1 88.75 143 HIS B CA 1
ATOM 3204 C C . HIS B 1 143 ? 15.32 -2.477 -0.454 1 88.75 143 HIS B C 1
ATOM 3206 O O . HIS B 1 143 ? 15.727 -1.363 -0.118 1 88.75 143 HIS B O 1
ATOM 3212 N N . VAL B 1 144 ? 14.453 -2.709 -1.357 1 93.69 144 VAL B N 1
ATOM 3213 C CA . VAL B 1 144 ? 13.906 -1.553 -2.061 1 93.69 144 VAL B CA 1
ATOM 3214 C C . VAL B 1 144 ? 13.055 -0.719 -1.104 1 93.69 144 VAL B C 1
ATOM 3216 O O . VAL B 1 144 ? 13.133 0.512 -1.107 1 93.69 144 VAL B O 1
ATOM 3219 N N . GLY B 1 145 ? 12.258 -1.402 -0.292 1 94.75 145 GLY B N 1
ATOM 3220 C CA . GLY B 1 145 ? 11.477 -0.696 0.71 1 94.75 145 GLY B CA 1
ATOM 3221 C C . GLY B 1 145 ? 12.32 0.162 1.632 1 94.75 145 GLY B C 1
ATOM 3222 O O . GLY B 1 145 ? 12.023 1.341 1.836 1 94.75 145 GLY B O 1
ATOM 3223 N N . CYS B 1 146 ? 13.367 -0.409 2.098 1 94.5 146 CYS B N 1
ATOM 3224 C CA . CYS B 1 146 ? 14.25 0.315 3.006 1 94.5 146 CYS B CA 1
ATOM 3225 C C . CYS B 1 146 ? 14.961 1.456 2.283 1 94.5 146 CYS B C 1
ATOM 3227 O O . CYS B 1 146 ? 15.188 2.518 2.867 1 94.5 146 CYS B O 1
ATOM 3229 N N . THR B 1 147 ? 15.32 1.234 1.069 1 95.69 147 THR B N 1
ATOM 3230 C CA . THR B 1 147 ? 15.938 2.285 0.269 1 95.69 147 THR B CA 1
ATOM 3231 C C . THR B 1 147 ? 15 3.488 0.143 1 95.69 147 THR B C 1
ATOM 3233 O O . THR B 1 147 ? 15.422 4.629 0.335 1 95.69 147 THR B O 1
ATOM 3236 N N . LEU B 1 148 ? 13.766 3.207 -0.105 1 96.94 148 LEU B N 1
ATOM 3237 C CA . LEU B 1 148 ? 12.805 4.289 -0.276 1 96.94 148 LEU B CA 1
ATOM 3238 C C . LEU B 1 148 ? 12.523 4.984 1.053 1 96.94 148 LEU B C 1
ATOM 3240 O O . LEU B 1 148 ? 12.281 6.191 1.089 1 96.94 148 LEU B O 1
ATOM 3244 N N . ILE B 1 149 ? 12.547 4.223 2.115 1 97.25 149 ILE B N 1
ATOM 3245 C CA . ILE B 1 149 ? 12.414 4.824 3.438 1 97.25 149 ILE B CA 1
ATOM 3246 C C . ILE B 1 149 ? 13.594 5.758 3.703 1 97.25 149 ILE B C 1
ATOM 3248 O O . ILE B 1 149 ? 13.414 6.863 4.219 1 97.25 149 ILE B O 1
ATOM 3252 N N . CYS B 1 150 ? 14.812 5.305 3.369 1 96.56 150 CYS B N 1
ATOM 3253 C CA . CYS B 1 150 ? 15.977 6.168 3.502 1 96.56 150 CYS B CA 1
ATOM 3254 C C . CYS B 1 150 ? 15.797 7.461 2.717 1 96.56 150 CYS B C 1
ATOM 3256 O O . CYS B 1 150 ? 16.078 8.547 3.221 1 96.56 150 CYS B O 1
ATOM 3258 N N . MET B 1 151 ? 15.289 7.301 1.534 1 96.56 151 MET B N 1
ATOM 3259 C CA . MET B 1 151 ? 15.078 8.477 0.699 1 96.56 151 MET B CA 1
ATOM 3260 C C . MET B 1 151 ? 14.062 9.422 1.334 1 96.56 151 MET B C 1
ATOM 3262 O O . MET B 1 151 ? 14.227 10.641 1.291 1 96.56 151 MET B O 1
ATOM 3266 N N . ALA B 1 152 ? 13.023 8.875 1.907 1 95.62 152 ALA B N 1
ATOM 3267 C CA . ALA B 1 152 ? 12.008 9.688 2.574 1 95.62 152 ALA B CA 1
ATOM 3268 C C . ALA B 1 152 ? 12.602 10.438 3.76 1 95.62 152 ALA B C 1
ATOM 3270 O O . ALA B 1 152 ? 12.312 11.617 3.965 1 95.62 152 ALA B O 1
ATOM 3271 N N . VAL B 1 153 ? 13.43 9.773 4.52 1 95 153 VAL B N 1
ATOM 3272 C CA . VAL B 1 153 ? 14.047 10.391 5.691 1 95 153 VAL B CA 1
ATOM 3273 C C . VAL B 1 153 ? 15.008 11.492 5.254 1 95 153 VAL B C 1
ATOM 3275 O O . VAL B 1 153 ? 15.023 12.578 5.836 1 95 153 VAL B O 1
ATOM 3278 N N . LEU B 1 154 ? 15.773 11.195 4.219 1 94.19 154 LEU B N 1
ATOM 3279 C CA . LEU B 1 154 ? 16.719 12.188 3.699 1 94.19 154 LEU B CA 1
ATOM 3280 C C . LEU B 1 154 ? 15.977 13.43 3.201 1 94.19 154 LEU B C 1
ATOM 3282 O O . LEU B 1 154 ? 16.438 14.555 3.424 1 94.19 154 LEU B O 1
ATOM 3286 N N . HIS B 1 155 ? 14.852 13.195 2.561 1 91.25 155 HIS B N 1
ATOM 3287 C CA . HIS B 1 155 ? 14.047 14.32 2.1 1 91.25 155 HIS B CA 1
ATOM 3288 C C . HIS B 1 155 ? 13.453 15.094 3.273 1 91.25 155 HIS B C 1
ATOM 3290 O O . HIS B 1 155 ? 13.5 16.328 3.299 1 91.25 155 HIS B O 1
ATOM 3296 N N . ARG B 1 156 ? 12.977 14.398 4.238 1 89.5 156 ARG B N 1
ATOM 3297 C CA . ARG B 1 156 ? 12.297 14.977 5.391 1 89.5 156 ARG B CA 1
ATOM 3298 C C . ARG B 1 156 ? 13.242 15.859 6.199 1 89.5 156 ARG B C 1
ATOM 3300 O O . ARG B 1 156 ? 12.844 16.922 6.688 1 89.5 156 ARG B O 1
ATOM 3307 N N . HIS B 1 157 ? 14.477 15.484 6.297 1 88.69 157 HIS B N 1
ATOM 3308 C CA . HIS B 1 157 ? 15.375 16.156 7.219 1 88.69 157 HIS B CA 1
ATOM 3309 C C . HIS B 1 157 ? 16.359 17.047 6.473 1 88.69 157 HIS B C 1
ATOM 3311 O O . HIS B 1 157 ? 17.391 17.438 7.023 1 88.69 157 HIS B O 1
ATOM 3317 N N . GLY B 1 158 ? 16.125 17.281 5.211 1 87.31 158 GLY B N 1
ATOM 3318 C CA . GLY B 1 158 ? 16.797 18.359 4.484 1 87.31 158 GLY B CA 1
ATOM 3319 C C . GLY B 1 158 ? 18.156 17.953 3.953 1 87.31 158 GLY B C 1
ATOM 3320 O O . GLY B 1 158 ? 19 18.797 3.668 1 87.31 158 GLY B O 1
ATOM 3321 N N . PHE B 1 159 ? 18.453 16.672 3.865 1 89.44 159 PHE B N 1
ATOM 3322 C CA . PHE B 1 159 ? 19.719 16.219 3.289 1 89.44 159 PHE B CA 1
ATOM 3323 C C . PHE B 1 159 ? 19.766 16.516 1.794 1 89.44 159 PHE B C 1
ATOM 3325 O O . PHE B 1 159 ? 20.828 16.516 1.189 1 89.44 159 PHE B O 1
ATOM 3332 N N . MET B 1 160 ? 18.578 16.734 1.246 1 90.31 160 MET B N 1
ATOM 3333 C CA . MET B 1 160 ? 18.469 16.844 -0.205 1 90.31 160 MET B CA 1
ATOM 3334 C C . MET B 1 160 ? 18 18.234 -0.607 1 90.31 160 MET B C 1
ATOM 3336 O O . MET B 1 160 ? 17.25 18.391 -1.57 1 90.31 160 MET B O 1
ATOM 3340 N N . LYS B 1 161 ? 18.375 19.234 0.101 1 86.5 161 LYS B N 1
ATOM 3341 C CA . LYS B 1 161 ? 18.047 20.625 -0.222 1 86.5 161 LYS B CA 1
ATOM 3342 C C . LYS B 1 161 ? 18.781 21.078 -1.477 1 86.5 161 LYS B C 1
ATOM 3344 O O . LYS B 1 161 ? 18.219 21.812 -2.299 1 86.5 161 LYS B O 1
ATOM 3349 N N . ASN B 1 162 ? 20.047 20.641 -1.534 1 90.62 162 ASN B N 1
ATOM 3350 C CA . ASN B 1 162 ? 20.828 20.906 -2.744 1 90.62 162 ASN B CA 1
ATOM 3351 C C . ASN B 1 162 ? 20.406 19.984 -3.883 1 90.62 162 ASN B C 1
ATOM 3353 O O . ASN B 1 162 ? 20.438 18.75 -3.734 1 90.62 162 ASN B O 1
ATOM 3357 N N . LYS B 1 163 ? 20.062 20.531 -5.023 1 91.81 163 LYS B N 1
ATOM 3358 C CA . LYS B 1 163 ? 19.547 19.781 -6.16 1 91.81 163 LYS B CA 1
ATOM 3359 C C . LYS B 1 163 ? 20.547 18.75 -6.645 1 91.81 163 LYS B C 1
ATOM 3361 O O . LYS B 1 163 ? 20.172 17.656 -7.062 1 91.81 163 LYS B O 1
ATOM 3366 N N . ILE B 1 164 ? 21.781 19.125 -6.672 1 93.06 164 ILE B N 1
ATOM 3367 C CA . ILE B 1 164 ? 22.828 18.219 -7.145 1 93.06 164 ILE B CA 1
ATOM 3368 C C . ILE B 1 164 ? 22.906 17 -6.223 1 93.06 164 ILE B C 1
ATOM 3370 O O . ILE B 1 164 ? 23 15.867 -6.691 1 93.06 164 ILE B O 1
ATOM 3374 N N . VAL B 1 165 ? 22.859 17.266 -4.91 1 91.69 165 VAL B N 1
ATOM 3375 C CA . VAL B 1 165 ? 22.906 16.188 -3.93 1 91.69 165 VAL B CA 1
ATOM 3376 C C . VAL B 1 165 ? 21.641 15.32 -4.051 1 91.69 165 VAL B C 1
ATOM 3378 O O . VAL B 1 165 ? 21.719 14.094 -4.016 1 91.69 165 VAL B O 1
ATOM 3381 N N . ALA B 1 166 ? 20.562 16.016 -4.242 1 94.19 166 ALA B N 1
ATOM 3382 C CA . ALA B 1 166 ? 19.281 15.312 -4.375 1 94.19 166 ALA B CA 1
ATOM 3383 C C . ALA B 1 166 ? 19.297 14.375 -5.578 1 94.19 166 ALA B C 1
ATOM 3385 O O . ALA B 1 166 ? 18.922 13.203 -5.465 1 94.19 166 ALA B O 1
ATOM 3386 N N . VAL B 1 167 ? 19.75 14.867 -6.699 1 94.62 167 VAL B N 1
ATOM 3387 C CA . VAL B 1 167 ? 19.812 14.07 -7.922 1 94.62 167 VAL B CA 1
ATOM 3388 C C . VAL B 1 167 ? 20.797 12.922 -7.742 1 94.62 167 VAL B C 1
ATOM 3390 O O . VAL B 1 167 ? 20.516 11.789 -8.156 1 94.62 167 VAL B O 1
ATOM 3393 N N . GLY B 1 168 ? 21.906 13.234 -7.141 1 95.5 168 GLY B N 1
ATOM 3394 C CA . GLY B 1 168 ? 22.891 12.203 -6.879 1 95.5 168 GLY B CA 1
ATOM 3395 C C . GLY B 1 168 ? 22.359 11.078 -6.012 1 95.5 168 GLY B C 1
ATOM 3396 O O . GLY B 1 168 ? 22.578 9.898 -6.309 1 95.5 168 GLY B O 1
ATOM 3397 N N . MET B 1 169 ? 21.641 11.414 -4.969 1 95.19 169 MET B N 1
ATOM 3398 C CA . MET B 1 169 ? 21.078 10.406 -4.07 1 95.19 169 MET B CA 1
ATOM 3399 C C . MET B 1 169 ? 20.031 9.562 -4.785 1 95.19 169 MET B C 1
ATOM 3401 O O . MET B 1 169 ? 19.984 8.344 -4.594 1 95.19 169 MET B O 1
ATOM 3405 N N . TRP B 1 170 ? 19.234 10.164 -5.645 1 95.81 170 TRP B N 1
ATOM 3406 C CA . TRP B 1 170 ? 18.219 9.438 -6.387 1 95.81 170 TRP B CA 1
ATOM 3407 C C . TRP B 1 170 ? 18.844 8.508 -7.418 1 95.81 170 TRP B C 1
ATOM 3409 O O . TRP B 1 170 ? 18.312 7.43 -7.699 1 95.81 170 TRP B O 1
ATOM 3419 N N . ILE B 1 171 ? 19.984 8.906 -7.949 1 96.44 171 ILE B N 1
ATOM 3420 C CA . ILE B 1 171 ? 20.688 8.062 -8.898 1 96.44 171 ILE B CA 1
ATOM 3421 C C . ILE B 1 171 ? 21.219 6.816 -8.188 1 96.44 171 ILE B C 1
ATOM 3423 O O . ILE B 1 171 ? 21.094 5.699 -8.695 1 96.44 171 ILE B O 1
ATOM 3427 N N . VAL B 1 172 ? 21.766 7.055 -7.043 1 95.31 172 VAL B N 1
ATOM 3428 C CA . VAL B 1 172 ? 22.281 5.934 -6.254 1 95.31 172 VAL B CA 1
ATOM 3429 C C . VAL B 1 172 ? 21.141 4.973 -5.926 1 95.31 172 VAL B C 1
ATOM 3431 O O . VAL B 1 172 ? 21.281 3.76 -6.094 1 95.31 172 VAL B O 1
ATOM 3434 N N . ALA B 1 173 ? 20.016 5.504 -5.48 1 96.38 173 ALA B N 1
ATOM 3435 C CA . ALA B 1 173 ? 18.859 4.676 -5.168 1 96.38 173 ALA B CA 1
ATOM 3436 C C . ALA B 1 173 ? 18.375 3.924 -6.402 1 96.38 173 ALA B C 1
ATOM 3438 O O . ALA B 1 173 ? 18.047 2.734 -6.328 1 96.38 173 ALA B O 1
ATOM 3439 N N . ALA B 1 174 ? 18.359 4.594 -7.555 1 96.06 174 ALA B N 1
ATOM 3440 C CA . ALA B 1 174 ? 17.875 4.008 -8.797 1 96.06 174 ALA B CA 1
ATOM 3441 C C . ALA B 1 174 ? 18.766 2.857 -9.25 1 96.06 174 ALA B C 1
ATOM 3443 O O . ALA B 1 174 ? 18.281 1.858 -9.789 1 96.06 174 ALA B O 1
ATOM 3444 N N . ILE B 1 175 ? 20.016 2.996 -9.062 1 93 175 ILE B N 1
ATOM 3445 C CA . ILE B 1 175 ? 20.969 1.949 -9.422 1 93 175 ILE B CA 1
ATOM 3446 C C . ILE B 1 175 ? 20.672 0.685 -8.617 1 93 175 ILE B C 1
ATOM 3448 O O . ILE B 1 175 ? 20.609 -0.414 -9.172 1 93 175 ILE B O 1
ATOM 3452 N N . GLY B 1 176 ? 20.484 0.87 -7.332 1 91.69 176 GLY B N 1
ATOM 3453 C CA . GLY B 1 176 ? 20.156 -0.274 -6.496 1 91.69 176 GLY B CA 1
ATOM 3454 C C . GLY B 1 176 ? 18.875 -0.958 -6.902 1 91.69 176 GLY B C 1
ATOM 3455 O O . GLY B 1 176 ? 18.812 -2.188 -6.977 1 91.69 176 GLY B O 1
ATOM 3456 N N . ILE B 1 177 ? 17.859 -0.19 -7.203 1 93.5 177 ILE B N 1
ATOM 3457 C CA . ILE B 1 177 ? 16.547 -0.719 -7.578 1 93.5 177 ILE B CA 1
ATOM 3458 C C . ILE B 1 177 ? 16.656 -1.43 -8.93 1 93.5 177 ILE B C 1
ATOM 3460 O O . ILE B 1 177 ? 16.094 -2.514 -9.109 1 93.5 177 ILE B O 1
ATOM 3464 N N . TYR B 1 178 ? 17.422 -0.843 -9.844 1 92.25 178 TYR B N 1
ATOM 3465 C CA . TYR B 1 178 ? 17.625 -1.431 -11.164 1 92.25 178 TYR B CA 1
ATOM 3466 C C . TYR B 1 178 ? 18.266 -2.807 -11.055 1 92.25 178 TYR B C 1
ATOM 3468 O O . TYR B 1 178 ? 17.828 -3.762 -11.695 1 92.25 178 TYR B O 1
ATOM 3476 N N . PHE B 1 179 ? 19.203 -2.924 -10.227 1 89.19 179 PHE B N 1
ATOM 3477 C CA . PHE B 1 179 ? 19.953 -4.172 -10.141 1 89.19 179 PHE B CA 1
ATOM 3478 C C . PHE B 1 179 ? 19.156 -5.223 -9.367 1 89.19 179 PHE B C 1
ATOM 3480 O O . PHE B 1 179 ? 19.438 -6.418 -9.477 1 89.19 179 PHE B O 1
ATOM 3487 N N . THR B 1 180 ? 18.156 -4.777 -8.57 1 88.75 180 THR B N 1
ATOM 3488 C CA . THR B 1 180 ? 17.281 -5.738 -7.914 1 88.75 180 THR B CA 1
ATOM 3489 C C . THR B 1 180 ? 16.516 -6.562 -8.945 1 88.75 180 THR B C 1
ATOM 3491 O O . THR B 1 180 ? 16.328 -7.766 -8.766 1 88.75 180 THR B O 1
ATOM 3494 N N . ILE B 1 181 ? 16.141 -5.922 -10.055 1 88.75 181 ILE B N 1
ATOM 3495 C CA . ILE B 1 181 ? 15.406 -6.602 -11.109 1 88.75 181 ILE B CA 1
ATOM 3496 C C . ILE B 1 181 ? 16.375 -7.27 -12.078 1 88.75 181 ILE B C 1
ATOM 3498 O O . ILE B 1 181 ? 16.172 -8.414 -12.492 1 88.75 181 ILE B O 1
ATOM 3502 N N . SER B 1 182 ? 17.469 -6.578 -12.398 1 87.88 182 SER B N 1
ATOM 3503 C CA . SER B 1 182 ? 18.438 -7.078 -13.383 1 87.88 182 SER B CA 1
ATOM 3504 C C . SER B 1 182 ? 19.109 -8.359 -12.898 1 87.88 182 SER B C 1
ATOM 3506 O O . SER B 1 182 ? 19.438 -9.234 -13.703 1 87.88 182 SER B O 1
ATOM 3508 N N . CYS B 1 183 ? 19.25 -8.484 -11.617 1 81.69 183 CYS B N 1
ATOM 3509 C CA . CYS B 1 183 ? 19.875 -9.68 -11.062 1 81.69 183 CYS B CA 1
ATOM 3510 C C . CYS B 1 183 ? 18.844 -10.734 -10.703 1 81.69 183 CYS B C 1
ATOM 3512 O O . CYS B 1 183 ? 19.188 -11.773 -10.141 1 81.69 183 CYS B O 1
ATOM 3514 N N . ARG B 1 184 ? 17.578 -10.477 -10.992 1 83.25 184 ARG B N 1
ATOM 3515 C CA . ARG B 1 184 ? 16.484 -11.398 -10.766 1 83.25 184 ARG B CA 1
ATOM 3516 C C . ARG B 1 184 ? 16.375 -11.789 -9.297 1 83.25 184 ARG B C 1
ATOM 3518 O O . ARG B 1 184 ? 16.156 -12.953 -8.969 1 83.25 184 ARG B O 1
ATOM 3525 N N . SER B 1 185 ? 16.672 -10.766 -8.469 1 81.75 185 SER B N 1
ATOM 3526 C CA . SER B 1 185 ? 16.516 -11 -7.035 1 81.75 185 SER B CA 1
ATOM 3527 C C . SER B 1 185 ? 15.062 -10.906 -6.605 1 81.75 185 SER B C 1
ATOM 3529 O O . SER B 1 185 ? 14.648 -11.555 -5.641 1 81.75 185 SER B O 1
ATOM 3531 N N . HIS B 1 186 ? 14.352 -10.078 -7.281 1 87.5 186 HIS B N 1
ATOM 3532 C CA . HIS B 1 186 ? 12.93 -9.875 -7.027 1 87.5 186 HIS B CA 1
ATOM 3533 C C . HIS B 1 186 ? 12.156 -9.719 -8.336 1 87.5 186 HIS B C 1
ATOM 3535 O O . HIS B 1 186 ? 12.734 -9.352 -9.359 1 87.5 186 HIS B O 1
ATOM 3541 N N . TYR B 1 187 ? 10.938 -10.07 -8.242 1 89.19 187 TYR B N 1
ATOM 3542 C CA . TYR B 1 187 ? 10.039 -9.797 -9.359 1 89.19 187 TYR B CA 1
ATOM 3543 C C . TYR B 1 187 ? 9.711 -8.312 -9.445 1 89.19 187 TYR B C 1
ATOM 3545 O O . TYR B 1 187 ? 9.867 -7.574 -8.469 1 89.19 187 TYR B O 1
ATOM 3553 N N . SER B 1 188 ? 9.234 -7.867 -10.617 1 91.31 188 SER B N 1
ATOM 3554 C CA . SER B 1 188 ? 8.875 -6.469 -10.836 1 91.31 188 SER B CA 1
ATOM 3555 C C . SER B 1 188 ? 7.77 -6.031 -9.883 1 91.31 188 SER B C 1
ATOM 3557 O O . SER B 1 188 ? 7.766 -4.895 -9.406 1 91.31 188 SER B O 1
ATOM 3559 N N . VAL B 1 189 ? 6.84 -6.945 -9.594 1 92.81 189 VAL B N 1
ATOM 3560 C CA . VAL B 1 189 ? 5.727 -6.586 -8.727 1 92.81 189 VAL B CA 1
ATOM 3561 C C . VAL B 1 189 ? 6.246 -6.309 -7.312 1 92.81 189 VAL B C 1
ATOM 3563 O O . VAL B 1 189 ? 5.699 -5.461 -6.602 1 92.81 189 VAL B O 1
ATOM 3566 N N . ASP B 1 190 ? 7.332 -6.98 -6.91 1 93.12 190 ASP B N 1
ATOM 3567 C CA . ASP B 1 190 ? 7.938 -6.742 -5.605 1 93.12 190 ASP B CA 1
ATOM 3568 C C . ASP B 1 190 ? 8.461 -5.312 -5.492 1 93.12 190 ASP B C 1
ATOM 3570 O O . ASP B 1 190 ? 8.328 -4.68 -4.441 1 93.12 190 ASP B O 1
ATOM 3574 N N . VAL B 1 191 ? 8.984 -4.891 -6.551 1 94.56 191 VAL B N 1
ATOM 3575 C CA . VAL B 1 191 ? 9.586 -3.561 -6.578 1 94.56 191 VAL B CA 1
ATOM 3576 C C . VAL B 1 191 ? 8.484 -2.502 -6.598 1 94.56 191 VAL B C 1
ATOM 3578 O O . VAL B 1 191 ? 8.547 -1.519 -5.859 1 94.56 191 VAL B O 1
ATOM 3581 N N . VAL B 1 192 ? 7.453 -2.676 -7.367 1 95.81 192 VAL B N 1
ATOM 3582 C CA . VAL B 1 192 ? 6.363 -1.71 -7.461 1 95.81 192 VAL B CA 1
ATOM 3583 C C . VAL B 1 192 ? 5.617 -1.642 -6.133 1 95.81 192 VAL B C 1
ATOM 3585 O O . VAL B 1 192 ? 5.262 -0.556 -5.668 1 95.81 192 VAL B O 1
ATOM 3588 N N . LEU B 1 193 ? 5.352 -2.742 -5.562 1 96.44 193 LEU B N 1
ATOM 3589 C CA . LEU B 1 193 ? 4.723 -2.748 -4.246 1 96.44 193 LEU B CA 1
ATOM 3590 C C . LEU B 1 193 ? 5.598 -2.029 -3.223 1 96.44 193 LEU B C 1
ATOM 3592 O O . LEU B 1 193 ? 5.09 -1.312 -2.357 1 96.44 193 LEU B O 1
ATOM 3596 N N . ALA B 1 194 ? 6.898 -2.23 -3.338 1 96.38 194 ALA B N 1
ATOM 3597 C CA . ALA B 1 194 ? 7.809 -1.516 -2.445 1 96.38 194 ALA B CA 1
ATOM 3598 C C . ALA B 1 194 ? 7.688 -0.006 -2.635 1 96.38 194 ALA B C 1
ATOM 3600 O O . ALA B 1 194 ? 7.789 0.757 -1.672 1 96.38 194 ALA B O 1
ATOM 3601 N N . PHE B 1 195 ? 7.492 0.44 -3.824 1 96.75 195 PHE B N 1
ATOM 3602 C CA . PHE B 1 195 ? 7.293 1.861 -4.086 1 96.75 195 PHE B CA 1
ATOM 3603 C C . PHE B 1 195 ? 6.02 2.361 -3.418 1 96.75 195 PHE B C 1
ATOM 3605 O O . PHE B 1 195 ? 5.996 3.453 -2.846 1 96.75 195 PHE B O 1
ATOM 3612 N N . TYR B 1 196 ? 4.98 1.57 -3.512 1 96.75 196 TYR B N 1
ATOM 3613 C CA . TYR B 1 196 ? 3.736 1.972 -2.867 1 96.75 196 TYR B CA 1
ATOM 3614 C C . TYR B 1 196 ? 3.908 2.059 -1.355 1 96.75 196 TYR B C 1
ATOM 3616 O O . TYR B 1 196 ? 3.543 3.062 -0.739 1 96.75 196 TYR B O 1
ATOM 3624 N N . PHE B 1 197 ? 4.453 1.057 -0.757 1 96.75 197 PHE B N 1
ATOM 3625 C CA . PHE B 1 197 ? 4.648 1.069 0.688 1 96.75 197 PHE B CA 1
ATOM 3626 C C . PHE B 1 197 ? 5.648 2.146 1.089 1 96.75 197 PHE B C 1
ATOM 3628 O O . PHE B 1 197 ? 5.492 2.793 2.127 1 96.75 197 PHE B O 1
ATOM 3635 N N . GLY B 1 198 ? 6.699 2.326 0.241 1 96.06 198 GLY B N 1
ATOM 3636 C CA . GLY B 1 198 ? 7.684 3.369 0.488 1 96.06 198 GLY B CA 1
ATOM 3637 C C . GLY B 1 198 ? 7.094 4.766 0.449 1 96.06 198 GLY B C 1
ATOM 3638 O O . GLY B 1 198 ? 7.676 5.703 1.001 1 96.06 198 GLY B O 1
ATOM 3639 N N . TYR B 1 199 ? 5.953 4.871 -0.202 1 95.94 199 TYR B N 1
ATOM 3640 C CA . TYR B 1 199 ? 5.27 6.156 -0.257 1 95.94 199 TYR B CA 1
ATOM 3641 C C . TYR B 1 199 ? 4.23 6.27 0.855 1 95.94 199 TYR B C 1
ATOM 3643 O O . TYR B 1 199 ? 4.195 7.27 1.578 1 95.94 199 TYR B O 1
ATOM 3651 N N . PHE B 1 200 ? 3.434 5.246 1.067 1 96.88 200 PHE B N 1
ATOM 3652 C CA . PHE B 1 200 ? 2.291 5.316 1.97 1 96.88 200 PHE B CA 1
ATOM 3653 C C . PHE B 1 200 ? 2.748 5.301 3.424 1 96.88 200 PHE B C 1
ATOM 3655 O O . PHE B 1 200 ? 2.168 5.98 4.27 1 96.88 200 PHE B O 1
ATOM 3662 N N . LEU B 1 201 ? 3.783 4.562 3.701 1 96.75 201 LEU B N 1
ATOM 3663 C CA . LEU B 1 201 ? 4.188 4.402 5.094 1 96.75 201 LEU B CA 1
ATOM 3664 C C . LEU B 1 201 ? 4.754 5.707 5.648 1 96.75 201 LEU B C 1
ATOM 3666 O O . LEU B 1 201 ? 4.305 6.191 6.688 1 96.75 201 LEU B O 1
ATOM 3670 N N . PRO B 1 202 ? 5.688 6.328 4.93 1 96.12 202 PRO B N 1
ATOM 3671 C CA . PRO B 1 202 ? 6.156 7.617 5.438 1 96.12 202 PRO B CA 1
ATOM 3672 C C . PRO B 1 202 ? 5.051 8.672 5.473 1 96.12 202 PRO B C 1
ATOM 3674 O O . PRO B 1 202 ? 4.996 9.484 6.398 1 96.12 202 PRO B O 1
ATOM 3677 N N . GLU B 1 203 ? 4.184 8.664 4.469 1 93.56 203 GLU B N 1
ATOM 3678 C CA . GLU B 1 203 ? 3.078 9.617 4.48 1 93.56 203 GLU B CA 1
ATOM 3679 C C . GLU B 1 203 ? 2.176 9.406 5.691 1 93.56 203 GLU B C 1
ATOM 3681 O O . GLU B 1 203 ? 1.78 10.367 6.355 1 93.56 203 GLU B O 1
ATOM 3686 N N . TRP B 1 204 ? 1.84 8.211 5.934 1 94.62 204 TRP B N 1
ATOM 3687 C CA . TRP B 1 204 ? 1.025 7.84 7.086 1 94.62 204 TRP B CA 1
ATOM 3688 C C . TRP B 1 204 ? 1.702 8.25 8.391 1 94.62 204 TRP B C 1
ATOM 3690 O O . TRP B 1 204 ? 1.067 8.844 9.266 1 94.62 204 TRP B O 1
ATOM 3700 N N . TYR B 1 205 ? 2.957 7.984 8.508 1 94.5 205 TYR B N 1
ATOM 3701 C CA . TYR B 1 205 ? 3.725 8.25 9.719 1 94.5 205 TYR B CA 1
ATOM 3702 C C . TYR B 1 205 ? 3.904 9.75 9.93 1 94.5 205 TYR B C 1
ATOM 3704 O O . TYR B 1 205 ? 3.625 10.273 11.016 1 94.5 205 TYR B O 1
ATOM 3712 N N . TYR B 1 206 ? 4.305 10.508 8.906 1 92.25 206 TYR B N 1
ATOM 3713 C CA . TYR B 1 206 ? 4.629 11.922 9.055 1 92.25 206 TYR B CA 1
ATOM 3714 C C . TYR B 1 206 ? 3.365 12.758 9.227 1 92.25 206 TYR B C 1
ATOM 3716 O O . TYR B 1 206 ? 3.377 13.773 9.914 1 92.25 206 TYR B O 1
ATOM 3724 N N . ASN B 1 207 ? 2.268 12.367 8.609 1 89.88 207 ASN B N 1
ATOM 3725 C CA . ASN B 1 207 ? 1.016 13.078 8.852 1 89.88 207 ASN B CA 1
ATOM 3726 C C . ASN B 1 207 ? 0.604 13 10.32 1 89.88 207 ASN B C 1
ATOM 3728 O O . ASN B 1 207 ? 0.048 13.953 10.867 1 89.88 207 ASN B O 1
ATOM 3732 N N . ARG B 1 208 ? 0.897 11.977 10.906 1 89.69 208 ARG B N 1
ATOM 3733 C CA . ARG B 1 208 ? 0.542 11.789 12.312 1 89.69 208 ARG B CA 1
ATOM 3734 C C . ARG B 1 208 ? 1.583 12.422 13.227 1 89.69 208 ARG B C 1
ATOM 3736 O O . ARG B 1 208 ? 1.239 13 14.258 1 89.69 208 ARG B O 1
ATOM 3743 N N . SER B 1 209 ? 2.836 12.242 12.797 1 88 209 SER B N 1
ATOM 3744 C CA . SER B 1 209 ? 3.904 12.883 13.562 1 88 209 SER B CA 1
ATOM 3745 C C . SER B 1 209 ? 3.748 14.398 13.562 1 88 209 SER B C 1
ATOM 3747 O O . SER B 1 209 ? 3.986 15.047 14.586 1 88 209 SER B O 1
ATOM 3749 N N . ASP B 1 210 ? 3.279 14.969 12.391 1 85.62 210 ASP B N 1
ATOM 3750 C CA . ASP B 1 210 ? 3.145 16.422 12.242 1 85.62 210 ASP B CA 1
ATOM 3751 C C . ASP B 1 210 ? 1.836 16.906 12.852 1 85.62 210 ASP B C 1
ATOM 3753 O O . ASP B 1 210 ? 1.625 18.125 12.984 1 85.62 210 ASP B O 1
ATOM 3757 N N . GLY B 1 211 ? 0.956 16.047 13.195 1 82.38 211 GLY B N 1
ATOM 3758 C CA . GLY B 1 211 ? -0.291 16.438 13.828 1 82.38 211 GLY B CA 1
ATOM 3759 C C . GLY B 1 211 ? -1.399 16.734 12.836 1 82.38 211 GLY B C 1
ATOM 3760 O O . GLY B 1 211 ? -2.416 17.328 13.195 1 82.38 211 GLY B O 1
ATOM 3761 N N . ARG B 1 212 ? -1.169 16.422 11.648 1 83.44 212 ARG B N 1
ATOM 3762 C CA . ARG B 1 212 ? -2.211 16.625 10.648 1 83.44 212 ARG B CA 1
ATOM 3763 C C . ARG B 1 212 ? -3.369 15.664 10.859 1 83.44 212 ARG B C 1
ATOM 3765 O O . ARG B 1 212 ? -4.523 16 10.602 1 83.44 212 ARG B O 1
ATOM 3772 N N . VAL B 1 213 ? -3.008 14.484 11.227 1 85.62 213 VAL B N 1
ATOM 3773 C CA . VAL B 1 213 ? -3.988 13.477 11.609 1 85.62 213 VAL B CA 1
ATOM 3774 C C . VAL B 1 213 ? -3.904 13.219 13.109 1 85.62 213 VAL B C 1
ATOM 3776 O O . VAL B 1 213 ? -2.818 12.992 13.648 1 85.62 213 VAL B O 1
ATOM 3779 N N . MET B 1 214 ? -4.992 13.336 13.695 1 82.44 214 MET B N 1
ATOM 3780 C CA . MET B 1 214 ? -5.023 13.18 15.141 1 82.44 214 MET B CA 1
ATOM 3781 C C . MET B 1 214 ? -5.629 11.836 15.531 1 82.44 214 MET B C 1
ATOM 3783 O O . MET B 1 214 ? -6.316 11.203 14.727 1 82.44 214 MET B O 1
ATOM 3787 N N . GLY B 1 215 ? -5.262 11.352 16.656 1 83.31 215 GLY B N 1
ATOM 3788 C CA . GLY B 1 215 ? -5.75 10.078 17.172 1 83.31 215 GLY B CA 1
ATOM 3789 C C . GLY B 1 215 ? -4.84 9.469 18.219 1 83.31 215 GLY B C 1
ATOM 3790 O O . GLY B 1 215 ? -3.863 10.094 18.641 1 83.31 215 GLY B O 1
ATOM 3791 N N . ARG B 1 216 ? -5.203 8.344 18.578 1 83.69 216 ARG B N 1
ATOM 3792 C CA . ARG B 1 216 ? -4.441 7.668 19.625 1 83.69 216 ARG B CA 1
ATOM 3793 C C . ARG B 1 216 ? -3.033 7.332 19.156 1 83.69 216 ARG B C 1
ATOM 3795 O O . ARG B 1 216 ? -2.061 7.543 19.875 1 83.69 216 ARG B O 1
ATOM 3802 N N . VAL B 1 217 ? -2.977 6.879 17.938 1 87.88 217 VAL B N 1
ATOM 3803 C CA . VAL B 1 217 ? -1.684 6.488 17.375 1 87.88 217 VAL B CA 1
ATOM 3804 C C . VAL B 1 217 ? -0.804 7.723 17.203 1 87.88 217 VAL B C 1
ATOM 3806 O O . VAL B 1 217 ? 0.399 7.68 17.469 1 87.88 217 VAL B O 1
ATOM 3809 N N . SER B 1 218 ? -1.412 8.766 16.766 1 87.06 218 SER B N 1
ATOM 3810 C CA . SER B 1 218 ? -0.679 10.016 16.594 1 87.06 218 SER B CA 1
ATOM 3811 C C . SER B 1 218 ? -0.106 10.508 17.922 1 87.06 218 SER B C 1
ATOM 3813 O O . SER B 1 218 ? 1.033 10.969 17.969 1 87.06 218 SER B O 1
ATOM 3815 N N . ARG B 1 219 ? -0.913 10.398 18.953 1 84.12 219 ARG B N 1
ATOM 3816 C CA . ARG B 1 219 ? -0.455 10.812 20.281 1 84.12 219 ARG B CA 1
ATOM 3817 C C . ARG B 1 219 ? 0.721 9.953 20.75 1 84.12 219 ARG B C 1
ATOM 3819 O O . ARG B 1 219 ? 1.681 10.469 21.328 1 84.12 219 ARG B O 1
ATOM 3826 N N . TRP B 1 220 ? 0.575 8.766 20.453 1 87 220 TRP B N 1
ATOM 3827 C CA . TRP B 1 220 ? 1.648 7.848 20.828 1 87 220 TRP B CA 1
ATOM 3828 C C . TRP B 1 220 ? 2.932 8.18 20.062 1 87 220 TRP B C 1
ATOM 3830 O O . TRP B 1 220 ? 4.012 8.227 20.656 1 87 220 TRP B O 1
ATOM 3840 N N . ILE B 1 221 ? 2.869 8.414 18.812 1 88.56 221 ILE B N 1
ATOM 3841 C CA . ILE B 1 221 ? 4.023 8.742 18 1 88.56 221 ILE B CA 1
ATOM 3842 C C . ILE B 1 221 ? 4.664 10.039 18.5 1 88.56 221 ILE B C 1
ATOM 3844 O O . ILE B 1 221 ? 5.887 10.109 18.656 1 88.56 221 ILE B O 1
ATOM 3848 N N . ARG B 1 222 ? 3.898 10.969 18.828 1 84.5 222 ARG B N 1
ATOM 3849 C CA . ARG B 1 222 ? 4.402 12.266 19.266 1 84.5 222 ARG B CA 1
ATOM 3850 C C . ARG B 1 222 ? 5.008 12.18 20.656 1 84.5 222 ARG B C 1
ATOM 3852 O O . ARG B 1 222 ? 5.965 12.891 20.969 1 84.5 222 ARG B O 1
ATOM 3859 N N . LYS B 1 223 ? 4.395 11.281 21.422 1 82.19 223 LYS B N 1
ATOM 3860 C CA . LYS B 1 223 ? 4.945 11.078 22.766 1 82.19 223 LYS B CA 1
ATOM 3861 C C . LYS B 1 223 ? 6.316 10.422 22.688 1 82.19 223 LYS B C 1
ATOM 3863 O O . LYS B 1 223 ? 7.188 10.703 23.516 1 82.19 223 LYS B O 1
ATOM 3868 N N . MET B 1 224 ? 6.52 9.648 21.641 1 81.88 224 MET B N 1
ATOM 3869 C CA . MET B 1 224 ? 7.781 8.922 21.516 1 81.88 224 MET B CA 1
ATOM 3870 C C . MET B 1 224 ? 8.844 9.797 20.875 1 81.88 224 MET B C 1
ATOM 3872 O O . MET B 1 224 ? 10.039 9.539 21.016 1 81.88 224 MET B O 1
ATOM 3876 N N . GLU B 1 225 ? 8.422 10.766 20.188 1 81.25 225 GLU B N 1
ATOM 3877 C CA . GLU B 1 225 ? 9.367 11.594 19.438 1 81.25 225 GLU B CA 1
ATOM 3878 C C . GLU B 1 225 ? 9.984 12.664 20.344 1 81.25 225 GLU B C 1
ATOM 3880 O O . GLU B 1 225 ? 9.289 13.281 21.156 1 81.25 225 GLU B O 1
ATOM 3885 N N . VAL B 1 226 ? 11.281 12.727 20.359 1 70.06 226 VAL B N 1
ATOM 3886 C CA . VAL B 1 226 ? 11.992 13.789 21.062 1 70.06 226 VAL B CA 1
ATOM 3887 C C . VAL B 1 226 ? 12.016 15.055 20.203 1 70.06 226 VAL B C 1
ATOM 3889 O O . VAL B 1 226 ? 12.711 15.102 19.188 1 70.06 226 VAL B O 1
ATOM 3892 N N . ARG B 1 227 ? 11.055 15.867 20.422 1 65.25 227 ARG B N 1
ATOM 3893 C CA . ARG B 1 227 ? 10.992 17.078 19.609 1 65.25 227 ARG B CA 1
ATOM 3894 C C . ARG B 1 227 ? 11.766 18.219 20.25 1 65.25 227 ARG B C 1
ATOM 3896 O O . ARG B 1 227 ? 11.867 18.281 21.484 1 65.25 227 ARG B O 1
ATOM 3903 N N . PRO B 1 228 ? 12.516 18.891 19.391 1 57.03 228 PRO B N 1
ATOM 3904 C CA . PRO B 1 228 ? 13.289 20 19.938 1 57.03 228 PRO B CA 1
ATOM 3905 C C . PRO B 1 228 ? 12.453 20.922 20.812 1 57.03 228 PRO B C 1
ATOM 3907 O O . PRO B 1 228 ? 12.977 21.516 21.766 1 57.03 228 PRO B O 1
ATOM 3910 N N . GLU B 1 229 ? 11.203 21.031 20.422 1 53.88 229 GLU B N 1
ATOM 3911 C CA . GLU B 1 229 ? 10.383 21.922 21.234 1 53.88 229 GLU B CA 1
ATOM 3912 C C . GLU B 1 229 ? 10.242 21.391 22.656 1 53.88 229 GLU B C 1
ATOM 3914 O O . GLU B 1 229 ? 10.078 22.172 23.609 1 53.88 229 GLU B O 1
ATOM 3919 N N . ASP B 1 230 ? 10.32 20.141 22.844 1 51.22 230 ASP B N 1
ATOM 3920 C CA . ASP B 1 230 ? 10.203 19.547 24.172 1 51.22 230 ASP B CA 1
ATOM 3921 C C . ASP B 1 230 ? 11.477 19.75 24.984 1 51.22 230 ASP B C 1
ATOM 3923 O O . ASP B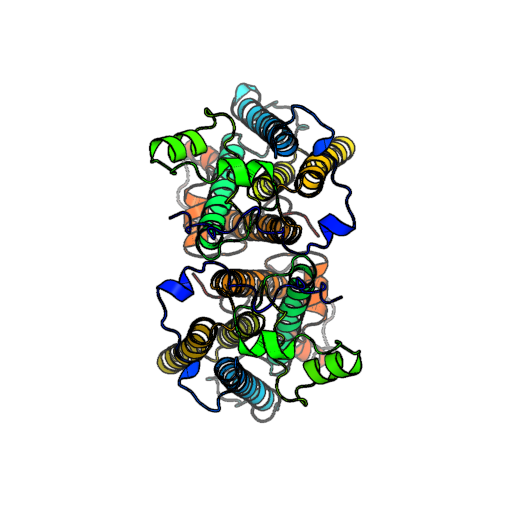 1 230 ? 11.445 19.734 26.219 1 51.22 230 ASP B O 1
ATOM 3927 N N . LEU B 1 231 ? 12.555 19.906 24.297 1 47.16 231 LEU B N 1
ATOM 3928 C CA . LEU B 1 231 ? 13.82 20.156 24.984 1 47.16 231 LEU B CA 1
ATOM 3929 C C . LEU B 1 231 ? 13.875 21.578 25.531 1 47.16 231 LEU B C 1
ATOM 3931 O O . LEU B 1 231 ? 14.539 21.828 26.531 1 47.16 231 LEU B O 1
ATOM 3935 N N . GLN B 1 232 ? 13.18 22.453 24.922 1 44 232 GLN B N 1
ATOM 3936 C CA . GLN B 1 232 ? 13.258 23.812 25.438 1 44 232 GLN B CA 1
ATOM 3937 C C . GLN B 1 232 ? 12.398 23.969 26.688 1 44 232 GLN B C 1
ATOM 3939 O O . GLN B 1 232 ? 12.688 24.812 27.547 1 44 232 GLN B O 1
ATOM 3944 N N . ILE B 1 233 ? 11.367 23.172 26.844 1 43.34 233 ILE B N 1
ATOM 3945 C CA . ILE B 1 233 ? 10.539 23.438 28.016 1 43.34 233 ILE B CA 1
ATOM 3946 C C . ILE B 1 233 ? 11.297 23.047 29.281 1 43.34 233 ILE B C 1
ATOM 3948 O O . ILE B 1 233 ? 10.992 23.547 30.375 1 43.34 233 ILE B O 1
ATOM 3952 N N . ASP B 1 234 ? 12.25 22.172 29.281 1 40.5 234 ASP B N 1
ATOM 3953 C CA . ASP B 1 234 ? 12.852 21.891 30.578 1 40.5 234 ASP B CA 1
ATOM 3954 C C . ASP B 1 234 ? 13.555 23.141 31.141 1 40.5 234 ASP B C 1
ATOM 3956 O O . ASP B 1 234 ? 13.898 23.188 32.312 1 40.5 234 ASP B O 1
ATOM 3960 N N . ASP B 1 235 ? 14.078 24.047 30.328 1 38.22 235 ASP B N 1
ATOM 3961 C CA . ASP B 1 235 ? 14.75 25.109 31.047 1 38.22 235 ASP B CA 1
ATOM 3962 C C . ASP B 1 235 ? 13.75 26.062 31.688 1 38.22 235 ASP B C 1
ATOM 3964 O O . ASP B 1 235 ? 14.047 26.703 32.688 1 38.22 235 ASP B O 1
ATOM 3968 N N . ASP B 1 236 ? 12.688 26.531 30.938 1 37.59 236 ASP B N 1
ATOM 3969 C CA . ASP B 1 236 ? 11.93 27.641 31.531 1 37.59 236 ASP B CA 1
ATOM 3970 C C . ASP B 1 236 ? 10.852 27.109 32.469 1 37.59 236 ASP B C 1
ATOM 3972 O O . ASP B 1 236 ? 9.875 27.812 32.75 1 37.59 236 ASP B O 1
ATOM 3976 N N . ASP B 1 237 ? 10.914 25.953 33.031 1 38.19 237 ASP B N 1
ATOM 3977 C CA . ASP B 1 237 ? 9.859 25.609 34 1 38.19 237 ASP B CA 1
ATOM 3978 C C . ASP B 1 237 ? 9.742 26.672 35.094 1 38.19 237 ASP B C 1
ATOM 3980 O O . ASP B 1 237 ? 9 26.5 36.031 1 38.19 237 ASP B O 1
ATOM 3984 N N . ASP B 1 238 ? 10.766 27.547 35.344 1 35.88 238 ASP B N 1
ATOM 3985 C CA . ASP B 1 238 ? 10.406 28.188 36.594 1 35.88 238 ASP B CA 1
ATOM 3986 C C . ASP B 1 238 ? 9.109 28.984 36.438 1 35.88 238 ASP B C 1
ATOM 3988 O O . ASP B 1 238 ? 8.422 29.234 37.438 1 35.88 238 ASP B O 1
ATOM 3992 N N . SER B 1 239 ? 9.102 30.094 35.531 1 34.25 239 SER B N 1
ATOM 3993 C CA . SER B 1 239 ? 8.172 31.125 35.969 1 34.25 239 SER B CA 1
ATOM 3994 C C . SER B 1 239 ? 6.723 30.703 35.719 1 34.25 239 SER B C 1
ATOM 3996 O O . SER B 1 239 ? 5.914 30.703 36.656 1 34.25 239 SER B O 1
ATOM 3998 N N . SER B 1 240 ? 5.824 31.641 34.906 1 34.75 240 SER B N 1
ATOM 3999 C CA . SER B 1 240 ? 4.426 32.031 35 1 34.75 240 SER B CA 1
ATOM 4000 C C . SER B 1 240 ? 3.506 30.984 34.406 1 34.75 240 SER B C 1
ATOM 4002 O O . SER B 1 240 ? 3.637 30.625 33.219 1 34.75 240 SER B O 1
ATOM 4004 N N . SER B 1 241 ? 2.979 29.938 35.156 1 34.56 241 SER B N 1
ATOM 4005 C CA . SER B 1 241 ? 2.078 28.797 35.031 1 34.56 241 SER B CA 1
ATOM 4006 C C . SER B 1 241 ? 0.779 29.188 34.312 1 34.56 241 SER B C 1
ATOM 4008 O O . SER B 1 241 ? -0.065 28.328 34.062 1 34.56 241 SER B O 1
ATOM 4010 N N . GLU B 1 242 ? 0.278 30.453 34.406 1 29.64 242 GLU B N 1
ATOM 4011 C CA . GLU B 1 242 ? -1.171 30.625 34.312 1 29.64 242 GLU B CA 1
ATOM 4012 C C . GLU B 1 242 ? -1.666 30.469 32.875 1 29.64 242 GLU B C 1
ATOM 4014 O O . GLU B 1 242 ? -2.857 30.625 32.625 1 29.64 242 GLU B O 1
ATOM 4019 N N . GLU B 1 243 ? -0.797 30.781 31.875 1 32.88 243 GLU B N 1
ATOM 4020 C CA . GLU B 1 243 ? -1.579 31.188 30.719 1 32.88 243 GLU B CA 1
ATOM 4021 C C . GLU B 1 243 ? -2.355 30.016 30.125 1 32.88 243 GLU B C 1
ATOM 4023 O O . GLU B 1 243 ? -1.841 28.891 30.062 1 32.88 243 GLU B O 1
ATOM 4028 N N . GLY B 1 244 ? -3.758 30.031 30 1 30.83 244 GLY B N 1
ATOM 4029 C CA . GLY B 1 244 ? -4.883 29.25 29.5 1 30.83 244 GLY B CA 1
ATOM 4030 C C . GLY B 1 244 ? -4.594 28.547 28.188 1 30.83 244 GLY B C 1
ATOM 4031 O O . GLY B 1 244 ? -3.723 28.984 27.422 1 30.83 244 GLY B O 1
ATOM 4032 N N . ASP B 1 245 ? -4.855 27.234 28.141 1 33.5 245 ASP B N 1
ATOM 4033 C CA . ASP B 1 245 ? -4.848 26.219 27.094 1 33.5 245 ASP B CA 1
ATOM 4034 C C . ASP B 1 245 ? -5.395 26.781 25.781 1 33.5 245 ASP B C 1
ATOM 4036 O O . ASP B 1 245 ? -6.605 26.797 25.562 1 33.5 245 ASP B O 1
ATOM 4040 N N . ILE B 1 246 ? -4.938 27.969 25.266 1 30.33 246 ILE B N 1
ATOM 4041 C CA . ILE B 1 246 ? -5.43 28.297 23.938 1 30.33 246 ILE B CA 1
ATOM 4042 C C . ILE B 1 246 ? -5.223 27.125 23 1 30.33 246 ILE B C 1
ATOM 4044 O O . ILE B 1 246 ? -4.125 26.562 22.922 1 30.33 246 ILE B O 1
ATOM 4048 N N . LYS B 1 247 ? -6.238 26.312 22.672 1 36.94 247 LYS B N 1
ATOM 4049 C CA . LYS B 1 247 ? -6.422 25.344 21.594 1 36.94 247 LYS B CA 1
ATOM 4050 C C . LYS B 1 247 ? -5.664 25.75 20.344 1 36.94 247 LYS B C 1
ATOM 4052 O O . LYS B 1 247 ? -6.188 26.484 19.5 1 36.94 247 LYS B O 1
ATOM 4057 N N . GLY B 1 248 ? -4.32 26.094 20.484 1 30.88 248 GLY B N 1
ATOM 4058 C CA . GLY B 1 248 ? -3.494 26.531 19.375 1 30.88 248 GLY B CA 1
ATOM 4059 C C . GLY B 1 248 ? -3.594 25.625 18.156 1 30.88 248 GLY B C 1
ATOM 4060 O O . GLY B 1 248 ? -3.803 24.422 18.297 1 30.88 248 GLY B O 1
ATOM 4061 N N . CYS B 1 249 ? -4.062 26.141 17 1 34.41 249 CYS B N 1
ATOM 4062 C CA . CYS B 1 249 ? -3.906 25.547 15.68 1 34.41 249 CYS B CA 1
ATOM 4063 C C . CYS B 1 249 ? -2.555 24.844 15.547 1 34.41 249 CYS B C 1
ATOM 4065 O O . CYS B 1 249 ? -1.527 25.406 15.945 1 34.41 249 CYS B O 1
ATOM 4067 N N . PRO B 1 250 ? -2.586 23.547 15.633 1 37.28 250 PRO B N 1
ATOM 4068 C CA . PRO B 1 250 ? -1.264 22.922 15.523 1 37.28 250 PRO B CA 1
ATOM 4069 C C . PRO B 1 250 ? -0.314 23.719 14.625 1 37.28 250 PRO B C 1
ATOM 4071 O O . PRO B 1 250 ? -0.742 24.281 13.617 1 37.28 250 PRO B O 1
ATOM 4074 N N . PRO B 1 251 ? 0.707 24.312 15.109 1 34.84 251 PRO B N 1
ATOM 4075 C CA . PRO B 1 251 ? 1.688 25.031 14.289 1 34.84 251 PRO B CA 1
ATOM 4076 C C . PRO B 1 251 ? 1.953 24.344 12.953 1 34.84 251 PRO B C 1
ATOM 4078 O O . PRO B 1 251 ? 1.801 23.125 12.844 1 34.84 251 PRO B O 1
ATOM 4081 N N . GLU B 1 252 ? 1.69 25.016 11.719 1 37.97 252 GLU B N 1
ATOM 4082 C CA . GLU B 1 252 ? 2.125 24.562 10.398 1 37.97 252 GLU B CA 1
ATOM 4083 C C . GLU B 1 252 ? 3.455 23.828 10.477 1 37.97 252 GLU B C 1
ATOM 4085 O O . GLU B 1 252 ? 4.445 24.359 10.977 1 37.97 252 GLU B O 1
ATOM 4090 N N . SER B 1 253 ? 3.387 22.625 10.742 1 39.81 253 SER B N 1
ATOM 4091 C CA . SER B 1 253 ? 4.621 21.844 10.812 1 39.81 253 SER B CA 1
ATOM 4092 C C . SER B 1 253 ? 5.613 22.297 9.742 1 39.81 253 SER B C 1
ATOM 4094 O O . SER B 1 253 ? 5.238 22.484 8.586 1 39.81 253 SER B O 1
ATOM 4096 N N . LYS B 1 254 ? 6.629 22.969 10.086 1 41.41 254 LYS B N 1
ATOM 4097 C CA . LYS B 1 254 ? 7.762 23.469 9.312 1 41.41 254 LYS B CA 1
ATOM 4098 C C . LYS B 1 254 ? 8.336 22.375 8.414 1 41.41 254 LYS B C 1
ATOM 4100 O O . LYS B 1 254 ? 9.273 22.609 7.656 1 41.41 254 LYS B O 1
ATOM 4105 N N . TYR B 1 255 ? 7.977 21.172 8.586 1 37.38 255 TYR B N 1
ATOM 4106 C CA . TYR B 1 255 ? 8.641 20.141 7.805 1 37.38 255 TYR B CA 1
ATOM 4107 C C . TYR B 1 255 ? 7.879 19.859 6.516 1 37.38 255 TYR B C 1
ATOM 4109 O O . TYR B 1 255 ? 6.648 19.797 6.516 1 37.38 255 TYR B O 1
ATOM 4117 N N . PRO B 1 256 ? 8.602 20.141 5.371 1 34.72 256 PRO B N 1
ATOM 4118 C CA . PRO B 1 256 ? 7.961 19.859 4.082 1 34.72 256 PRO B CA 1
ATOM 4119 C C . PRO B 1 256 ? 7.309 18.484 4.035 1 34.72 256 PRO B C 1
ATOM 4121 O O . PRO B 1 256 ? 7.73 17.562 4.75 1 34.72 256 PRO B O 1
ATOM 4124 N N . MET B 1 257 ? 6.09 18.5 3.668 1 38.94 257 MET B N 1
ATOM 4125 C CA . MET B 1 257 ? 5.34 17.266 3.43 1 38.94 257 MET B CA 1
ATOM 4126 C C . MET B 1 257 ? 6.191 16.25 2.682 1 38.94 257 MET B C 1
ATOM 4128 O O . MET B 1 257 ? 7.133 16.625 1.979 1 38.94 257 MET B O 1
ATOM 4132 N N . SER B 1 258 ? 5.988 14.992 2.889 1 37.81 258 SER B N 1
ATOM 4133 C CA . SER B 1 258 ? 6.66 13.93 2.15 1 37.81 258 SER B CA 1
ATOM 4134 C C . SER B 1 258 ? 6.832 14.297 0.681 1 37.81 258 SER B C 1
ATOM 4136 O O . SER B 1 258 ? 6.422 15.383 0.256 1 37.81 258 SER B O 1
ATOM 4138 N N . ILE B 1 259 ? 7.277 13.312 -0.264 1 33.91 259 ILE B N 1
ATOM 4139 C CA . ILE B 1 259 ? 7.543 13.508 -1.686 1 33.91 259 ILE B CA 1
ATOM 4140 C C . ILE B 1 259 ? 6.363 14.227 -2.338 1 33.91 259 ILE B C 1
ATOM 4142 O O . ILE B 1 259 ? 5.246 13.703 -2.354 1 33.91 259 ILE B O 1
ATOM 4146 N N . SER B 1 260 ? 6.324 15.492 -2.146 1 32.84 260 SER B N 1
ATOM 4147 C CA . SER B 1 260 ? 5.305 16.266 -2.848 1 32.84 260 SER B CA 1
ATOM 4148 C C . SER B 1 260 ? 5.113 15.766 -4.277 1 32.84 260 SER B C 1
ATOM 4150 O O . SER B 1 260 ? 6.016 15.891 -5.109 1 32.84 260 SER B O 1
ATOM 4152 N N . VAL B 1 261 ? 4.469 14.711 -4.352 1 26.64 261 VAL B N 1
ATOM 4153 C CA . VAL B 1 261 ? 4.086 14.445 -5.73 1 26.64 261 VAL B CA 1
ATOM 4154 C C . VAL B 1 261 ? 2.99 15.414 -6.164 1 26.64 261 VAL B C 1
ATOM 4156 O O . VAL B 1 261 ? 2.043 15.664 -5.414 1 26.64 261 VAL B O 1
#

InterPro domains:
  IPR025749 Sphingomyelin synthase-like domain [PF14360] (135-206)
  IPR045221 Sphingomyelin synthase-like [PTHR21290] (8-207)

Radius of gyration: 25.91 Å; Cα contacts (8 Å, |Δi|>4): 615; chains: 2; bounding box: 68×74×64 Å

Foldseek 3Di:
DQPPDPPDAQPAADDFPLPVVAAQCVVVVVPQPALNLLVVLLVVLVVVLLVVLVCQQDVVNVPPDPPCVLQDHSQQLVLLLVVLLVVLVVVLVVPLPPDWHRQQASVLSVVVPPDDDPVNVVCCVVVPPDVNLCSRSAQADSSLLSLLSSLQSCQQSCVCVDPVSNVVSVVSSVVSLSSCSSNSSYGPNNNVSSVVSSQVSSLVLVCLCQPVDDDDVSVVSVVPGDHPVVVVVVPPVPDDPDDDPPVDPRPPRPTDRTPPD/DQPPDPPDPQPAADDFPLPVVAAQDVVVVPPCPALNLLVVLLVVLVVVLLVVLVCQQDVVNCPPDPDDLNFDHSQQLVLLLVVLLVVLVVVLVVPLPPDWHRQQASVLVVVVPPDDDPVNVVCCVVVPPPNNLCSRSAQADSSLLSLLSSLQSCLQSCVCVDPVSNVVSVVSSVVSLSVNSSNSSYGPNNNVSSVVSSQVSSLVLVCLCQPVDDDDVSVVSVVPGDGPVVVVVVVPVPDDPDDDPPPPPRPPRPTDRTPPD

pLDDT: mean 70.75, std 23.66, range [24.44, 97.25]

Solvent-accessible surface area (backbone atoms only — not comparable to full-atom values): 29617 Å² total; per-residue (Å²): 123,79,66,78,65,72,85,63,75,85,60,73,51,59,55,34,48,48,64,73,74,38,65,76,52,42,85,73,41,82,78,61,58,74,60,42,63,37,49,50,41,43,50,51,53,51,48,53,51,51,50,48,24,56,55,44,50,45,73,79,64,50,65,84,61,80,71,76,69,68,82,54,49,12,64,39,54,51,47,52,52,49,53,52,50,49,52,52,51,54,57,35,59,66,28,28,65,20,37,51,66,67,43,56,27,70,74,31,59,71,55,61,80,53,84,86,43,72,66,52,50,48,33,58,72,64,66,66,51,77,76,66,61,64,46,64,57,47,51,36,33,60,67,53,24,50,44,37,43,50,50,49,51,37,55,56,65,54,69,42,72,49,64,68,53,33,52,50,53,51,50,49,52,46,51,20,52,50,48,34,46,24,44,27,65,45,57,44,34,16,51,52,48,15,51,50,49,32,48,50,50,54,45,57,49,47,37,19,57,58,56,56,38,80,52,69,59,23,52,51,50,45,68,70,48,70,46,72,72,63,61,55,52,71,71,63,67,72,74,88,82,71,79,72,86,67,84,66,70,77,67,79,59,86,57,68,71,64,88,80,111,126,77,67,79,64,73,85,61,73,84,63,70,50,58,54,34,48,47,63,74,74,38,67,75,53,43,85,73,42,84,77,63,58,78,55,41,63,36,49,51,42,43,50,53,54,50,48,54,51,51,51,48,24,56,54,42,50,44,74,81,60,50,65,84,64,87,70,70,89,70,88,56,49,13,63,39,53,50,47,52,52,49,53,52,53,49,51,53,51,55,56,34,58,66,29,29,66,21,38,53,66,70,41,56,25,69,72,32,59,71,54,62,78,54,83,85,43,73,64,52,51,47,31,58,74,64,66,68,50,77,73,66,62,64,45,64,58,47,51,36,32,60,69,55,24,50,44,37,42,50,50,50,50,37,55,56,67,54,70,40,72,50,63,68,54,33,51,50,52,51,50,50,53,47,52,20,51,48,48,33,46,23,45,28,64,44,56,42,33,16,51,52,49,16,52,50,49,32,48,49,48,55,47,57,50,48,37,20,58,56,56,55,40,80,51,69,59,24,51,50,49,46,69,69,48,68,45,72,72,63,61,54,50,72,70,64,67,72,75,88,82,72,79,74,87,69,84,65,72,75,68,78,57,85,56,69,71,63,87,81,110

Nearest PDB structures (foldseek):
  8ijq-assembly1_A  TM=7.492E-01  e=6.528E-05  Homo sapiens
  6ebu-assembly1_A  TM=6.270E-01  e=1.508E-01  Aquifex aeolicus VF5
  9jq0-assembly1_A  TM=3.001E-01  e=4.818E-01  Klebsiella pneumoniae 342
  8ijq-assembly1_A  TM=7.511E-01  e=8.832E-05  Homo sapiens
  6ebu-assembly1_A  TM=6.368E-01  e=2.026E-01  Aquifex aeolicus VF5

Organism: NCBI:txid267567